Protein AF-0000000087009587 (afdb_homodimer)

Foldseek 3Di:
DQDDFFALAEEAEQALCVVFPGQFLVRPVVNLVLPHQEYEWEWAAACVLFIWTDDDQFQPQFWPDTDGRNPPDPVPDFTQRTVNPHPVRGPGGTGTLLVVLVSCQVRVHAYEYEYEDDPPDDVRLVSRLVSNVVSNVPHDPSHAYEYEYCPLVSLQVNCVVPVSHAYEYEDEPVPPDPCVLVSCVNSNHQAYEYELVPDDLVVLVVCVVSRHAYEYPDDADLVSSVVSSVSPHSYYHYSNSSVND/DQDDFFALAAEAEQALCVVFPGQFLVRPVVNLVLPHQEYEWEWAAACVLFIWTDDDQFQPQFWPDTDGRNPPDPVPDFTQRTVNPHPVRGPGGTGTLLVVLVSCQVRVHAYEYEYEDDPPDDVRLVSRLVSNVVSNVPHDPSHAYEYEYCPLVSLQVNCVVPVSHAYEYEDEPVPPDPCVLVSCVNSNHQAYEYELPPDDLVVLCVCVVSRHAYEYPDDADLVSSVVSSVSPHSYYHYSNSSVND

Nearest PDB structures (foldseek):
  3qvq-assembly1_D  TM=9.627E-01  e=8.874E-25  Oleispira antarctica
  5t9b-assembly1_G  TM=8.533E-01  e=2.444E-23  Bacillus subtilis subsp. subtilis str. 168
  1zcc-assembly1_D  TM=8.401E-01  e=7.381E-19  Agrobacterium fabrum str. C58
  1zcc-assembly1_C  TM=8.327E-01  e=2.938E-17  Agrobacterium fabrum str. C58
  3i10-assembly1_A  TM=7.462E-01  e=4.802E-13  Bacteroides thetaiotaomicron VPI-5482

Radius of gyration: 24.59 Å; Cα contacts (8 Å, |Δi|>4): 1144; chains: 2; bounding box: 48×73×53 Å

Secondary structure (DSSP, 8-state):
--PPPP-SEEEEETTTTTTS-TTSHHHHHHHHHTT-SEEEEEEEE-TTS-EEE-SSSBSTTTSS--SBGGG--GGG---B-STTT-GGGTTPBPPBHHHHHHHHHHH--EEEEEEP--SSHHHHHHHHHHHHHHHHTTS-TT--EEEEES-HHHHHHHHHH-TTS-EEEEE-TTT--TTHHHHHHHHT-SEEEEBGGG--HHHHHHHHHTT-EEEEB----HHHHHHHHHHT-SEEEES-HHHH-/--PPPP-SEEEEETTTTTTS-TTSHHHHHHHHHTT-SEEEEEEEE-TTS-EEE-SSSBSTTTSS--SBGGG--GGG---B-STTT-GGGTTPBPPBHHHHHHHHHHH--EEEEEE---SSHHHHHHHHHHHHHHHHTTS-TT--EEEEES-HHHHHHHHHH-TTS-EEEEE-TTT--TTHHHHHHHHT-SEEEEBGGG--HHHHHHHHHTT-EEEEB----HHHHHHHHHHT-SEEEES-HHHH-

pLDDT: mean 97.74, std 3.98, range [48.34, 98.94]

InterPro domains:
  IPR017946 PLC-like phosphodiesterase, TIM beta/alpha-barrel domain superfamily [G3DSA:3.20.20.190] (5-245)
  IPR017946 PLC-like phosphodiesterase, TIM beta/alpha-barrel domain superfamily [SSF51695] (10-244)
  IPR030395 Glycerophosphodiester phosphodiesterase domain [PF03009] (13-242)
  IPR030395 Glycerophosphodiester phosphodiesterase domain [PS51704] (8-245)

Sequence (490 aa):
MEHTMLEHEVIAHRGLNHRAPENTLAAFRLAAESGCRWIETDVDVMGDGTPIIIHDTRLDRTTNRSGYFYDLQSSDLPIDAGSWFSSEYVGEPVPTLRQLVDLMNETGLNANIELKSNERGKAMSMQLIENTLAELDRLDSDREVIISSFNHLLLHHVHEQRPDLPIGALFTKDNLWPDWRSILELVGATYIHPDDAHMRPEYIAAFREAGYGVNVWTVNSKARANELFNWGASAVFTDIADELLMEHTMLEHEVIAHRGLNHRAPENTLAAFRLAAESGCRWIETDVDVMGDGTPIIIHDTRLDRTTNRSGYFYDLQSSDLPIDAGSWFSSEYVGEPVPTLRQLVDLMNETGLNANIELKSNERGKAMSMQLIENTLAELDRLDSDREVIISSFNHLLLHHVHEQRPDLPIGALFTKDNLWPDWRSILELVGATYIHPDDAHMRPEYIAAFREAGYGVNVWTVNSKARANELFNWGASAVFTDIADELL

Structure (mmCIF, N/CA/C/O backbone):
data_AF-0000000087009587-model_v1
#
loop_
_entity.id
_entity.type
_entity.pdbx_description
1 polymer 'Glycerophosphoryl diester phosphodiesterase'
#
loop_
_atom_site.group_PDB
_atom_site.id
_atom_site.type_symbol
_atom_site.label_atom_id
_atom_site.label_alt_id
_atom_site.label_comp_id
_atom_site.label_asym_id
_atom_site.label_entity_id
_atom_site.label_seq_id
_atom_site.pdbx_PDB_ins_code
_atom_site.Cartn_x
_atom_site.Cartn_y
_atom_site.Cartn_z
_atom_site.occupancy
_atom_site.B_iso_or_equiv
_atom_site.auth_seq_id
_atom_site.auth_comp_id
_atom_site.auth_asym_id
_atom_site.auth_atom_id
_atom_site.pdbx_PDB_model_num
ATOM 1 N N . MET A 1 1 ? 18.266 -23.312 4.504 1 52.06 1 MET A N 1
ATOM 2 C CA . MET A 1 1 ? 19.234 -23.078 3.439 1 52.06 1 MET A CA 1
ATOM 3 C C . MET A 1 1 ? 19.312 -21.609 3.084 1 52.06 1 MET A C 1
ATOM 5 O O . MET A 1 1 ? 18.328 -20.875 3.188 1 52.06 1 MET A O 1
ATOM 9 N N . GLU A 1 2 ? 20.5 -21 2.939 1 69.38 2 GLU A N 1
ATOM 10 C CA . GLU A 1 2 ? 20.766 -19.609 2.598 1 69.38 2 GLU A CA 1
ATOM 11 C C . GLU A 1 2 ? 20.25 -19.266 1.206 1 69.38 2 GLU A C 1
ATOM 13 O O . GLU A 1 2 ? 20.469 -20.016 0.251 1 69.38 2 GLU A O 1
ATOM 18 N N . HIS A 1 3 ? 19.094 -18.469 1.067 1 83.44 3 HIS A N 1
ATOM 19 C CA . HIS A 1 3 ? 18.562 -18.031 -0.218 1 83.44 3 HIS A CA 1
ATOM 20 C C . HIS A 1 3 ? 19.625 -17.281 -1.023 1 83.44 3 HIS A C 1
ATOM 22 O O . HIS A 1 3 ? 20.25 -16.344 -0.518 1 83.44 3 HIS A O 1
ATOM 28 N N . THR A 1 4 ? 19.906 -17.859 -2.203 1 88.06 4 THR A N 1
ATOM 29 C CA . THR A 1 4 ? 20.781 -17.141 -3.135 1 88.06 4 THR A CA 1
ATOM 30 C C . THR A 1 4 ? 19.953 -16.234 -4.047 1 88.06 4 THR A C 1
ATOM 32 O O . THR A 1 4 ? 19 -16.688 -4.684 1 88.06 4 THR A O 1
ATOM 35 N N . MET A 1 5 ? 20.359 -15.031 -4.141 1 96.44 5 MET A N 1
ATOM 36 C CA . MET A 1 5 ? 19.641 -14.062 -4.965 1 96.44 5 MET A CA 1
ATOM 37 C C . MET A 1 5 ? 19.672 -14.461 -6.434 1 96.44 5 MET A C 1
ATOM 39 O O . MET A 1 5 ? 20.719 -14.883 -6.945 1 96.44 5 MET A O 1
ATOM 43 N N . LEU A 1 6 ? 18.578 -14.359 -7.105 1 98.44 6 LEU A N 1
ATOM 44 C CA . LEU A 1 6 ? 18.5 -14.711 -8.516 1 98.44 6 LEU A CA 1
ATOM 45 C C . LEU A 1 6 ? 19.391 -13.812 -9.359 1 98.44 6 LEU A C 1
ATOM 47 O O . LEU A 1 6 ? 19.625 -12.648 -9.008 1 98.44 6 LEU A O 1
ATOM 51 N N . GLU A 1 7 ? 19.938 -14.344 -10.383 1 98.12 7 GLU A N 1
ATOM 52 C CA . GLU A 1 7 ? 20.75 -13.617 -11.359 1 98.12 7 GLU A CA 1
ATOM 53 C C . GLU A 1 7 ? 20.422 -14.07 -12.781 1 98.12 7 GLU A C 1
ATOM 55 O O . GLU A 1 7 ? 20.672 -15.219 -13.148 1 98.12 7 GLU A O 1
ATOM 60 N N . HIS A 1 8 ? 19.828 -13.195 -13.508 1 97.81 8 HIS A N 1
ATOM 61 C CA . HIS A 1 8 ? 19.484 -13.414 -14.906 1 97.81 8 HIS A CA 1
ATOM 62 C C . HIS A 1 8 ? 18.547 -14.594 -15.062 1 97.81 8 HIS A C 1
ATOM 64 O O . HIS A 1 8 ? 18.75 -15.445 -15.93 1 97.81 8 HIS A O 1
ATOM 70 N N . GLU A 1 9 ? 17.562 -14.57 -14.234 1 98.62 9 GLU A N 1
ATOM 71 C CA . GLU A 1 9 ? 16.625 -15.68 -14.258 1 98.62 9 GLU A CA 1
ATOM 72 C C . GLU A 1 9 ? 15.359 -15.312 -15.039 1 98.62 9 GLU A C 1
ATOM 74 O O . GLU A 1 9 ? 14.93 -14.156 -15.023 1 98.62 9 GLU A O 1
ATOM 79 N N . VAL A 1 10 ? 14.844 -16.281 -15.719 1 98.81 10 VAL A N 1
ATOM 80 C CA . VAL A 1 10 ? 13.555 -16.156 -16.391 1 98.81 10 VAL A CA 1
ATOM 81 C C . VAL A 1 10 ? 12.484 -16.906 -15.609 1 98.81 10 VAL A C 1
ATOM 83 O O . VAL A 1 10 ? 12.609 -18.109 -15.352 1 98.81 10 VAL A O 1
ATOM 86 N N . ILE A 1 11 ? 11.469 -16.188 -15.203 1 98.94 11 ILE A N 1
ATOM 87 C CA . ILE A 1 11 ? 10.391 -16.75 -14.398 1 98.94 11 ILE A CA 1
ATOM 88 C C . ILE A 1 11 ? 9.125 -16.875 -15.242 1 98.94 11 ILE A C 1
ATOM 90 O O . ILE A 1 11 ? 8.609 -15.867 -15.734 1 98.94 11 ILE A O 1
ATOM 94 N N . ALA A 1 12 ? 8.594 -18.062 -15.391 1 98.94 12 ALA A N 1
ATOM 95 C CA . ALA A 1 12 ? 7.398 -18.297 -16.188 1 98.94 12 ALA A CA 1
ATOM 96 C C . ALA A 1 12 ? 6.152 -17.781 -15.477 1 98.94 12 ALA A C 1
ATOM 98 O O . ALA A 1 12 ? 5.691 -18.391 -14.508 1 98.94 12 ALA A O 1
ATOM 99 N N . HIS A 1 13 ? 5.617 -16.656 -15.945 1 98.94 13 HIS A N 1
ATOM 100 C CA . HIS A 1 13 ? 4.469 -15.977 -15.359 1 98.94 13 HIS A CA 1
ATOM 101 C C . HIS A 1 13 ? 3.199 -16.812 -15.508 1 98.94 13 HIS A C 1
ATOM 103 O O . HIS A 1 13 ? 2.705 -17.016 -16.625 1 98.94 13 HIS A O 1
ATOM 109 N N . ARG A 1 14 ? 2.719 -17.359 -14.398 1 98.94 14 ARG A N 1
ATOM 110 C CA . ARG A 1 14 ? 1.547 -18.219 -14.32 1 98.94 14 ARG A CA 1
ATOM 111 C C . ARG A 1 14 ? 1.752 -19.5 -15.133 1 98.94 14 ARG A C 1
ATOM 113 O O . ARG A 1 14 ? 0.813 -20 -15.75 1 98.94 14 ARG A O 1
ATOM 120 N N . GLY A 1 15 ? 2.988 -19.969 -15.125 1 98.88 15 GLY A N 1
ATOM 121 C CA . GLY A 1 15 ? 3.373 -21.094 -15.969 1 98.88 15 GLY A CA 1
ATOM 122 C C . GLY A 1 15 ? 3.609 -20.703 -17.406 1 98.88 15 GLY A C 1
ATOM 123 O O . GLY A 1 15 ? 3.787 -19.516 -17.719 1 98.88 15 GLY A O 1
ATOM 124 N N . LEU A 1 16 ? 3.766 -21.719 -18.219 1 98.75 16 LEU A N 1
ATOM 125 C CA . LEU A 1 16 ? 3.871 -21.406 -19.641 1 98.75 16 LEU A CA 1
ATOM 126 C C . LEU A 1 16 ? 2.502 -21.078 -20.234 1 98.75 16 LEU A C 1
ATOM 128 O O . LEU A 1 16 ? 1.963 -21.859 -21.031 1 98.75 16 LEU A O 1
ATOM 132 N N . ASN A 1 17 ? 2.062 -19.844 -19.938 1 98.62 17 ASN A N 1
ATOM 133 C CA . ASN A 1 17 ? 0.649 -19.5 -20.047 1 98.62 17 ASN A CA 1
ATOM 134 C C . ASN A 1 17 ? 0.255 -19.219 -21.5 1 98.62 17 ASN A C 1
ATOM 136 O O . ASN A 1 17 ? -0.932 -19.141 -21.812 1 98.62 17 ASN A O 1
ATOM 140 N N . HIS A 1 18 ? 1.194 -19.094 -22.406 1 98.25 18 HIS A N 1
ATOM 141 C CA . HIS A 1 18 ? 0.821 -18.906 -23.812 1 98.25 18 HIS A CA 1
ATOM 142 C C . HIS A 1 18 ? 0.665 -20.234 -24.516 1 98.25 18 HIS A C 1
ATOM 144 O O . HIS A 1 18 ? 0.173 -20.297 -25.656 1 98.25 18 HIS A O 1
ATOM 150 N N . ARG A 1 19 ? 0.991 -21.359 -23.828 1 98.38 19 ARG A N 1
ATOM 151 C CA . ARG A 1 19 ? 0.916 -22.688 -24.438 1 98.38 19 ARG A CA 1
ATOM 152 C C . ARG A 1 19 ? -0.055 -23.578 -23.688 1 98.38 19 ARG A C 1
ATOM 154 O O . ARG A 1 19 ? -0.469 -24.625 -24.203 1 98.38 19 ARG A O 1
ATOM 161 N N . ALA A 1 20 ? -0.425 -23.312 -22.516 1 98.88 20 ALA A N 1
ATOM 162 C CA . ALA A 1 20 ? -1.364 -24.031 -21.656 1 98.88 20 ALA A CA 1
ATOM 163 C C . ALA A 1 20 ? -2.145 -23.047 -20.781 1 98.88 20 ALA A C 1
ATOM 165 O O . ALA A 1 20 ? -1.761 -21.891 -20.641 1 98.88 20 ALA A O 1
ATOM 166 N N . PRO A 1 21 ? -3.312 -23.5 -20.172 1 98.94 21 PRO A N 1
ATOM 167 C CA . PRO A 1 21 ? -4.09 -22.562 -19.359 1 98.94 21 PRO A CA 1
ATOM 168 C C . PRO A 1 21 ? -3.33 -22.062 -18.141 1 98.94 21 PRO A C 1
ATOM 170 O O . PRO A 1 21 ? -2.721 -22.844 -17.422 1 98.94 21 PRO A O 1
ATOM 173 N N . GLU A 1 22 ? -3.295 -20.75 -17.984 1 98.94 22 GLU A N 1
ATOM 174 C CA . GLU A 1 22 ? -2.551 -20.109 -16.891 1 98.94 22 GLU A CA 1
ATOM 175 C C . GLU A 1 22 ? -2.92 -20.719 -15.547 1 98.94 22 GLU A C 1
ATOM 177 O O . GLU A 1 22 ? -4.066 -21.125 -15.328 1 98.94 22 GLU A O 1
ATOM 182 N N . ASN A 1 23 ? -1.929 -20.766 -14.648 1 98.88 23 ASN A N 1
ATOM 183 C CA . ASN A 1 23 ? -2.16 -21.141 -13.258 1 98.88 23 ASN A CA 1
ATOM 184 C C . ASN A 1 23 ? -2.801 -22.516 -13.148 1 98.88 23 ASN A C 1
ATOM 186 O O . ASN A 1 23 ? -3.762 -22.703 -12.398 1 98.88 23 ASN A O 1
ATOM 190 N N . THR A 1 24 ? -2.281 -23.422 -13.961 1 98.94 24 THR A N 1
ATOM 191 C CA . THR A 1 24 ? -2.643 -24.844 -13.891 1 98.94 24 THR A CA 1
ATOM 192 C C . THR A 1 24 ? -1.396 -25.719 -13.766 1 98.94 24 THR A C 1
ATOM 194 O O . THR A 1 24 ? -0.285 -25.266 -14.055 1 98.94 24 THR A O 1
ATOM 197 N N . LEU A 1 25 ? -1.607 -26.969 -13.305 1 98.94 25 LEU A N 1
ATOM 198 C CA . LEU A 1 25 ? -0.481 -27.891 -13.242 1 98.94 25 LEU A CA 1
ATOM 199 C C . LEU A 1 25 ? 0.064 -28.188 -14.633 1 98.94 25 LEU A C 1
ATOM 201 O O . LEU A 1 25 ? 1.269 -28.391 -14.805 1 98.94 25 LEU A O 1
ATOM 205 N N . ALA A 1 26 ? -0.853 -28.172 -15.656 1 98.88 26 ALA A N 1
ATOM 206 C CA . ALA A 1 26 ? -0.416 -28.375 -17.031 1 98.88 26 ALA A CA 1
ATOM 207 C C . ALA A 1 26 ? 0.57 -27.297 -17.469 1 98.88 26 ALA A C 1
ATOM 209 O O . ALA A 1 26 ? 1.619 -27.594 -18.047 1 98.88 26 ALA A O 1
ATOM 210 N N . ALA A 1 27 ? 0.253 -26.062 -17.172 1 98.94 27 ALA A N 1
ATOM 211 C CA . ALA A 1 27 ? 1.119 -24.938 -17.547 1 98.94 27 ALA A CA 1
ATOM 212 C C . ALA A 1 27 ? 2.443 -25 -16.797 1 98.94 27 ALA A C 1
ATOM 214 O O . ALA A 1 27 ? 3.496 -24.672 -17.344 1 98.94 27 ALA A O 1
ATOM 215 N N . PHE A 1 28 ? 2.412 -25.406 -15.516 1 98.94 28 PHE A N 1
ATOM 216 C CA . PHE A 1 28 ? 3.613 -25.5 -14.688 1 98.94 28 PHE A CA 1
ATOM 217 C C . PHE A 1 28 ? 4.508 -26.641 -15.156 1 98.94 28 PHE A C 1
ATOM 219 O O . PHE A 1 28 ? 5.727 -26.484 -15.25 1 98.94 28 PHE A O 1
ATOM 226 N N . ARG A 1 29 ? 3.896 -27.766 -15.43 1 98.81 29 ARG A N 1
ATOM 227 C CA . ARG A 1 29 ? 4.66 -28.906 -15.945 1 98.81 29 ARG A CA 1
ATOM 228 C C . ARG A 1 29 ? 5.34 -28.562 -17.266 1 98.81 29 ARG A C 1
ATOM 230 O O . ARG A 1 29 ? 6.508 -28.891 -17.469 1 98.81 29 ARG A O 1
ATOM 237 N N . LEU A 1 30 ? 4.574 -27.906 -18.125 1 98.81 30 LEU A N 1
ATOM 238 C CA . LEU A 1 30 ? 5.133 -27.5 -19.406 1 98.81 30 LEU A CA 1
ATOM 239 C C . LEU A 1 30 ? 6.312 -26.562 -19.219 1 98.81 30 LEU A C 1
ATOM 241 O O . LEU A 1 30 ? 7.293 -26.625 -19.969 1 98.81 30 LEU A O 1
ATOM 245 N N . ALA A 1 31 ? 6.219 -25.625 -18.281 1 98.88 31 ALA A N 1
ATOM 246 C CA . ALA A 1 31 ? 7.336 -24.75 -17.969 1 98.88 31 ALA A CA 1
ATOM 247 C C . ALA A 1 31 ? 8.57 -25.547 -17.562 1 98.88 31 ALA A C 1
ATOM 249 O O . ALA A 1 31 ? 9.664 -25.312 -18.078 1 98.88 31 ALA A O 1
ATOM 250 N N . ALA A 1 32 ? 8.398 -26.484 -16.688 1 98.75 32 ALA A N 1
ATOM 251 C CA . ALA A 1 32 ? 9.5 -27.328 -16.25 1 98.75 32 ALA A CA 1
ATOM 252 C C . ALA A 1 32 ? 10.125 -28.078 -17.422 1 98.75 32 ALA A C 1
ATOM 254 O O . ALA A 1 32 ? 11.344 -28.094 -17.594 1 98.75 32 ALA A O 1
ATOM 255 N N . GLU A 1 33 ? 9.234 -28.625 -18.219 1 98.44 33 GLU A N 1
ATOM 256 C CA . GLU A 1 33 ? 9.68 -29.406 -19.375 1 98.44 33 GLU A CA 1
ATOM 257 C C . GLU A 1 33 ? 10.43 -28.531 -20.375 1 98.44 33 GLU A C 1
ATOM 259 O O . GLU A 1 33 ? 11.266 -29.031 -21.141 1 98.44 33 GLU A O 1
ATOM 264 N N . SER A 1 34 ? 10.117 -27.281 -20.344 1 98.25 34 SER A N 1
ATOM 265 C CA . SER A 1 34 ? 10.727 -26.344 -21.281 1 98.25 34 SER A CA 1
ATOM 266 C C . SER A 1 34 ? 12.047 -25.797 -20.75 1 98.25 34 SER A C 1
ATOM 268 O O . SER A 1 34 ? 12.688 -24.969 -21.391 1 98.25 34 SER A O 1
ATOM 270 N N . GLY A 1 35 ? 12.352 -26.219 -19.516 1 98.25 35 GLY A N 1
ATOM 271 C CA . GLY A 1 35 ? 13.656 -25.844 -18.984 1 98.25 35 GLY A CA 1
ATOM 272 C C . GLY A 1 35 ? 13.602 -24.719 -17.969 1 98.25 35 GLY A C 1
ATOM 273 O O . GLY A 1 35 ? 14.633 -24.281 -17.453 1 98.25 35 GLY A O 1
ATOM 274 N N . CYS A 1 36 ? 12.461 -24.234 -17.688 1 98.56 36 CYS A N 1
ATOM 275 C CA . CYS A 1 36 ? 12.328 -23.203 -16.672 1 98.56 36 CYS A CA 1
ATOM 276 C C . CYS A 1 36 ? 12.711 -23.734 -15.297 1 98.56 36 CYS A C 1
ATOM 278 O O . CYS A 1 36 ? 12.367 -24.875 -14.953 1 98.56 36 CYS A O 1
ATOM 280 N N . ARG A 1 37 ? 13.43 -22.953 -14.523 1 98.31 37 ARG A N 1
ATOM 281 C CA . ARG A 1 37 ? 13.758 -23.312 -13.148 1 98.31 37 ARG A CA 1
ATOM 282 C C . ARG A 1 37 ? 12.781 -22.672 -12.164 1 98.31 37 ARG A C 1
ATOM 284 O O . ARG A 1 37 ? 12.617 -23.156 -11.047 1 98.31 37 ARG A O 1
ATOM 291 N N . TRP A 1 38 ? 12.109 -21.531 -12.664 1 98.88 38 TRP A N 1
ATOM 292 C CA . TRP A 1 38 ? 11.203 -20.75 -11.812 1 98.88 38 TRP A CA 1
ATOM 293 C C . TRP A 1 38 ? 9.875 -20.531 -12.516 1 98.88 38 TRP A C 1
ATOM 295 O O . TRP A 1 38 ? 9.836 -20.25 -13.719 1 98.88 38 TRP A O 1
ATOM 305 N N . ILE A 1 39 ? 8.805 -20.609 -11.742 1 98.94 39 ILE A N 1
ATOM 306 C CA . ILE A 1 39 ? 7.492 -20.141 -12.172 1 98.94 39 ILE A CA 1
ATOM 307 C C . ILE A 1 39 ? 6.988 -19.062 -11.211 1 98.94 39 ILE A C 1
ATOM 309 O O . ILE A 1 39 ? 7.496 -18.938 -10.094 1 98.94 39 ILE A O 1
ATOM 313 N N . GLU A 1 40 ? 6.152 -18.266 -11.664 1 98.94 40 GLU A N 1
ATOM 314 C CA . GLU A 1 40 ? 5.328 -17.406 -10.82 1 98.94 40 GLU A CA 1
ATOM 315 C C . GLU A 1 40 ? 3.865 -17.844 -10.852 1 98.94 40 GLU A C 1
ATOM 317 O O . GLU A 1 40 ? 3.346 -18.219 -11.898 1 98.94 40 GLU A O 1
ATOM 322 N N . THR A 1 41 ? 3.217 -17.75 -9.758 1 98.94 41 THR A N 1
ATOM 323 C CA . THR A 1 41 ? 1.804 -18.109 -9.688 1 98.94 41 THR A CA 1
ATOM 324 C C . THR A 1 41 ? 1.09 -17.281 -8.625 1 98.94 41 THR A C 1
ATOM 326 O O . THR A 1 41 ? 1.734 -16.578 -7.836 1 98.94 41 THR A O 1
ATOM 329 N N . ASP A 1 42 ? -0.237 -17.359 -8.641 1 98.88 42 ASP A N 1
ATOM 330 C CA . ASP A 1 42 ? -1.104 -16.609 -7.73 1 98.88 42 ASP A CA 1
ATOM 331 C C . ASP A 1 42 ? -1.815 -17.547 -6.762 1 98.88 42 ASP A C 1
ATOM 333 O O . ASP A 1 42 ? -2.404 -18.547 -7.176 1 98.88 42 ASP A O 1
ATOM 337 N N . VAL A 1 43 ? -1.772 -17.234 -5.531 1 98.88 43 VAL A N 1
ATOM 338 C CA . VAL A 1 43 ? -2.455 -18.062 -4.547 1 98.88 43 VAL A CA 1
ATOM 339 C C . VAL A 1 43 ? -3.473 -17.219 -3.777 1 98.88 43 VAL A C 1
ATOM 341 O O . VAL A 1 43 ? -3.197 -16.078 -3.412 1 98.88 43 VAL A O 1
ATOM 344 N N . ASP A 1 44 ? -4.613 -17.734 -3.576 1 98.56 44 ASP A N 1
ATOM 345 C CA . ASP A 1 44 ? -5.656 -17.234 -2.689 1 98.56 44 ASP A CA 1
ATOM 346 C C . ASP A 1 44 ? -6.34 -18.375 -1.939 1 98.56 44 ASP A C 1
ATOM 348 O O . ASP A 1 44 ? -5.895 -19.516 -1.998 1 98.56 44 ASP A O 1
ATOM 352 N N . VAL A 1 45 ? -7.348 -18.094 -1.174 1 98.44 45 VAL A N 1
ATOM 353 C CA . VAL A 1 45 ? -7.867 -19.109 -0.265 1 98.44 45 VAL A CA 1
ATOM 354 C C . VAL A 1 45 ? -9.383 -19.219 -0.427 1 98.44 45 VAL A C 1
ATOM 356 O O . VAL A 1 45 ? -10.07 -18.219 -0.56 1 98.44 45 VAL A O 1
ATOM 359 N N . MET A 1 46 ? -9.883 -20.453 -0.443 1 97.81 46 MET A N 1
ATOM 360 C CA . MET A 1 46 ? -11.312 -20.719 -0.508 1 97.81 46 MET A CA 1
ATOM 361 C C . MET A 1 46 ? -11.961 -20.547 0.858 1 97.81 46 MET A C 1
ATOM 363 O O . MET A 1 46 ? -11.273 -20.344 1.86 1 97.81 46 MET A O 1
ATOM 367 N N . GLY A 1 47 ? -13.312 -20.672 0.872 1 97 47 GLY A N 1
ATOM 368 C CA . GLY A 1 47 ? -14.086 -20.438 2.08 1 97 47 GLY A CA 1
ATOM 369 C C . GLY A 1 47 ? -13.688 -21.328 3.232 1 97 47 GLY A C 1
ATOM 370 O O . GLY A 1 47 ? -13.781 -20.938 4.398 1 97 47 GLY A O 1
ATOM 371 N N . ASP A 1 48 ? -13.195 -22.516 2.965 1 97.81 48 ASP A N 1
ATOM 372 C CA . ASP A 1 48 ? -12.836 -23.453 4.02 1 97.81 48 ASP A CA 1
ATOM 373 C C . ASP A 1 48 ? -11.352 -23.359 4.359 1 97.81 48 ASP A C 1
ATOM 375 O O . ASP A 1 48 ? -10.82 -24.203 5.098 1 97.81 48 ASP A O 1
ATOM 379 N N . GLY A 1 49 ? -10.664 -22.391 3.721 1 98.12 49 GLY A N 1
ATOM 380 C CA . GLY A 1 49 ? -9.266 -22.172 4.039 1 98.12 49 GLY A CA 1
ATOM 381 C C . GLY A 1 49 ? -8.312 -22.891 3.109 1 98.12 49 GLY A C 1
ATOM 382 O O . GLY A 1 49 ? -7.094 -22.812 3.266 1 98.12 49 GLY A O 1
ATOM 383 N N . THR A 1 50 ? -8.82 -23.547 2.105 1 98.69 50 THR A N 1
ATOM 384 C CA . THR A 1 50 ? -7.965 -24.266 1.164 1 98.69 50 THR A CA 1
ATOM 385 C C . THR A 1 50 ? -7.277 -23.281 0.213 1 98.69 50 THR A C 1
ATOM 387 O O . THR A 1 50 ? -7.941 -22.594 -0.558 1 98.69 50 THR A O 1
ATOM 390 N N . PRO A 1 51 ? -5.961 -23.219 0.242 1 98.81 51 PRO A N 1
ATOM 391 C CA . PRO A 1 51 ? -5.273 -22.391 -0.756 1 98.81 51 PRO A CA 1
ATOM 392 C C . PRO A 1 51 ? -5.375 -22.969 -2.166 1 98.81 51 PRO A C 1
ATOM 394 O O . PRO A 1 51 ? -5.145 -24.172 -2.367 1 98.81 51 PRO A O 1
ATOM 397 N N . ILE A 1 52 ? -5.742 -22.109 -3.107 1 98.88 52 ILE A N 1
ATOM 398 C CA . ILE A 1 52 ? -5.848 -22.531 -4.5 1 98.88 52 ILE A CA 1
ATOM 399 C C . ILE A 1 52 ? -5.059 -21.578 -5.391 1 98.88 52 ILE A C 1
ATOM 401 O O . ILE A 1 52 ? -4.719 -20.469 -4.969 1 98.88 52 ILE A O 1
ATOM 405 N N . ILE A 1 53 ? -4.738 -22.062 -6.523 1 98.88 53 ILE A N 1
ATOM 406 C CA . ILE A 1 53 ? -3.963 -21.312 -7.512 1 98.88 53 ILE A CA 1
ATOM 407 C C . ILE A 1 53 ? -4.906 -20.672 -8.523 1 98.88 53 ILE A C 1
ATOM 409 O O . ILE A 1 53 ? -5.445 -21.359 -9.398 1 98.88 53 ILE A O 1
ATOM 413 N N . ILE A 1 54 ? -5.066 -19.375 -8.43 1 98.56 54 ILE A N 1
ATOM 414 C CA . ILE A 1 54 ? -5.957 -18.641 -9.32 1 98.56 54 ILE A CA 1
ATOM 415 C C . ILE A 1 54 ? -5.699 -17.141 -9.195 1 98.56 54 ILE A C 1
ATOM 417 O O . ILE A 1 54 ? -5.434 -16.641 -8.094 1 98.56 54 ILE A O 1
ATOM 421 N N . HIS A 1 55 ? -5.773 -16.453 -10.273 1 98.19 55 HIS A N 1
ATOM 422 C CA . HIS A 1 55 ? -5.449 -15.031 -10.289 1 98.19 55 HIS A CA 1
ATOM 423 C C . HIS A 1 55 ? -6.633 -14.188 -9.828 1 98.19 55 HIS A C 1
ATOM 425 O O . HIS A 1 55 ? -6.48 -13.32 -8.961 1 98.19 55 HIS A O 1
ATOM 431 N N 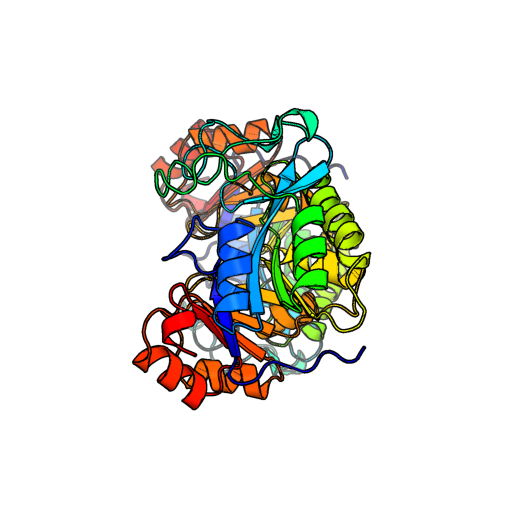. ASP A 1 56 ? -7.828 -14.477 -10.422 1 96.62 56 ASP A N 1
ATOM 432 C CA . ASP A 1 56 ? -9.008 -13.656 -10.188 1 96.62 56 ASP A CA 1
ATOM 433 C C . ASP A 1 56 ? -9.781 -14.141 -8.961 1 96.62 56 ASP A C 1
ATOM 435 O O . ASP A 1 56 ? -9.742 -15.328 -8.625 1 96.62 56 ASP A O 1
ATOM 439 N N . THR A 1 57 ? -10.445 -13.258 -8.367 1 95.81 57 THR A N 1
ATOM 440 C CA . THR A 1 57 ? -11.266 -13.633 -7.219 1 95.81 57 THR A CA 1
ATOM 441 C C . THR A 1 57 ? -12.562 -14.281 -7.668 1 95.81 57 THR A C 1
ATOM 443 O O . THR A 1 57 ? -13.266 -14.906 -6.863 1 95.81 57 THR A O 1
ATOM 446 N N . ARG A 1 58 ? -12.906 -14.062 -8.906 1 96.12 58 ARG A N 1
ATOM 447 C CA . ARG A 1 58 ? -14.07 -14.688 -9.531 1 96.12 58 ARG A CA 1
ATOM 448 C C . ARG A 1 58 ? -13.648 -15.766 -10.523 1 96.12 58 ARG A C 1
ATOM 450 O O . ARG A 1 58 ? -12.594 -15.656 -11.148 1 96.12 58 ARG A O 1
ATOM 457 N N . LEU A 1 59 ? -14.477 -16.734 -10.688 1 98.06 59 LEU A N 1
ATOM 458 C CA . LEU A 1 59 ? -14.156 -17.922 -11.461 1 98.06 59 LEU A CA 1
ATOM 459 C C . LEU A 1 59 ? -14.469 -17.703 -12.938 1 98.06 59 LEU A C 1
ATOM 461 O O . LEU A 1 59 ? -14.117 -18.547 -13.781 1 98.06 59 LEU A O 1
ATOM 465 N N . ASP A 1 60 ? -14.953 -16.578 -13.375 1 98.31 60 ASP A N 1
ATOM 466 C CA . ASP A 1 60 ? -15.641 -16.328 -14.641 1 98.31 60 ASP A CA 1
ATOM 467 C C . ASP A 1 60 ? -14.664 -16.375 -15.812 1 98.31 60 ASP A C 1
ATOM 469 O O . ASP A 1 60 ? -15 -16.875 -16.891 1 98.31 60 ASP A O 1
ATOM 473 N N . ARG A 1 61 ? -13.469 -15.875 -15.625 1 98.31 61 ARG A N 1
ATOM 474 C CA . ARG A 1 61 ? -12.57 -15.641 -16.75 1 98.31 61 ARG A CA 1
ATOM 475 C C . ARG A 1 61 ? -11.867 -16.922 -17.172 1 98.31 61 ARG A C 1
ATOM 477 O O . ARG A 1 61 ? -11.695 -17.188 -18.375 1 98.31 61 ARG A O 1
ATOM 484 N N . THR A 1 62 ? -11.477 -17.781 -16.109 1 98.75 62 THR A N 1
ATOM 485 C CA . THR A 1 62 ? -10.547 -18.844 -16.438 1 98.75 62 THR A CA 1
ATOM 486 C C . THR A 1 62 ? -11.117 -20.203 -16.016 1 98.75 62 THR A C 1
ATOM 488 O O . THR A 1 62 ? -10.359 -21.156 -15.789 1 98.75 62 THR A O 1
ATOM 491 N N . THR A 1 63 ? -12.406 -20.297 -15.789 1 98.69 63 THR A N 1
ATOM 492 C CA . THR A 1 63 ? -12.984 -21.594 -15.445 1 98.69 63 THR A CA 1
ATOM 493 C C . THR A 1 63 ? -14.352 -21.766 -16.094 1 98.69 63 THR A C 1
ATOM 495 O O . THR A 1 63 ? -14.812 -20.875 -16.812 1 98.69 63 THR A O 1
ATOM 498 N N . ASN A 1 64 ? -14.938 -22.938 -15.844 1 98.12 64 ASN A N 1
ATOM 499 C CA . ASN A 1 64 ? -16.266 -23.234 -16.359 1 98.12 64 ASN A CA 1
ATOM 500 C C . ASN A 1 64 ? -17.344 -22.859 -15.344 1 98.12 64 ASN A C 1
ATOM 502 O O . ASN A 1 64 ? -18.5 -23.312 -15.461 1 98.12 64 ASN A O 1
ATOM 506 N N . ARG A 1 65 ? -16.922 -22.172 -14.297 1 97.44 65 ARG A N 1
ATOM 507 C CA . ARG A 1 65 ? -17.859 -21.719 -13.281 1 97.44 65 ARG A CA 1
ATOM 508 C C . ARG A 1 65 ? -17.875 -20.188 -13.203 1 97.44 65 ARG A C 1
ATOM 510 O O . ARG A 1 65 ? -17.125 -19.516 -13.914 1 97.44 65 ARG A O 1
ATOM 517 N N . SER A 1 66 ? -18.875 -19.703 -12.453 1 97.31 66 SER A N 1
ATOM 518 C CA . SER A 1 66 ? -19 -18.266 -12.242 1 97.31 66 SER A CA 1
ATOM 519 C C . SER A 1 66 ? -19.094 -17.922 -10.758 1 97.31 66 SER A C 1
ATOM 521 O O . SER A 1 66 ? -19.375 -18.797 -9.938 1 97.31 66 SER A O 1
ATOM 523 N N . GLY A 1 67 ? -18.75 -16.672 -10.43 1 97 67 GLY A N 1
ATOM 524 C CA . GLY A 1 67 ? -18.906 -16.203 -9.062 1 97 67 GLY A CA 1
ATOM 525 C C . GLY A 1 67 ? -17.625 -16.234 -8.273 1 97 67 GLY A C 1
ATOM 526 O O . GLY A 1 67 ? -16.562 -16.547 -8.812 1 97 67 GLY A O 1
ATOM 527 N N . TYR A 1 68 ? -17.688 -15.852 -7 1 96.94 68 TYR A N 1
ATOM 528 C CA . TYR A 1 68 ? -16.547 -15.812 -6.098 1 96.94 68 TYR A CA 1
ATOM 529 C C . TYR A 1 68 ? -16.172 -17.203 -5.621 1 96.94 68 TYR A C 1
ATOM 531 O O . TYR A 1 68 ? -17.047 -18 -5.238 1 96.94 68 TYR A O 1
ATOM 539 N N . PHE A 1 69 ? -14.984 -17.547 -5.598 1 97.31 69 PHE A N 1
ATOM 540 C CA . PHE A 1 69 ? -14.57 -18.828 -5.023 1 97.31 69 PHE A CA 1
ATOM 541 C C . PHE A 1 69 ? -14.547 -18.75 -3.502 1 97.31 69 PHE A C 1
ATOM 543 O O . PHE A 1 69 ? -14.469 -19.781 -2.828 1 97.31 69 PHE A O 1
ATOM 550 N N . TYR A 1 70 ? -14.562 -17.562 -2.934 1 96.12 70 TYR A N 1
ATOM 551 C CA . TYR A 1 70 ? -14.555 -17.375 -1.486 1 96.12 70 TYR A CA 1
ATOM 552 C C . TYR A 1 70 ? -15.742 -18.094 -0.845 1 96.12 70 TYR A C 1
ATOM 554 O O . TYR A 1 70 ? -15.719 -18.406 0.349 1 96.12 70 TYR A O 1
ATOM 562 N N . ASP A 1 71 ? -16.781 -18.359 -1.575 1 94 71 ASP A N 1
ATOM 563 C CA . ASP A 1 71 ? -18.016 -18.953 -1.078 1 94 71 ASP A CA 1
ATOM 564 C C . ASP A 1 71 ? -18.016 -20.469 -1.273 1 94 71 ASP A C 1
ATOM 566 O O . ASP A 1 71 ? -19 -21.141 -0.96 1 94 71 ASP A O 1
ATOM 570 N N . LEU A 1 72 ? -16.922 -20.984 -1.844 1 96.94 72 LEU A N 1
ATOM 571 C CA . LEU A 1 72 ? -16.781 -22.406 -2.143 1 96.94 72 LEU A CA 1
ATOM 572 C C . LEU A 1 72 ? -15.812 -23.078 -1.171 1 96.94 72 LEU A C 1
ATOM 574 O O . LEU A 1 72 ? -15.18 -22.391 -0.361 1 96.94 72 LEU A O 1
ATOM 578 N N . GLN A 1 73 ? -15.883 -24.375 -1.175 1 97.19 73 GLN A N 1
ATOM 579 C CA . GLN A 1 73 ? -15.016 -25.219 -0.351 1 97.19 73 GLN A CA 1
ATOM 580 C C . GLN A 1 73 ? -14.289 -26.25 -1.2 1 97.19 73 GLN A C 1
ATOM 582 O O . GLN A 1 73 ? -14.57 -26.406 -2.391 1 97.19 73 GLN A O 1
ATOM 587 N N . SER A 1 74 ? -13.336 -26.938 -0.552 1 96.81 74 SER A N 1
ATOM 588 C CA . SER A 1 74 ? -12.523 -27.906 -1.268 1 96.81 74 SER A CA 1
ATOM 589 C C . SER A 1 74 ? -13.391 -29 -1.879 1 96.81 74 SER A C 1
ATOM 591 O O . SER A 1 74 ? -13.047 -29.578 -2.914 1 96.81 74 SER A O 1
ATOM 593 N N . SER A 1 75 ? -14.539 -29.266 -1.299 1 97.06 75 SER A N 1
ATOM 594 C CA . SER A 1 75 ? -15.453 -30.297 -1.796 1 97.06 75 SER A CA 1
ATOM 595 C C . SER A 1 75 ? -16.078 -29.875 -3.121 1 97.06 75 SER A C 1
ATOM 597 O O . SER A 1 75 ? -16.641 -30.703 -3.832 1 97.06 75 SER A O 1
ATOM 599 N N . ASP A 1 76 ? -15.953 -28.594 -3.441 1 96.81 76 ASP A N 1
ATOM 600 C CA . ASP A 1 76 ? -16.5 -28.078 -4.695 1 96.81 76 ASP A CA 1
ATOM 601 C C . ASP A 1 76 ? -15.523 -28.312 -5.848 1 96.81 76 ASP A C 1
ATOM 603 O O . ASP A 1 76 ? -15.867 -28.109 -7.016 1 96.81 76 ASP A O 1
ATOM 607 N N . LEU A 1 77 ? -14.328 -28.797 -5.566 1 95.56 77 LEU A N 1
ATOM 608 C CA . LEU A 1 77 ? -13.352 -29.172 -6.59 1 95.56 77 LEU A CA 1
ATOM 609 C C . LEU A 1 77 ? -13.609 -30.578 -7.105 1 95.56 77 LEU A C 1
ATOM 611 O O . LEU A 1 77 ? -14.148 -31.422 -6.379 1 95.56 77 LEU A O 1
ATOM 615 N N . PRO A 1 78 ? -13.328 -30.906 -8.352 1 97.25 78 PRO A N 1
ATOM 616 C CA . PRO A 1 78 ? -12.531 -30.094 -9.266 1 97.25 78 PRO A CA 1
ATOM 617 C C . PRO A 1 78 ? -13.367 -29.094 -10.062 1 97.25 78 PRO A C 1
ATOM 619 O O . PRO A 1 78 ? -14.523 -29.375 -10.383 1 97.25 78 PRO A O 1
ATOM 622 N N . ILE A 1 79 ? -12.867 -27.953 -10.297 1 98.44 79 ILE A N 1
ATOM 623 C CA . ILE A 1 79 ? -13.375 -26.938 -11.211 1 98.44 79 ILE A CA 1
ATOM 624 C C . ILE A 1 79 ? -12.484 -26.859 -12.453 1 98.44 79 ILE A C 1
ATOM 626 O O . ILE A 1 79 ? -11.266 -26.766 -12.336 1 98.44 79 ILE A O 1
ATOM 630 N N . ASP A 1 80 ? -13.078 -26.938 -13.656 1 98.81 80 ASP A N 1
ATOM 631 C CA . ASP A 1 80 ? -12.336 -26.938 -14.914 1 98.81 80 ASP A CA 1
ATOM 632 C C . ASP A 1 80 ? -11.711 -25.562 -15.172 1 98.81 80 ASP A C 1
ATOM 634 O O . ASP A 1 80 ? -12.422 -24.578 -15.352 1 98.81 80 ASP A O 1
ATOM 638 N N . ALA A 1 81 ? -10.391 -25.562 -15.273 1 98.88 81 ALA A N 1
ATOM 639 C CA . ALA A 1 81 ? -9.641 -24.344 -15.539 1 98.88 81 ALA A CA 1
ATOM 640 C C . ALA A 1 81 ? -8.883 -24.438 -16.859 1 98.88 81 ALA A C 1
ATOM 642 O O . ALA A 1 81 ? -7.855 -23.781 -17.047 1 98.88 81 ALA A O 1
ATOM 643 N N . GLY A 1 82 ? -9.273 -25.312 -17.734 1 98.88 82 GLY A N 1
ATOM 644 C CA . GLY A 1 82 ? -8.555 -25.531 -18.969 1 98.88 82 GLY A CA 1
ATOM 645 C C . GLY A 1 82 ? -9.398 -25.266 -20.203 1 98.88 82 GLY A C 1
ATOM 646 O O . GLY A 1 82 ? -8.891 -24.828 -21.234 1 98.88 82 GLY A O 1
ATOM 647 N N . SER A 1 83 ? -10.758 -25.438 -20.141 1 98.44 83 SER A N 1
ATOM 648 C CA . SER A 1 83 ? -11.625 -25.422 -21.312 1 98.44 83 SER A CA 1
ATOM 649 C C . SER A 1 83 ? -11.688 -24.031 -21.922 1 98.44 83 SER A C 1
ATOM 651 O O . SER A 1 83 ? -11.898 -23.891 -23.141 1 98.44 83 SER A O 1
ATOM 653 N N . TRP A 1 84 ? -11.539 -23.016 -21.109 1 98.56 84 TRP A N 1
ATOM 654 C CA . TRP A 1 84 ? -11.586 -21.641 -21.625 1 98.56 84 TRP A CA 1
ATOM 655 C C . TRP A 1 84 ? -10.422 -21.391 -22.578 1 98.56 84 TRP A C 1
ATOM 657 O O . TRP A 1 84 ? -10.516 -20.516 -23.453 1 98.56 84 TRP A O 1
ATOM 667 N N . PHE A 1 85 ? -9.352 -22.094 -22.359 1 98.75 85 PHE A N 1
ATOM 668 C CA . PHE A 1 85 ? -8.125 -21.922 -23.125 1 98.75 85 PHE A CA 1
ATOM 669 C C . PHE A 1 85 ? -8.172 -22.719 -24.422 1 98.75 85 PHE A C 1
ATOM 671 O O . PHE A 1 85 ? -7.926 -22.172 -25.5 1 98.75 85 PHE A O 1
ATOM 678 N N . SER A 1 86 ? -8.461 -23.984 -24.328 1 98.31 86 SER A N 1
ATOM 679 C CA . SER A 1 86 ? -8.555 -24.875 -25.484 1 98.31 86 SER A CA 1
ATOM 680 C C . SER A 1 86 ? -9.289 -26.172 -25.125 1 98.31 86 SER A C 1
ATOM 682 O O . SER A 1 86 ? -9.297 -26.578 -23.969 1 98.31 86 SER A O 1
ATOM 684 N N . SER A 1 87 ? -9.805 -26.844 -26.172 1 98.12 87 SER A N 1
ATOM 685 C CA . SER A 1 87 ? -10.508 -28.109 -25.969 1 98.12 87 SER A CA 1
ATOM 686 C C . SER A 1 87 ? -9.555 -29.203 -25.5 1 98.12 87 SER A C 1
ATOM 688 O O . SER A 1 87 ? -9.969 -30.156 -24.859 1 98.12 87 SER A O 1
ATOM 690 N N . GLU A 1 88 ? -8.297 -29.016 -25.75 1 98.19 88 GLU A N 1
ATOM 691 C CA . GLU A 1 88 ? -7.285 -30 -25.375 1 98.19 88 GLU A CA 1
ATOM 692 C C . GLU A 1 88 ? -7.094 -30.047 -23.859 1 98.19 88 GLU A C 1
ATOM 694 O O . GLU A 1 88 ? -6.594 -31.031 -23.312 1 98.19 88 GLU A O 1
ATOM 699 N N . TYR A 1 89 ? -7.57 -29.047 -23.188 1 98.69 89 TYR A N 1
ATOM 700 C CA . TYR A 1 89 ? -7.305 -28.953 -21.766 1 98.69 89 TYR A CA 1
ATOM 701 C C . TYR A 1 89 ? -8.594 -29.078 -20.953 1 98.69 89 TYR A C 1
ATOM 703 O O . TYR A 1 89 ? -8.633 -28.719 -19.781 1 98.69 89 TYR A O 1
ATOM 711 N N . VAL A 1 90 ? -9.641 -29.5 -21.672 1 98.38 90 VAL A N 1
ATOM 712 C CA . VAL A 1 90 ? -10.891 -29.734 -20.953 1 98.38 90 VAL A CA 1
ATOM 713 C C . VAL A 1 90 ? -10.648 -30.672 -19.766 1 98.38 90 VAL A C 1
ATOM 715 O O . VAL A 1 90 ? -9.984 -31.703 -19.922 1 98.38 90 VAL A O 1
ATOM 718 N N . GLY A 1 91 ? -11.062 -30.234 -18.641 1 98.25 91 GLY A N 1
ATOM 719 C CA . GLY A 1 91 ? -10.938 -31.062 -17.469 1 98.25 91 GLY A CA 1
ATOM 720 C C . GLY A 1 91 ? -9.75 -30.703 -16.594 1 98.25 91 GLY A C 1
ATOM 721 O O . GLY A 1 91 ? -9.633 -31.172 -15.469 1 98.25 91 GLY A O 1
ATOM 722 N N . GLU A 1 92 ? -8.82 -29.859 -17.125 1 98.69 92 GLU A N 1
ATOM 723 C CA . GLU A 1 92 ? -7.719 -29.375 -16.312 1 98.69 92 GLU A CA 1
ATOM 724 C C . GLU A 1 92 ? -8.242 -28.609 -15.094 1 98.69 92 GLU A C 1
ATOM 726 O O . GLU A 1 92 ? -8.914 -27.594 -15.234 1 98.69 92 GLU A O 1
ATOM 731 N N . PRO A 1 93 ? -8.008 -29.031 -13.906 1 98.69 93 PRO A N 1
ATOM 732 C CA . PRO A 1 93 ? -8.641 -28.438 -12.727 1 98.69 93 PRO A CA 1
ATOM 733 C C . PRO A 1 93 ? -7.895 -27.219 -12.211 1 98.69 93 PRO A C 1
ATOM 735 O O . PRO A 1 93 ? -6.699 -27.062 -12.469 1 98.69 93 PRO A O 1
ATOM 738 N N . VAL A 1 94 ? -8.609 -26.406 -11.469 1 98.81 94 VAL A N 1
ATOM 739 C CA . VAL A 1 94 ? -7.953 -25.422 -10.602 1 98.81 94 VAL A CA 1
ATOM 740 C C . VAL A 1 94 ? -7.09 -26.156 -9.57 1 98.81 94 VAL A C 1
ATOM 742 O O . VAL A 1 94 ? -7.594 -26.969 -8.797 1 98.81 94 VAL A O 1
ATOM 745 N N . PRO A 1 95 ? -5.824 -25.859 -9.578 1 98.81 95 PRO A N 1
ATOM 746 C CA . PRO A 1 95 ? -4.973 -26.594 -8.633 1 98.81 95 PRO A CA 1
ATOM 747 C C . PRO A 1 95 ? -5.074 -26.047 -7.211 1 98.81 95 PRO A C 1
ATOM 749 O O . PRO A 1 95 ? -5.285 -24.844 -7.02 1 98.81 95 PRO A O 1
ATOM 752 N N . THR A 1 96 ? -4.922 -26.922 -6.266 1 98.88 96 THR A N 1
ATOM 753 C CA . THR A 1 96 ? -4.602 -26.469 -4.914 1 98.88 96 THR A CA 1
ATOM 754 C C . THR A 1 96 ? -3.111 -26.172 -4.781 1 98.88 96 THR A C 1
ATOM 756 O O . THR A 1 96 ? -2.303 -26.656 -5.574 1 98.88 96 THR A O 1
ATOM 759 N N . LEU A 1 97 ? -2.75 -25.406 -3.811 1 98.94 97 LEU A N 1
ATOM 760 C CA . LEU A 1 97 ? -1.334 -25.188 -3.529 1 98.94 97 LEU A CA 1
ATOM 761 C C . LEU A 1 97 ? -0.657 -26.5 -3.139 1 98.94 97 LEU A C 1
ATOM 763 O O . LEU A 1 97 ? 0.506 -26.734 -3.479 1 98.94 97 LEU A O 1
ATOM 767 N N . ARG A 1 98 ? -1.368 -27.328 -2.447 1 98.88 98 ARG A N 1
ATOM 768 C CA . ARG A 1 98 ? -0.846 -28.641 -2.088 1 98.88 98 ARG A CA 1
ATOM 769 C C . ARG A 1 98 ? -0.374 -29.391 -3.322 1 98.88 98 ARG A C 1
ATOM 771 O O . ARG A 1 98 ? 0.729 -29.953 -3.336 1 98.88 98 ARG A O 1
ATOM 778 N N . GLN A 1 99 ? -1.203 -29.406 -4.32 1 98.94 99 GLN A N 1
ATOM 779 C CA . GLN A 1 99 ? -0.873 -30.094 -5.562 1 98.94 99 GLN A CA 1
ATOM 780 C C . GLN A 1 99 ? 0.32 -29.453 -6.254 1 98.94 99 GLN A C 1
ATOM 782 O O . GLN A 1 99 ? 1.154 -30.141 -6.848 1 98.94 99 GLN A O 1
ATOM 787 N N . LEU A 1 100 ? 0.405 -28.125 -6.227 1 98.94 100 LEU A N 1
ATOM 788 C CA . LEU A 1 100 ? 1.562 -27.453 -6.805 1 98.94 100 LEU A CA 1
ATOM 789 C C . LEU A 1 100 ? 2.84 -27.828 -6.062 1 98.94 100 LEU A C 1
ATOM 791 O O . LEU A 1 100 ? 3.877 -28.062 -6.688 1 98.94 100 LEU A O 1
ATOM 795 N N . VAL A 1 101 ? 2.766 -27.859 -4.754 1 98.94 101 VAL A N 1
ATOM 796 C CA . VAL A 1 101 ? 3.928 -28.234 -3.955 1 98.94 101 VAL A CA 1
ATOM 797 C C . VAL A 1 101 ? 4.414 -29.625 -4.363 1 98.94 101 VAL A C 1
ATOM 799 O O . VAL A 1 101 ? 5.617 -29.844 -4.531 1 98.94 101 VAL A O 1
ATOM 802 N N . ASP A 1 102 ? 3.447 -30.547 -4.516 1 98.94 102 ASP A N 1
ATOM 803 C CA . ASP A 1 102 ? 3.809 -31.875 -4.988 1 98.94 102 ASP A CA 1
ATOM 804 C C . ASP A 1 102 ? 4.523 -31.812 -6.336 1 98.94 102 ASP A C 1
ATOM 806 O O . ASP A 1 102 ? 5.531 -32.5 -6.547 1 98.94 102 ASP A O 1
ATOM 810 N N . LEU A 1 103 ? 4.012 -31.016 -7.234 1 98.94 103 LEU A N 1
ATOM 811 C CA . LEU A 1 103 ? 4.605 -30.875 -8.562 1 98.94 103 LEU A CA 1
ATOM 812 C C . LEU A 1 103 ? 6.004 -30.281 -8.469 1 98.94 103 LEU A C 1
ATOM 814 O O . LEU A 1 103 ? 6.918 -30.719 -9.172 1 98.94 103 LEU A O 1
ATOM 818 N N . MET A 1 104 ? 6.176 -29.25 -7.672 1 98.88 104 MET A N 1
ATOM 819 C CA . MET A 1 104 ? 7.488 -28.641 -7.477 1 98.88 104 MET A CA 1
ATOM 820 C C . MET A 1 104 ? 8.5 -29.672 -7 1 98.88 104 MET A C 1
ATOM 822 O O . MET A 1 104 ? 9.617 -29.75 -7.52 1 98.88 104 MET A O 1
ATOM 826 N N . ASN A 1 105 ? 8.109 -30.484 -6.02 1 98.81 105 ASN A N 1
ATOM 827 C CA . ASN A 1 105 ? 8.984 -31.516 -5.492 1 98.81 105 ASN A CA 1
ATOM 828 C C . ASN A 1 105 ? 9.336 -32.562 -6.562 1 98.81 105 ASN A C 1
ATOM 830 O O . ASN A 1 105 ? 10.469 -33.031 -6.613 1 98.81 105 ASN A O 1
ATOM 834 N N . GLU A 1 106 ? 8.352 -32.812 -7.375 1 98.62 106 GLU A N 1
ATOM 835 C CA . GLU A 1 106 ? 8.531 -33.812 -8.43 1 98.62 106 GLU A CA 1
ATOM 836 C C . GLU A 1 106 ? 9.453 -33.312 -9.523 1 98.62 106 GLU A C 1
ATOM 838 O O . GLU A 1 106 ? 10.32 -34.031 -10.016 1 98.62 106 GLU A O 1
ATOM 843 N N . THR A 1 107 ? 9.336 -32.062 -9.945 1 98.62 107 THR A N 1
ATOM 844 C CA . THR A 1 107 ? 9.953 -31.562 -11.172 1 98.62 107 THR A CA 1
ATOM 845 C C . THR A 1 107 ? 11.219 -30.781 -10.844 1 98.62 107 THR A C 1
ATOM 847 O O . THR A 1 107 ? 12.031 -30.516 -11.734 1 98.62 107 THR A O 1
ATOM 850 N N . GLY A 1 108 ? 11.375 -30.312 -9.609 1 98.25 108 GLY A N 1
ATOM 851 C CA . GLY A 1 108 ? 12.492 -29.453 -9.227 1 98.25 108 GLY A CA 1
ATOM 852 C C . GLY A 1 108 ? 12.234 -27.984 -9.469 1 98.25 108 GLY A C 1
ATOM 853 O O . GLY A 1 108 ? 13.133 -27.156 -9.289 1 98.25 108 GLY A O 1
ATOM 854 N N . LEU A 1 109 ? 11 -27.609 -9.836 1 98.56 109 LEU A N 1
ATOM 855 C CA . LEU A 1 109 ? 10.633 -26.219 -10.07 1 98.56 109 LEU A CA 1
ATOM 856 C C . LEU A 1 109 ? 10.703 -25.406 -8.781 1 98.56 109 LEU A C 1
ATOM 858 O O . LEU A 1 109 ? 10.32 -25.891 -7.719 1 98.56 109 LEU A O 1
ATOM 862 N N . ASN A 1 110 ? 11.234 -24.203 -8.859 1 98.75 110 ASN A N 1
ATOM 863 C CA . ASN A 1 110 ? 11.07 -23.172 -7.848 1 98.75 110 ASN A CA 1
ATOM 864 C C . ASN A 1 110 ? 9.922 -22.219 -8.195 1 98.75 110 ASN A C 1
ATOM 866 O O . ASN A 1 110 ? 9.438 -22.203 -9.328 1 98.75 110 ASN A O 1
ATOM 870 N N . ALA A 1 111 ? 9.484 -21.438 -7.176 1 98.88 111 ALA A N 1
ATOM 871 C CA . ALA A 1 111 ? 8.312 -20.625 -7.504 1 98.88 111 ALA A CA 1
ATOM 872 C C . ALA A 1 111 ? 8.344 -19.297 -6.781 1 98.88 111 ALA A C 1
ATOM 874 O O . ALA A 1 111 ? 8.789 -19.203 -5.629 1 98.88 111 ALA A O 1
ATOM 875 N N . ASN A 1 112 ? 8.008 -18.266 -7.441 1 98.94 112 ASN A N 1
ATOM 876 C CA . ASN A 1 112 ? 7.473 -17.047 -6.824 1 98.94 112 ASN A CA 1
ATOM 877 C C . ASN A 1 112 ? 5.977 -17.188 -6.547 1 98.94 112 ASN A C 1
ATOM 879 O O . ASN A 1 112 ? 5.176 -17.266 -7.48 1 98.94 112 ASN A O 1
ATOM 883 N N . ILE A 1 113 ? 5.621 -17.203 -5.344 1 98.94 113 ILE A N 1
ATOM 884 C CA . ILE A 1 113 ? 4.234 -17.359 -4.918 1 98.94 113 ILE A CA 1
ATOM 885 C C . ILE A 1 113 ? 3.652 -16 -4.543 1 98.94 113 ILE A C 1
ATOM 887 O O . ILE A 1 113 ? 3.965 -15.461 -3.482 1 98.94 113 ILE A O 1
ATOM 891 N N . GLU A 1 114 ? 2.811 -15.516 -5.375 1 98.94 114 GLU A N 1
ATOM 892 C CA . GLU A 1 114 ? 2.17 -14.234 -5.098 1 98.94 114 GLU A CA 1
ATOM 893 C C . GLU A 1 114 ? 0.906 -14.422 -4.262 1 98.94 114 GLU A C 1
ATOM 895 O O . GLU A 1 114 ? -0.065 -15.023 -4.719 1 98.94 114 GLU A O 1
ATOM 900 N N . LEU A 1 115 ? 0.884 -13.906 -3.08 1 98.94 115 LEU A N 1
ATOM 901 C CA . LEU A 1 115 ? -0.334 -13.836 -2.281 1 98.94 115 LEU A CA 1
ATOM 902 C C . LEU A 1 115 ? -1.281 -12.773 -2.83 1 98.94 115 LEU A C 1
ATOM 904 O O . LEU A 1 115 ? -0.924 -11.594 -2.906 1 98.94 115 LEU A O 1
ATOM 908 N N . LYS A 1 116 ? -2.428 -13.227 -3.258 1 98.31 116 LYS A N 1
ATOM 909 C CA . LYS A 1 116 ? -3.445 -12.266 -3.674 1 98.31 116 LYS A CA 1
ATOM 910 C C . LYS A 1 116 ? -4.109 -11.609 -2.467 1 98.31 116 LYS A C 1
ATOM 912 O O . LYS A 1 116 ? -4.387 -12.273 -1.467 1 98.31 116 LYS A O 1
ATOM 917 N N . SER A 1 117 ? -4.246 -10.336 -2.615 1 95.25 117 SER A N 1
ATOM 918 C CA . SER A 1 117 ? -4.879 -9.609 -1.521 1 95.25 117 SER A CA 1
ATOM 919 C C . SER A 1 117 ? -6.355 -9.969 -1.401 1 95.25 117 SER A C 1
ATOM 921 O O . SER A 1 117 ? -7.18 -9.5 -2.189 1 95.25 117 SER A O 1
ATOM 923 N N . ASN A 1 118 ? -6.656 -10.719 -0.435 1 92.38 118 ASN A N 1
ATOM 924 C CA . ASN A 1 118 ? -8 -11.219 -0.17 1 92.38 118 ASN A CA 1
ATOM 925 C C . ASN A 1 118 ? -9.008 -10.078 -0.03 1 92.38 118 ASN A C 1
ATOM 927 O O . ASN A 1 118 ? -8.68 -9.023 0.508 1 92.38 118 ASN A O 1
ATOM 931 N N . GLU A 1 119 ? -10.234 -10.352 -0.498 1 96.5 119 GLU A N 1
ATOM 932 C CA . GLU A 1 119 ? -11.258 -9.305 -0.483 1 96.5 119 GLU A CA 1
ATOM 933 C C . GLU A 1 119 ? -12.266 -9.539 0.637 1 96.5 119 GLU A C 1
ATOM 935 O O . GLU A 1 119 ? -13.312 -8.891 0.675 1 96.5 119 GLU A O 1
ATOM 940 N N . ARG A 1 120 ? -11.938 -10.5 1.513 1 97 120 ARG A N 1
ATOM 941 C CA . ARG A 1 120 ? -12.938 -10.914 2.488 1 97 120 ARG A CA 1
ATOM 942 C C . ARG A 1 120 ? -12.461 -10.641 3.912 1 97 120 ARG A C 1
ATOM 944 O O . ARG A 1 120 ? -12.789 -11.391 4.836 1 97 120 ARG A O 1
ATOM 951 N N . GLY A 1 121 ? -11.594 -9.672 4.047 1 97.62 121 GLY A N 1
ATOM 952 C CA . GLY A 1 121 ? -11.281 -9.164 5.371 1 97.62 121 GLY A CA 1
ATOM 953 C C . GLY A 1 121 ? -10.008 -9.75 5.949 1 97.62 121 GLY A C 1
ATOM 954 O O . GLY A 1 121 ? -9.383 -10.609 5.336 1 97.62 121 GLY A O 1
ATOM 955 N N . LYS A 1 122 ? -9.633 -9.289 7.094 1 98.31 122 LYS A N 1
ATOM 956 C CA . LYS A 1 122 ? -8.383 -9.617 7.777 1 98.31 122 LYS A CA 1
ATOM 957 C C . LYS A 1 122 ? -8.32 -11.102 8.125 1 98.31 122 LYS A C 1
ATOM 959 O O . LYS A 1 122 ? -7.285 -11.75 7.926 1 98.31 122 LYS A O 1
ATOM 964 N N . ALA A 1 123 ? -9.43 -11.617 8.641 1 98.12 123 ALA A N 1
ATOM 965 C CA . ALA A 1 123 ? -9.43 -13.008 9.086 1 98.12 123 ALA A CA 1
ATOM 966 C C . ALA A 1 123 ? -9.062 -13.945 7.938 1 98.12 123 ALA A C 1
ATOM 968 O O . ALA A 1 123 ? -8.211 -14.82 8.086 1 98.12 123 ALA A O 1
ATOM 969 N N . MET A 1 124 ? -9.672 -13.758 6.793 1 98 124 MET A N 1
ATOM 970 C CA . MET A 1 124 ? -9.398 -14.602 5.633 1 98 124 MET A CA 1
ATOM 971 C C . MET A 1 124 ? -8 -14.328 5.078 1 98 124 MET A C 1
ATOM 973 O O . MET A 1 124 ? -7.336 -15.234 4.59 1 98 124 MET A O 1
ATOM 977 N N . SER A 1 125 ? -7.535 -13.055 5.129 1 98.5 125 SER A N 1
ATOM 978 C CA . SER A 1 125 ? -6.18 -12.703 4.719 1 98.5 125 SER A CA 1
ATOM 979 C C . SER A 1 125 ? -5.141 -13.461 5.539 1 98.5 125 SER A C 1
ATOM 981 O O . SER A 1 125 ? -4.18 -14.008 4.988 1 98.5 125 SER A O 1
ATOM 983 N N . MET A 1 126 ? -5.395 -13.5 6.848 1 98.56 126 MET A N 1
ATOM 984 C CA . MET A 1 126 ? -4.469 -14.195 7.734 1 98.56 126 MET A CA 1
ATOM 985 C C . MET A 1 126 ? -4.512 -15.703 7.484 1 98.56 126 MET A C 1
ATOM 987 O O . MET A 1 126 ? -3.48 -16.375 7.531 1 98.56 126 MET A O 1
ATOM 991 N N . GLN A 1 127 ? -5.715 -16.219 7.234 1 98.5 127 GLN A N 1
ATOM 992 C CA . GLN A 1 127 ? -5.852 -17.625 6.883 1 98.5 127 GLN A CA 1
ATOM 993 C C . GLN A 1 127 ? -5.09 -17.953 5.605 1 98.5 127 GLN A C 1
ATOM 995 O O . GLN A 1 127 ? -4.449 -19 5.508 1 98.5 127 GLN A O 1
ATOM 1000 N N . LEU A 1 128 ? -5.172 -17.078 4.648 1 98.81 128 LEU A N 1
ATOM 1001 C CA . LEU A 1 128 ? -4.414 -17.219 3.41 1 98.81 128 LEU A CA 1
ATOM 1002 C C . LEU A 1 128 ? -2.926 -17.391 3.701 1 98.81 128 LEU A C 1
ATOM 1004 O O . LEU A 1 128 ? -2.293 -18.328 3.215 1 98.81 128 LEU A O 1
ATOM 1008 N N . ILE A 1 129 ? -2.373 -16.5 4.508 1 98.88 129 ILE A N 1
ATOM 1009 C CA . ILE A 1 129 ? -0.954 -16.531 4.84 1 98.88 129 ILE A CA 1
ATOM 1010 C C . ILE A 1 129 ? -0.618 -17.844 5.551 1 98.88 129 ILE A C 1
ATOM 1012 O O . ILE A 1 129 ? 0.264 -18.578 5.113 1 98.88 129 ILE A O 1
ATOM 1016 N N . GLU A 1 130 ? -1.364 -18.141 6.598 1 98.88 130 GLU A N 1
ATOM 1017 C CA . GLU A 1 130 ? -1.067 -19.281 7.453 1 98.88 130 GLU A CA 1
ATOM 1018 C C . GLU A 1 130 ? -1.136 -20.594 6.668 1 98.88 130 GLU A C 1
ATOM 1020 O O . GLU A 1 130 ? -0.227 -21.422 6.754 1 98.88 130 GLU A O 1
ATOM 1025 N N . ASN A 1 131 ? -2.193 -20.734 5.922 1 98.88 131 ASN A N 1
ATOM 1026 C CA . ASN A 1 131 ? -2.391 -21.984 5.203 1 98.88 131 ASN A CA 1
ATOM 1027 C C . ASN A 1 131 ? -1.433 -22.125 4.023 1 98.88 131 ASN A C 1
ATOM 1029 O O . ASN A 1 131 ? -1.008 -23.219 3.68 1 98.88 131 ASN A O 1
ATOM 1033 N N . THR A 1 132 ? -1.108 -21.016 3.35 1 98.94 132 THR A N 1
ATOM 1034 C CA . THR A 1 132 ? -0.088 -21.031 2.309 1 98.94 132 THR A CA 1
ATOM 1035 C C . THR A 1 132 ? 1.253 -21.484 2.875 1 98.94 132 THR A C 1
ATOM 1037 O O . THR A 1 132 ? 1.885 -22.406 2.332 1 98.94 132 THR A O 1
ATOM 1040 N N . LEU A 1 133 ? 1.676 -20.922 3.98 1 98.88 133 LEU A N 1
ATOM 1041 C CA . LEU A 1 133 ? 2.955 -21.266 4.59 1 98.88 133 LEU A CA 1
ATOM 1042 C C . LEU A 1 133 ? 2.975 -22.719 5.039 1 98.88 133 LEU A C 1
ATOM 1044 O O . LEU A 1 133 ? 3.994 -23.406 4.902 1 98.88 133 LEU A O 1
ATOM 1048 N N . ALA A 1 134 ? 1.825 -23.156 5.551 1 98.88 134 ALA A N 1
ATOM 1049 C CA . ALA A 1 134 ? 1.726 -24.547 5.973 1 98.88 134 ALA A CA 1
ATOM 1050 C C . ALA A 1 134 ? 1.959 -25.484 4.801 1 98.88 134 ALA A C 1
ATOM 1052 O O . ALA A 1 134 ? 2.67 -26.484 4.934 1 98.88 134 ALA A O 1
ATOM 1053 N N . GLU A 1 135 ? 1.351 -25.203 3.658 1 98.88 135 GLU A N 1
ATOM 1054 C CA . GLU A 1 135 ? 1.569 -26.031 2.477 1 98.88 135 GLU A CA 1
ATOM 1055 C C . GLU A 1 135 ? 3.025 -25.984 2.027 1 98.88 135 GLU A C 1
ATOM 1057 O O . GLU A 1 135 ? 3.592 -27 1.616 1 98.88 135 GLU A O 1
ATOM 1062 N N . LEU A 1 136 ? 3.652 -24.859 2.1 1 98.69 136 LEU A N 1
ATOM 1063 C CA . LEU A 1 136 ? 5.016 -24.656 1.613 1 98.69 136 LEU A CA 1
ATOM 1064 C C . LEU A 1 136 ? 6.016 -25.406 2.496 1 98.69 136 LEU A C 1
ATOM 1066 O O . LEU A 1 136 ? 7.133 -25.688 2.066 1 98.69 136 LEU A O 1
ATOM 1070 N N . ASP A 1 137 ? 5.633 -25.719 3.719 1 98.5 137 ASP A N 1
ATOM 1071 C CA . ASP A 1 137 ? 6.484 -26.484 4.625 1 98.5 137 ASP A CA 1
ATOM 1072 C C . ASP A 1 137 ? 6.723 -27.891 4.098 1 98.5 137 ASP A C 1
ATOM 1074 O O . ASP A 1 137 ? 7.637 -28.578 4.555 1 98.5 137 ASP A O 1
ATOM 1078 N N . ARG A 1 138 ? 5.945 -28.297 3.146 1 98.69 138 ARG A N 1
ATOM 1079 C CA . ARG A 1 138 ? 6.055 -29.641 2.588 1 98.69 138 ARG A CA 1
ATOM 1080 C C . ARG A 1 138 ? 7.098 -29.688 1.476 1 98.69 138 ARG A C 1
ATOM 1082 O O . ARG A 1 138 ? 7.414 -30.75 0.957 1 98.69 138 ARG A O 1
ATOM 1089 N N . LEU A 1 139 ? 7.645 -28.594 1.106 1 98.62 139 LEU A N 1
ATOM 1090 C CA . LEU A 1 139 ? 8.617 -28.531 0.022 1 98.62 139 LEU A CA 1
ATOM 1091 C C . LEU A 1 139 ? 9.898 -29.281 0.399 1 98.62 139 LEU A C 1
ATOM 1093 O O . LEU A 1 139 ? 10.352 -29.203 1.543 1 98.62 139 LEU A O 1
ATOM 1097 N N . ASP A 1 140 ? 10.445 -29.906 -0.563 1 98.19 140 ASP A N 1
ATOM 1098 C CA . ASP A 1 140 ? 11.781 -30.453 -0.377 1 98.19 140 ASP A CA 1
ATOM 1099 C C . ASP A 1 140 ? 12.781 -29.344 -0.034 1 98.19 140 ASP A C 1
ATOM 1101 O O . ASP A 1 140 ? 12.602 -28.203 -0.435 1 98.19 140 ASP A O 1
ATOM 1105 N N . SER A 1 141 ? 13.859 -29.688 0.617 1 95.88 141 SER A N 1
ATOM 1106 C CA . SER A 1 141 ? 14.797 -28.719 1.18 1 95.88 141 SER A CA 1
ATOM 1107 C C . SER A 1 141 ? 15.516 -27.953 0.081 1 95.88 141 SER A C 1
ATOM 1109 O O . SER A 1 141 ? 16.031 -26.859 0.323 1 95.88 141 SER A O 1
ATOM 1111 N N . ASP A 1 142 ? 15.586 -28.516 -1.099 1 95.75 142 ASP A N 1
ATOM 1112 C CA . ASP A 1 142 ? 16.344 -27.859 -2.164 1 95.75 142 ASP A CA 1
ATOM 1113 C C . ASP A 1 142 ? 15.422 -27.016 -3.033 1 95.75 142 ASP A C 1
ATOM 1115 O O . ASP A 1 142 ? 15.875 -26.375 -3.992 1 95.75 142 ASP A O 1
ATOM 1119 N N . ARG A 1 143 ? 14.094 -26.984 -2.73 1 97.69 143 ARG A N 1
ATOM 1120 C CA . ARG A 1 143 ? 13.172 -26.078 -3.414 1 97.69 143 ARG A CA 1
ATOM 1121 C C . ARG A 1 143 ? 13.258 -24.672 -2.838 1 97.69 143 ARG A C 1
ATOM 1123 O O . ARG A 1 143 ? 13.422 -24.5 -1.628 1 97.69 143 ARG A O 1
ATOM 1130 N N . GLU A 1 144 ? 13.195 -23.734 -3.693 1 98 144 GLU A N 1
ATOM 1131 C CA . GLU A 1 144 ? 13.211 -22.328 -3.279 1 98 144 GLU A CA 1
ATOM 1132 C C . GLU A 1 144 ? 11.875 -21.641 -3.58 1 98 144 GLU A C 1
ATOM 1134 O O . GLU A 1 144 ? 11.227 -21.969 -4.578 1 98 144 GLU A O 1
ATOM 1139 N N . VAL A 1 145 ? 11.523 -20.734 -2.717 1 98.56 145 VAL A N 1
ATOM 1140 C CA . VAL A 1 145 ? 10.305 -19.953 -2.914 1 98.56 145 VAL A CA 1
ATOM 1141 C C . VAL A 1 145 ? 10.57 -18.484 -2.598 1 98.56 145 VAL A C 1
ATOM 1143 O O . VAL A 1 145 ? 11.367 -18.172 -1.704 1 98.56 145 VAL A O 1
ATOM 1146 N N . ILE A 1 146 ? 10.008 -17.594 -3.346 1 98.88 146 ILE A N 1
ATOM 1147 C CA . ILE A 1 146 ? 9.844 -16.172 -3.037 1 98.88 146 ILE A CA 1
ATOM 1148 C C . ILE A 1 146 ? 8.375 -15.859 -2.805 1 98.88 146 ILE A C 1
ATOM 1150 O O . ILE A 1 146 ? 7.516 -16.25 -3.605 1 98.88 146 ILE A O 1
ATOM 1154 N N . ILE A 1 147 ? 8.039 -15.289 -1.67 1 98.94 147 ILE A N 1
ATOM 1155 C CA . ILE A 1 147 ? 6.672 -14.836 -1.432 1 98.94 147 ILE A CA 1
ATOM 1156 C C . ILE A 1 147 ? 6.527 -13.383 -1.871 1 98.94 147 ILE A C 1
ATOM 1158 O O . ILE A 1 147 ? 7.289 -12.516 -1.437 1 98.94 147 ILE A O 1
ATOM 1162 N N . SER A 1 148 ? 5.578 -13.109 -2.758 1 98.94 148 SER A N 1
ATOM 1163 C CA . SER A 1 148 ? 5.371 -11.742 -3.225 1 98.94 148 SER A CA 1
ATOM 1164 C C . SER A 1 148 ? 3.914 -11.32 -3.072 1 98.94 148 SER A C 1
ATOM 1166 O O . SER A 1 148 ? 3.049 -12.148 -2.781 1 98.94 148 SER A O 1
ATOM 1168 N N . SER A 1 149 ? 3.693 -10.078 -3.193 1 98.88 149 SER A N 1
ATOM 1169 C CA . SER A 1 149 ? 2.344 -9.523 -3.127 1 98.88 149 SER A CA 1
ATOM 1170 C C . SER A 1 149 ? 2.342 -8.031 -3.438 1 98.88 149 SER A C 1
ATOM 1172 O O . SER A 1 149 ? 3.334 -7.344 -3.195 1 98.88 149 SER A O 1
ATOM 1174 N N . PHE A 1 150 ? 1.237 -7.551 -3.939 1 97.88 150 PHE A N 1
ATOM 1175 C CA . PHE A 1 150 ? 0.996 -6.117 -4.043 1 97.88 150 PHE A CA 1
ATOM 1176 C C . PHE A 1 150 ? 0.545 -5.547 -2.703 1 97.88 150 PHE A C 1
ATOM 1178 O O . PHE A 1 150 ? 0.575 -4.332 -2.498 1 97.88 150 PHE A O 1
ATOM 1185 N N . ASN A 1 151 ? -0.02 -6.375 -1.865 1 98.38 151 ASN A N 1
ATOM 1186 C CA . ASN A 1 151 ? -0.407 -5.98 -0.515 1 98.38 151 ASN A CA 1
ATOM 1187 C C . ASN A 1 151 ? 0.749 -6.141 0.469 1 98.38 151 ASN A C 1
ATOM 1189 O O . ASN A 1 151 ? 0.983 -7.234 0.987 1 98.38 151 ASN A O 1
ATOM 1193 N N . HIS A 1 152 ? 1.388 -5.043 0.771 1 98.69 152 HIS A N 1
ATOM 1194 C CA . HIS A 1 152 ? 2.621 -5.07 1.549 1 98.69 152 HIS A CA 1
ATOM 1195 C C . HIS A 1 152 ? 2.346 -5.414 3.01 1 98.69 152 HIS A C 1
ATOM 1197 O O . HIS A 1 152 ? 3.244 -5.855 3.727 1 98.69 152 HIS A O 1
ATOM 1203 N N . LEU A 1 153 ? 1.104 -5.266 3.494 1 98.88 153 LEU A N 1
ATOM 1204 C CA . LEU A 1 153 ? 0.742 -5.719 4.832 1 98.88 153 LEU A CA 1
ATOM 1205 C C . LEU A 1 153 ? 0.869 -7.23 4.949 1 98.88 153 LEU A C 1
ATOM 1207 O O . LEU A 1 153 ? 1.335 -7.742 5.969 1 98.88 153 LEU A O 1
ATOM 1211 N N . LEU A 1 154 ? 0.441 -7.918 3.875 1 98.88 154 LEU A N 1
ATOM 1212 C CA . LEU A 1 154 ? 0.57 -9.375 3.883 1 98.88 154 LEU A CA 1
ATOM 1213 C C . LEU A 1 154 ? 2.035 -9.789 3.965 1 98.88 154 LEU A C 1
ATOM 1215 O O . LEU A 1 154 ? 2.383 -10.711 4.707 1 98.88 154 LEU A O 1
ATOM 1219 N N . LEU A 1 155 ? 2.85 -9.117 3.215 1 98.94 155 LEU A N 1
ATOM 1220 C CA . LEU A 1 155 ? 4.273 -9.43 3.211 1 98.94 155 LEU A CA 1
ATOM 1221 C C . LEU A 1 155 ? 4.879 -9.227 4.598 1 98.94 155 LEU A C 1
ATOM 1223 O O . LEU A 1 155 ? 5.703 -10.023 5.043 1 98.94 155 LEU A O 1
ATOM 1227 N N . HIS A 1 156 ? 4.48 -8.125 5.207 1 98.88 156 HIS A N 1
ATOM 1228 C CA . HIS A 1 156 ? 4.938 -7.879 6.566 1 98.88 156 HIS A CA 1
ATOM 1229 C C . HIS A 1 156 ? 4.578 -9.031 7.492 1 98.88 156 HIS A C 1
ATOM 1231 O O . HIS A 1 156 ? 5.426 -9.523 8.242 1 98.88 156 HIS A O 1
ATOM 1237 N N . HIS A 1 157 ? 3.365 -9.5 7.418 1 98.81 157 HIS A N 1
ATOM 1238 C CA . HIS A 1 157 ? 2.9 -10.586 8.273 1 98.81 157 HIS A CA 1
ATOM 1239 C C . HIS A 1 157 ? 3.621 -11.891 7.945 1 98.81 157 HIS A C 1
ATOM 1241 O O . HIS A 1 157 ? 3.943 -12.664 8.852 1 98.81 157 HIS A O 1
ATOM 1247 N N . VAL A 1 158 ? 3.881 -12.148 6.688 1 98.94 158 VAL A N 1
ATOM 1248 C CA . VAL A 1 158 ? 4.648 -13.32 6.301 1 98.94 158 VAL A CA 1
ATOM 1249 C C . VAL A 1 158 ? 6.039 -13.266 6.93 1 98.94 158 VAL A C 1
ATOM 1251 O O . VAL A 1 158 ? 6.5 -14.242 7.527 1 98.94 158 VAL A O 1
ATOM 1254 N N . HIS A 1 159 ? 6.684 -12.125 6.789 1 98.81 159 HIS A N 1
ATOM 1255 C CA . HIS A 1 159 ? 8.047 -11.969 7.289 1 98.81 159 HIS A CA 1
ATOM 1256 C C . HIS A 1 159 ? 8.102 -12.141 8.805 1 98.81 159 HIS A C 1
ATOM 1258 O O . HIS A 1 159 ? 9.055 -12.719 9.336 1 98.81 159 HIS A O 1
ATOM 1264 N N . GLU A 1 160 ? 7.105 -11.641 9.484 1 98.19 160 GLU A N 1
ATOM 1265 C CA . GLU A 1 160 ? 7.043 -11.805 10.93 1 98.19 160 GLU A CA 1
ATOM 1266 C C . GLU A 1 160 ? 6.992 -13.281 11.32 1 98.19 160 GLU A C 1
ATOM 1268 O O . GLU A 1 160 ? 7.582 -13.688 12.32 1 98.19 160 GLU A O 1
ATOM 1273 N N . GLN A 1 161 ? 6.32 -14.055 10.516 1 98.38 161 GLN A N 1
ATOM 1274 C CA . GLN A 1 161 ? 6.137 -15.469 10.82 1 98.38 161 GLN A CA 1
ATOM 1275 C C . GLN A 1 161 ? 7.312 -16.297 10.312 1 98.38 161 GLN A C 1
ATOM 1277 O O . GLN A 1 161 ? 7.727 -17.266 10.969 1 98.38 161 GLN A O 1
ATOM 1282 N N . ARG A 1 162 ? 7.773 -15.977 9.148 1 98.38 162 ARG A N 1
ATOM 1283 C CA . ARG A 1 162 ? 8.828 -16.734 8.477 1 98.38 162 ARG A CA 1
ATOM 1284 C C . ARG A 1 162 ? 9.898 -15.797 7.93 1 98.38 162 ARG A C 1
ATOM 1286 O O . ARG A 1 162 ? 10.031 -15.625 6.715 1 98.38 162 ARG A O 1
ATOM 1293 N N . PRO A 1 163 ? 10.773 -15.273 8.781 1 97.94 163 PRO A N 1
ATOM 1294 C CA . PRO A 1 163 ? 11.805 -14.336 8.328 1 97.94 163 PRO A CA 1
ATOM 1295 C C . PRO A 1 163 ? 12.844 -14.992 7.422 1 97.94 163 PRO A C 1
ATOM 1297 O O . PRO A 1 163 ? 13.641 -14.305 6.789 1 97.94 163 PRO A O 1
ATOM 1300 N N . ASP A 1 164 ? 12.82 -16.266 7.359 1 97 164 ASP A N 1
ATOM 1301 C CA . ASP A 1 164 ? 13.781 -17.016 6.543 1 97 164 ASP A CA 1
ATOM 1302 C C . ASP A 1 164 ? 13.359 -17.016 5.074 1 97 164 ASP A C 1
ATOM 1304 O O . ASP A 1 164 ? 14.172 -17.297 4.191 1 97 164 ASP A O 1
ATOM 1308 N N . LEU A 1 165 ? 12.102 -16.766 4.742 1 98.12 165 LEU A N 1
ATOM 1309 C CA . LEU A 1 165 ? 11.609 -16.781 3.365 1 98.12 165 LEU A CA 1
ATOM 1310 C C . LEU A 1 165 ? 11.891 -15.461 2.668 1 98.12 165 LEU A C 1
ATOM 1312 O O . LEU A 1 165 ? 11.625 -14.391 3.229 1 98.12 165 LEU A O 1
ATOM 1316 N N . PRO A 1 166 ? 12.461 -15.492 1.484 1 98.75 166 PRO A N 1
ATOM 1317 C CA . PRO A 1 166 ? 12.609 -14.25 0.731 1 98.75 166 PRO A CA 1
ATOM 1318 C C . PRO A 1 166 ? 11.266 -13.617 0.359 1 98.75 166 PRO A C 1
ATOM 1320 O O . PRO A 1 166 ? 10.32 -14.328 0.007 1 98.75 166 PRO A O 1
ATOM 1323 N N . ILE A 1 167 ? 11.211 -12.312 0.485 1 98.88 167 ILE A N 1
ATOM 1324 C CA . ILE A 1 167 ? 10.016 -11.523 0.189 1 98.88 167 ILE A CA 1
ATOM 1325 C C . ILE A 1 167 ? 10.266 -10.656 -1.048 1 98.88 167 ILE A C 1
ATOM 1327 O O . ILE A 1 167 ? 11.32 -10.039 -1.178 1 98.88 167 ILE A O 1
ATOM 1331 N N . GLY A 1 168 ? 9.352 -10.688 -2.012 1 98.94 168 GLY A N 1
ATOM 1332 C CA . GLY A 1 168 ? 9.336 -9.789 -3.154 1 98.94 168 GLY A CA 1
ATOM 1333 C C . GLY A 1 168 ? 8.188 -8.797 -3.125 1 98.94 168 GLY A C 1
ATOM 1334 O O . GLY A 1 168 ? 7.027 -9.18 -3.334 1 98.94 168 GLY A O 1
ATOM 1335 N N . ALA A 1 169 ? 8.461 -7.551 -2.891 1 98.94 169 ALA A N 1
ATOM 1336 C CA . ALA A 1 169 ? 7.418 -6.527 -2.879 1 98.94 169 ALA A CA 1
ATOM 1337 C C . ALA A 1 169 ? 7.062 -6.09 -4.297 1 98.94 169 ALA A C 1
ATOM 1339 O O . ALA A 1 169 ? 7.922 -5.598 -5.035 1 98.94 169 ALA A O 1
ATOM 1340 N N . LEU A 1 170 ? 5.816 -6.242 -4.637 1 98.75 170 LEU A N 1
ATOM 1341 C CA . LEU A 1 170 ? 5.34 -5.859 -5.961 1 98.75 170 LEU A CA 1
ATOM 1342 C C . LEU A 1 170 ? 4.93 -4.391 -5.988 1 98.75 170 LEU A C 1
ATOM 1344 O O . LEU A 1 170 ? 4.32 -3.896 -5.035 1 98.75 170 LEU A O 1
ATOM 1348 N N . PHE A 1 171 ? 5.25 -3.719 -7.059 1 97.81 171 PHE A N 1
ATOM 1349 C CA . PHE A 1 171 ? 4.852 -2.338 -7.305 1 97.81 171 PHE A CA 1
ATOM 1350 C C . PHE A 1 171 ? 4.312 -2.17 -8.719 1 97.81 171 PHE A C 1
ATOM 1352 O O . PHE A 1 171 ? 4.852 -2.75 -9.664 1 97.81 171 PHE A O 1
ATOM 1359 N N . THR A 1 172 ? 3.209 -1.454 -8.852 1 96.62 172 THR A N 1
ATOM 1360 C CA . THR A 1 172 ? 2.83 -0.903 -10.148 1 96.62 172 THR A CA 1
ATOM 1361 C C . THR A 1 172 ? 3.592 0.388 -10.43 1 96.62 172 THR A C 1
ATOM 1363 O O . THR A 1 172 ? 4.246 0.937 -9.539 1 96.62 172 THR A O 1
ATOM 1366 N N . LYS A 1 173 ? 3.439 0.818 -11.625 1 94.69 173 LYS A N 1
ATOM 1367 C CA . LYS A 1 173 ? 4.051 2.094 -11.984 1 94.69 173 LYS A CA 1
ATOM 1368 C C . LYS A 1 173 ? 3.486 3.23 -11.133 1 94.69 173 LYS A C 1
ATOM 1370 O O . LYS A 1 173 ? 4.191 4.195 -10.828 1 94.69 173 LYS A O 1
ATOM 1375 N N . ASP A 1 174 ? 2.279 3.078 -10.633 1 93.94 174 ASP A N 1
ATOM 1376 C CA . ASP A 1 174 ? 1.561 4.176 -9.992 1 93.94 174 ASP A CA 1
ATOM 1377 C C . ASP A 1 174 ? 1.779 4.172 -8.484 1 93.94 174 ASP A C 1
ATOM 1379 O O . ASP A 1 174 ? 1.39 5.113 -7.789 1 93.94 174 ASP A O 1
ATOM 1383 N N . ASN A 1 175 ? 2.461 3.186 -7.949 1 93.56 175 ASN A N 1
ATOM 1384 C CA . ASN A 1 175 ? 2.645 3.189 -6.504 1 93.56 175 ASN A CA 1
ATOM 1385 C C . ASN A 1 175 ? 4.102 2.947 -6.121 1 93.56 175 ASN A C 1
ATOM 1387 O O . ASN A 1 175 ? 4.406 2.684 -4.957 1 93.56 175 ASN A O 1
ATOM 1391 N N . LEU A 1 176 ? 4.965 2.879 -7.133 1 95.94 176 LEU A N 1
ATOM 1392 C CA . LEU A 1 176 ? 6.395 2.91 -6.84 1 95.94 176 LEU A CA 1
ATOM 1393 C C . LEU A 1 176 ? 6.867 4.34 -6.598 1 95.94 176 LEU A C 1
ATOM 1395 O O . LEU A 1 176 ? 7.242 5.043 -7.539 1 95.94 176 LEU A O 1
ATOM 1399 N N . TRP A 1 177 ? 6.922 4.719 -5.34 1 94.94 177 TRP A N 1
ATOM 1400 C CA . TRP A 1 177 ? 7.234 6.09 -4.938 1 94.94 177 TRP A CA 1
ATOM 1401 C C .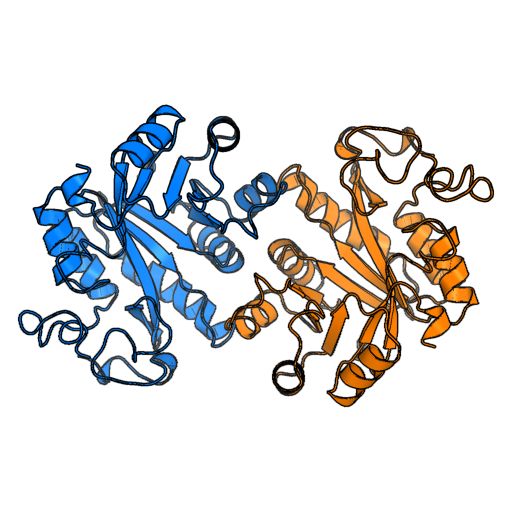 TRP A 1 177 ? 8.648 6.18 -4.367 1 94.94 177 TRP A C 1
ATOM 1403 O O . TRP A 1 177 ? 9.352 5.172 -4.27 1 94.94 177 TRP A O 1
ATOM 1413 N N . PRO A 1 178 ? 9.094 7.379 -4.023 1 96.06 178 PRO A N 1
ATOM 1414 C CA . PRO A 1 178 ? 10.461 7.566 -3.545 1 96.06 178 PRO A CA 1
ATOM 1415 C C . PRO A 1 178 ? 10.711 6.902 -2.195 1 96.06 178 PRO A C 1
ATOM 1417 O O . PRO A 1 178 ? 11.859 6.773 -1.768 1 96.06 178 PRO A O 1
ATOM 1420 N N . ASP A 1 179 ? 9.672 6.461 -1.576 1 97.31 179 ASP A N 1
ATOM 1421 C CA . ASP A 1 179 ? 9.805 5.82 -0.272 1 97.31 179 ASP A CA 1
ATOM 1422 C C . ASP A 1 179 ? 10.008 4.316 -0.419 1 97.31 179 ASP A C 1
ATOM 1424 O O . ASP A 1 179 ? 9.836 3.564 0.543 1 97.31 179 ASP A O 1
ATOM 1428 N N . TRP A 1 180 ? 10.375 3.809 -1.587 1 97.94 180 TRP A N 1
ATOM 1429 C CA . TRP A 1 180 ? 10.469 2.379 -1.864 1 97.94 180 TRP A CA 1
ATOM 1430 C C . TRP A 1 180 ? 11.414 1.693 -0.886 1 97.94 180 TRP A C 1
ATOM 1432 O O . TRP A 1 180 ? 11.156 0.569 -0.448 1 97.94 180 TRP A O 1
ATOM 1442 N N . ARG A 1 181 ? 12.5 2.322 -0.497 1 98.06 181 ARG A N 1
ATOM 1443 C CA . ARG A 1 181 ? 13.453 1.707 0.419 1 98.06 181 ARG A CA 1
ATOM 1444 C C . ARG A 1 181 ? 12.828 1.478 1.79 1 98.06 181 ARG A C 1
ATOM 1446 O O . ARG A 1 181 ? 13.016 0.42 2.396 1 98.06 181 ARG A O 1
ATOM 1453 N N . SER A 1 182 ? 12.078 2.486 2.264 1 98.62 182 SER A N 1
ATOM 1454 C CA . SER A 1 182 ? 11.383 2.355 3.539 1 98.62 182 SER A CA 1
ATOM 1455 C C . SER A 1 182 ? 10.391 1.192 3.514 1 98.62 182 SER A C 1
ATOM 1457 O O . SER A 1 182 ? 10.352 0.387 4.445 1 98.62 182 SER A O 1
ATOM 1459 N N . ILE A 1 183 ? 9.664 1.081 2.402 1 98.75 183 ILE A N 1
ATOM 1460 C CA . ILE A 1 183 ? 8.688 0.012 2.254 1 98.75 183 ILE A CA 1
ATOM 1461 C C . ILE A 1 183 ? 9.391 -1.343 2.283 1 98.75 183 ILE A C 1
ATOM 1463 O O . ILE A 1 183 ? 8.984 -2.244 3.021 1 98.75 183 ILE A O 1
ATOM 1467 N N . LEU A 1 184 ? 10.492 -1.487 1.506 1 98.88 184 LEU A N 1
ATOM 1468 C CA . LEU A 1 184 ? 11.203 -2.756 1.397 1 98.88 184 LEU A CA 1
ATOM 1469 C C . LEU A 1 184 ? 11.781 -3.172 2.746 1 98.88 184 LEU A C 1
ATOM 1471 O O . LEU A 1 184 ? 11.711 -4.344 3.123 1 98.88 184 LEU A O 1
ATOM 1475 N N . GLU A 1 185 ? 12.297 -2.227 3.412 1 98.81 185 GLU A N 1
ATOM 1476 C CA . GLU A 1 185 ? 12.859 -2.543 4.723 1 98.81 185 GLU A CA 1
ATOM 1477 C C . GLU A 1 185 ? 11.758 -2.904 5.719 1 98.81 185 GLU A C 1
ATOM 1479 O O . GLU A 1 185 ? 11.93 -3.809 6.539 1 98.81 185 GLU A O 1
ATOM 1484 N N . LEU A 1 186 ? 10.633 -2.227 5.66 1 98.75 186 LEU A N 1
ATOM 1485 C CA . LEU A 1 186 ? 9.539 -2.467 6.59 1 98.75 186 LEU A CA 1
ATOM 1486 C C . LEU A 1 186 ? 8.969 -3.871 6.414 1 98.75 186 LEU A C 1
ATOM 1488 O O . LEU A 1 186 ? 8.547 -4.5 7.383 1 98.75 186 LEU A O 1
ATOM 1492 N N . VAL A 1 187 ? 8.977 -4.434 5.219 1 98.81 187 VAL A N 1
ATOM 1493 C CA . VAL A 1 187 ? 8.359 -5.734 4.988 1 98.81 187 VAL A CA 1
ATOM 1494 C C . VAL A 1 187 ? 9.422 -6.828 5.051 1 98.81 187 VAL A C 1
ATOM 1496 O O . VAL A 1 187 ? 9.102 -8.016 4.934 1 98.81 187 VAL A O 1
ATOM 1499 N N . GLY A 1 188 ? 10.688 -6.43 5.195 1 98.62 188 GLY A N 1
ATOM 1500 C CA . GLY A 1 188 ? 11.766 -7.406 5.191 1 98.62 188 GLY A CA 1
ATOM 1501 C C . GLY A 1 188 ? 12.023 -8.016 3.826 1 98.62 188 GLY A C 1
ATOM 1502 O O . GLY A 1 188 ? 12.25 -9.219 3.707 1 98.62 188 GLY A O 1
ATOM 1503 N N . ALA A 1 189 ? 12.016 -7.195 2.811 1 98.81 189 ALA A N 1
ATOM 1504 C CA . ALA A 1 189 ? 12.094 -7.68 1.436 1 98.81 189 ALA A CA 1
ATOM 1505 C C . ALA A 1 189 ? 13.523 -8.078 1.079 1 98.81 189 ALA A C 1
ATOM 1507 O O . ALA A 1 189 ? 14.484 -7.488 1.574 1 98.81 189 ALA A O 1
ATOM 1508 N N . THR A 1 190 ? 13.609 -9.055 0.269 1 98.69 190 THR A N 1
ATOM 1509 C CA . THR A 1 190 ? 14.844 -9.445 -0.41 1 98.69 190 THR A CA 1
ATOM 1510 C C . THR A 1 190 ? 14.844 -8.953 -1.854 1 98.69 190 THR A C 1
ATOM 1512 O O . THR A 1 190 ? 15.906 -8.688 -2.424 1 98.69 190 THR A O 1
ATOM 1515 N N . TYR A 1 191 ? 13.648 -8.812 -2.377 1 98.94 191 TYR A N 1
ATOM 1516 C CA . TYR A 1 191 ? 13.461 -8.43 -3.771 1 98.94 191 TYR A CA 1
ATOM 1517 C C . TYR A 1 191 ? 12.492 -7.258 -3.887 1 98.94 191 TYR A C 1
ATOM 1519 O O . TYR A 1 191 ? 11.602 -7.094 -3.049 1 98.94 191 TYR A O 1
ATOM 1527 N N . ILE A 1 192 ? 12.703 -6.441 -4.879 1 98.94 192 ILE A N 1
ATOM 1528 C CA . ILE A 1 192 ? 11.68 -5.539 -5.406 1 98.94 192 ILE A CA 1
ATOM 1529 C C . ILE A 1 192 ? 11.188 -6.055 -6.758 1 98.94 192 ILE A C 1
ATOM 1531 O O . ILE A 1 192 ? 11.992 -6.457 -7.602 1 98.94 192 ILE A O 1
ATOM 1535 N N . HIS A 1 193 ? 9.867 -6.164 -6.934 1 98.94 193 HIS A N 1
ATOM 1536 C CA . HIS A 1 193 ? 9.234 -6.609 -8.172 1 98.94 193 HIS A CA 1
ATOM 1537 C C . HIS A 1 193 ? 8.492 -5.461 -8.844 1 98.94 193 HIS A C 1
ATOM 1539 O O . HIS A 1 193 ? 7.273 -5.336 -8.703 1 98.94 193 HIS A O 1
ATOM 1545 N N . PRO A 1 194 ? 9.148 -4.668 -9.656 1 98.81 194 PRO A N 1
ATOM 1546 C CA . PRO A 1 194 ? 8.516 -3.5 -10.273 1 98.81 194 PRO A CA 1
ATOM 1547 C C . PRO A 1 194 ? 7.883 -3.82 -11.633 1 98.81 194 PRO A C 1
ATOM 1549 O O . PRO A 1 194 ? 8.289 -4.781 -12.289 1 98.81 194 PRO A O 1
ATOM 1552 N N . ASP A 1 195 ? 6.957 -2.998 -12.008 1 98.44 195 ASP A N 1
ATOM 1553 C CA . ASP A 1 195 ? 6.371 -2.979 -13.344 1 98.44 195 ASP A CA 1
ATOM 1554 C C . ASP A 1 195 ? 7.406 -2.564 -14.391 1 98.44 195 ASP A C 1
ATOM 1556 O O . ASP A 1 195 ? 8.148 -1.601 -14.188 1 98.44 195 ASP A O 1
ATOM 1560 N N . ASP A 1 196 ? 7.422 -3.188 -15.508 1 98.5 196 ASP A N 1
ATOM 1561 C CA . ASP A 1 196 ? 8.375 -2.918 -16.578 1 98.5 196 ASP A CA 1
ATOM 1562 C C . ASP A 1 196 ? 8.195 -1.507 -17.141 1 98.5 196 ASP A C 1
ATOM 1564 O O . ASP A 1 196 ? 9.164 -0.838 -17.484 1 98.5 196 ASP A O 1
ATOM 1568 N N . ALA A 1 197 ? 6.98 -0.991 -17.25 1 93.94 197 ALA A N 1
ATOM 1569 C CA . ALA A 1 197 ? 6.621 0.232 -17.969 1 93.94 197 ALA A CA 1
ATOM 1570 C C . ALA A 1 197 ? 7.391 1.432 -17.422 1 93.94 197 ALA A C 1
ATOM 1572 O O . ALA A 1 197 ? 7.656 2.393 -18.141 1 93.94 197 ALA A O 1
ATOM 1573 N N . HIS A 1 198 ? 7.887 1.378 -16.266 1 88.5 198 HIS A N 1
ATOM 1574 C CA . HIS A 1 198 ? 8.5 2.566 -15.68 1 88.5 198 HIS A CA 1
ATOM 1575 C C . HIS A 1 198 ? 9.961 2.32 -15.328 1 88.5 198 HIS A C 1
ATOM 1577 O O . HIS A 1 198 ? 10.617 3.18 -14.734 1 88.5 198 HIS A O 1
ATOM 1583 N N . MET A 1 199 ? 10.477 1.225 -15.75 1 97.44 199 MET A N 1
ATOM 1584 C CA . MET A 1 199 ? 11.836 0.886 -15.344 1 97.44 199 MET A CA 1
ATOM 1585 C C . MET A 1 199 ? 12.859 1.521 -16.281 1 97.44 199 MET A C 1
ATOM 1587 O O . MET A 1 199 ? 12.695 1.481 -17.5 1 97.44 199 MET A O 1
ATOM 1591 N N . ARG A 1 200 ? 13.812 2.182 -15.789 1 97.69 200 ARG A N 1
ATOM 1592 C CA . ARG A 1 200 ? 14.992 2.775 -16.406 1 97.69 200 ARG A CA 1
ATOM 1593 C C . ARG A 1 200 ? 16.266 2.344 -15.695 1 97.69 200 ARG A C 1
ATOM 1595 O O . ARG A 1 200 ? 16.203 1.805 -14.586 1 97.69 200 ARG A O 1
ATOM 1602 N N . PRO A 1 201 ? 17.391 2.469 -16.375 1 98.38 201 PRO A N 1
ATOM 1603 C CA . PRO A 1 201 ? 18.625 1.967 -15.781 1 98.38 201 PRO A CA 1
ATOM 1604 C C . PRO A 1 201 ? 18.891 2.547 -14.398 1 98.38 201 PRO A C 1
ATOM 1606 O O . PRO A 1 201 ? 19.406 1.851 -13.523 1 98.38 201 PRO A O 1
ATOM 1609 N N . GLU A 1 202 ? 18.484 3.771 -14.188 1 98.31 202 GLU A N 1
ATOM 1610 C CA . GLU A 1 202 ? 18.781 4.422 -12.914 1 98.31 202 GLU A CA 1
ATOM 1611 C C . GLU A 1 202 ? 18 3.789 -11.773 1 98.31 202 GLU A C 1
ATOM 1613 O O . GLU A 1 202 ? 18.453 3.754 -10.633 1 98.31 202 GLU A O 1
ATOM 1618 N N . TYR A 1 203 ? 16.812 3.352 -12.031 1 98.12 203 TYR A N 1
ATOM 1619 C CA . TYR A 1 203 ? 16 2.674 -11.023 1 98.12 203 TYR A CA 1
ATOM 1620 C C . TYR A 1 203 ? 16.625 1.338 -10.641 1 98.12 203 TYR A C 1
ATOM 1622 O O . TYR A 1 203 ? 16.797 1.043 -9.453 1 98.12 203 TYR A O 1
ATOM 1630 N N . ILE A 1 204 ? 16.969 0.582 -11.617 1 98.69 204 ILE A N 1
ATOM 1631 C CA . ILE A 1 204 ? 17.562 -0.733 -11.383 1 98.69 204 ILE A CA 1
ATOM 1632 C C . ILE A 1 204 ? 18.859 -0.584 -10.594 1 98.69 204 ILE A C 1
ATOM 1634 O O . ILE A 1 204 ? 19.078 -1.301 -9.617 1 98.69 204 ILE A O 1
ATOM 1638 N N . ALA A 1 205 ? 19.656 0.357 -11.023 1 98.62 205 ALA A N 1
ATOM 1639 C CA . ALA A 1 205 ? 20.922 0.614 -10.312 1 98.62 205 ALA A CA 1
ATOM 1640 C C . ALA A 1 205 ? 20.656 0.963 -8.852 1 98.62 205 ALA A C 1
ATOM 1642 O O . ALA A 1 205 ? 21.344 0.455 -7.957 1 98.62 205 ALA A O 1
ATOM 1643 N N . ALA A 1 206 ? 19.688 1.831 -8.594 1 98.31 206 ALA A N 1
ATOM 1644 C CA . ALA A 1 206 ? 19.375 2.256 -7.23 1 98.31 206 ALA A CA 1
ATOM 1645 C C . ALA A 1 206 ? 18.938 1.07 -6.375 1 98.31 206 ALA A C 1
ATOM 1647 O O . ALA A 1 206 ? 19.375 0.931 -5.227 1 98.31 206 ALA A O 1
ATOM 1648 N N . PHE A 1 207 ? 18.062 0.206 -6.883 1 98.75 207 PHE A N 1
ATOM 1649 C CA . PHE A 1 207 ? 17.578 -0.966 -6.164 1 98.75 207 PHE A CA 1
ATOM 1650 C C . PHE A 1 207 ? 18.734 -1.921 -5.852 1 98.75 207 PHE A C 1
ATOM 1652 O O . PHE A 1 207 ? 18.859 -2.396 -4.723 1 98.75 207 PHE A O 1
ATOM 1659 N N . ARG A 1 208 ? 19.562 -2.209 -6.902 1 98.81 208 ARG A N 1
ATOM 1660 C CA . ARG A 1 208 ? 20.672 -3.135 -6.754 1 98.81 208 ARG A CA 1
ATOM 1661 C C . ARG A 1 208 ? 21.703 -2.602 -5.762 1 98.81 208 ARG A C 1
ATOM 1663 O O . ARG A 1 208 ? 22.219 -3.354 -4.934 1 98.81 208 ARG A O 1
ATOM 1670 N N . GLU A 1 209 ? 21.984 -1.323 -5.848 1 98.56 209 GLU A N 1
ATOM 1671 C CA . GLU A 1 209 ? 22.922 -0.695 -4.926 1 98.56 209 GLU A CA 1
ATOM 1672 C C . GLU A 1 209 ? 22.438 -0.801 -3.482 1 98.56 209 GLU A C 1
ATOM 1674 O O . GLU A 1 209 ? 23.25 -0.892 -2.557 1 98.56 209 GLU A O 1
ATOM 1679 N N . ALA A 1 210 ? 21.141 -0.785 -3.291 1 98.44 210 ALA A N 1
ATOM 1680 C CA . ALA A 1 210 ? 20.562 -0.893 -1.956 1 98.44 210 ALA A CA 1
ATOM 1681 C C . ALA A 1 210 ? 20.562 -2.342 -1.474 1 98.44 210 ALA A C 1
ATOM 1683 O O . ALA A 1 210 ? 20.172 -2.623 -0.336 1 98.44 210 ALA A O 1
ATOM 1684 N N . GLY A 1 211 ? 20.906 -3.33 -2.391 1 98.38 211 GLY A N 1
ATOM 1685 C CA . GLY A 1 211 ? 21.125 -4.707 -1.977 1 98.38 211 GLY A CA 1
ATOM 1686 C C . GLY A 1 211 ? 19.969 -5.625 -2.334 1 98.38 211 GLY A C 1
ATOM 1687 O O . GLY A 1 211 ? 19.922 -6.773 -1.887 1 98.38 211 GLY A O 1
ATOM 1688 N N . TYR A 1 212 ? 19.047 -5.176 -3.158 1 98.88 212 TYR A N 1
ATOM 1689 C CA . TYR A 1 212 ? 17.844 -5.957 -3.449 1 98.88 212 TYR A CA 1
ATOM 1690 C C . TYR A 1 212 ? 17.969 -6.652 -4.801 1 98.88 212 TYR A C 1
ATOM 1692 O O . TYR A 1 212 ? 18.594 -6.125 -5.723 1 98.88 212 TYR A O 1
ATOM 1700 N N . GLY A 1 213 ? 17.453 -7.898 -4.918 1 98.88 213 GLY A N 1
ATOM 1701 C CA . GLY A 1 213 ? 17.156 -8.43 -6.242 1 98.88 213 GLY A CA 1
ATOM 1702 C C . GLY A 1 213 ? 16.047 -7.672 -6.953 1 98.88 213 GLY A C 1
ATOM 1703 O O . GLY A 1 213 ? 15.117 -7.176 -6.316 1 98.88 213 GLY A O 1
ATOM 1704 N N . VAL A 1 214 ? 16.172 -7.555 -8.195 1 98.94 214 VAL A N 1
ATOM 1705 C CA . VAL A 1 214 ? 15.195 -6.82 -8.984 1 98.94 214 VAL A CA 1
ATOM 1706 C C . VAL A 1 214 ? 14.547 -7.754 -10.008 1 98.94 214 VAL A C 1
ATOM 1708 O O . VAL A 1 214 ? 15.18 -8.125 -11 1 98.94 214 VAL A O 1
ATOM 1711 N N . ASN A 1 215 ? 13.336 -8.164 -9.766 1 98.94 215 ASN A N 1
ATOM 1712 C CA . ASN A 1 215 ? 12.57 -8.984 -10.703 1 98.94 215 ASN A CA 1
ATOM 1713 C C . ASN A 1 215 ? 11.453 -8.18 -11.367 1 98.94 215 ASN A C 1
ATOM 1715 O O . ASN A 1 215 ? 10.492 -7.777 -10.703 1 98.94 215 ASN A O 1
ATOM 1719 N N . VAL A 1 216 ? 11.516 -7.988 -12.641 1 98.94 216 VAL A N 1
ATOM 1720 C CA . VAL A 1 216 ? 10.664 -7.047 -13.359 1 98.94 216 VAL A CA 1
ATOM 1721 C C . VAL A 1 216 ? 9.523 -7.801 -14.039 1 98.94 216 VAL A C 1
ATOM 1723 O O . VAL A 1 216 ? 9.742 -8.836 -14.664 1 98.94 216 VAL A O 1
ATOM 1726 N N . TRP A 1 217 ? 8.297 -7.344 -13.844 1 98.75 217 TRP A N 1
ATOM 1727 C CA . TRP A 1 217 ? 7.133 -7.957 -14.484 1 98.75 217 TRP A CA 1
ATOM 1728 C C . TRP A 1 217 ? 6.41 -6.957 -15.375 1 98.75 217 TRP A C 1
ATOM 1730 O O . TRP A 1 217 ? 6.539 -5.742 -15.188 1 98.75 217 TRP A O 1
ATOM 1740 N N . THR A 1 218 ? 5.672 -7.352 -16.359 1 98.25 218 THR A N 1
ATOM 1741 C CA . THR A 1 218 ? 5.785 -8.547 -17.188 1 98.25 218 THR A CA 1
ATOM 1742 C C . THR A 1 218 ? 6.508 -8.242 -18.5 1 98.25 218 THR A C 1
ATOM 1744 O O . THR A 1 218 ? 6.133 -7.309 -19.219 1 98.25 218 THR A O 1
ATOM 1747 N N . VAL A 1 219 ? 7.48 -8.898 -18.797 1 98.75 219 VAL A N 1
ATOM 1748 C CA . VAL A 1 219 ? 8.391 -8.602 -19.906 1 98.75 219 VAL A CA 1
ATOM 1749 C C . VAL A 1 219 ? 8.242 -9.664 -20.984 1 98.75 219 VAL A C 1
ATOM 1751 O O . VAL A 1 219 ? 8.734 -10.789 -20.844 1 98.75 219 VAL A O 1
ATOM 1754 N N . ASN A 1 220 ? 7.691 -9.273 -22.219 1 98.38 220 ASN A N 1
ATOM 1755 C CA . ASN A 1 220 ? 7.402 -10.234 -23.266 1 98.38 220 ASN A CA 1
ATOM 1756 C C . ASN A 1 220 ? 8.156 -9.906 -24.547 1 98.38 220 ASN A C 1
ATOM 1758 O O . ASN A 1 220 ? 7.652 -10.141 -25.656 1 98.38 220 ASN A O 1
ATOM 1762 N N . SER A 1 221 ? 9.289 -9.273 -24.359 1 97.75 221 SER A N 1
ATOM 1763 C CA . SER A 1 221 ? 10.227 -8.977 -25.438 1 97.75 221 SER A CA 1
ATOM 1764 C C . SER A 1 221 ? 11.641 -9.414 -25.078 1 97.75 221 SER A C 1
ATOM 1766 O O . SER A 1 221 ? 12.164 -9.031 -24.031 1 97.75 221 SER A O 1
ATOM 1768 N N . LYS A 1 222 ? 12.219 -10.242 -25.984 1 97.75 222 LYS A N 1
ATOM 1769 C CA . LYS A 1 222 ? 13.594 -10.688 -25.75 1 97.75 222 LYS A CA 1
ATOM 1770 C C . LYS A 1 222 ? 14.547 -9.5 -25.641 1 97.75 222 LYS A C 1
ATOM 1772 O O . LYS A 1 222 ? 15.43 -9.477 -24.781 1 97.75 222 LYS A O 1
ATOM 1777 N N . ALA A 1 223 ? 14.359 -8.547 -26.516 1 98.12 223 ALA A N 1
ATOM 1778 C CA . ALA A 1 223 ? 15.188 -7.344 -26.5 1 98.12 223 ALA A CA 1
ATOM 1779 C C . ALA A 1 223 ? 15.055 -6.598 -25.172 1 98.12 223 ALA A C 1
ATOM 1781 O O . ALA A 1 223 ? 16.062 -6.16 -24.594 1 98.12 223 ALA A O 1
ATOM 1782 N N . ARG A 1 224 ? 13.852 -6.5 -24.656 1 98.56 224 ARG A N 1
ATOM 1783 C CA . ARG A 1 224 ? 13.617 -5.797 -23.406 1 98.56 224 ARG A CA 1
ATOM 1784 C C . ARG A 1 224 ? 14.203 -6.57 -22.219 1 98.56 224 ARG A C 1
ATOM 1786 O O . ARG A 1 224 ? 14.797 -5.977 -21.312 1 98.56 224 ARG A O 1
ATOM 1793 N N . ALA A 1 225 ? 14.016 -7.848 -22.25 1 98.69 225 ALA A N 1
ATOM 1794 C CA . ALA A 1 225 ? 14.617 -8.68 -21.203 1 98.69 225 ALA A CA 1
ATOM 1795 C C . ALA A 1 225 ? 16.125 -8.477 -21.141 1 98.69 225 ALA A C 1
ATOM 1797 O O . ALA A 1 225 ? 16.703 -8.281 -20.062 1 98.69 225 ALA A O 1
ATOM 1798 N N . ASN A 1 226 ? 16.766 -8.523 -22.328 1 98.31 226 ASN A N 1
ATOM 1799 C CA . ASN A 1 226 ? 18.203 -8.328 -22.406 1 98.31 226 ASN A CA 1
ATOM 1800 C C . ASN A 1 226 ? 18.609 -6.957 -21.875 1 98.31 226 ASN A C 1
ATOM 1802 O O . ASN A 1 226 ? 19.625 -6.836 -21.172 1 98.31 226 ASN A O 1
ATOM 1806 N N . GLU A 1 227 ? 17.844 -5.98 -22.25 1 98.5 227 GLU A N 1
ATOM 1807 C CA . GLU A 1 227 ? 18.094 -4.629 -21.766 1 98.5 227 GLU A CA 1
ATOM 1808 C C . GLU A 1 227 ? 18.047 -4.574 -20.234 1 98.5 227 GLU A C 1
ATOM 1810 O O . GLU A 1 227 ? 18.969 -4.043 -19.609 1 98.5 227 GLU A O 1
ATOM 1815 N N . LEU A 1 228 ? 17.062 -5.152 -19.641 1 98.88 228 LEU A N 1
ATOM 1816 C CA . LEU A 1 228 ? 16.875 -5.148 -18.188 1 98.88 228 LEU A CA 1
ATOM 1817 C C . LEU A 1 228 ? 18 -5.914 -17.5 1 98.88 228 LEU A C 1
ATOM 1819 O O . LEU A 1 228 ? 18.531 -5.461 -16.484 1 98.88 228 LEU A O 1
ATOM 1823 N N . PHE A 1 229 ? 18.375 -7.031 -18.031 1 98.75 229 PHE A N 1
ATOM 1824 C CA . PHE A 1 229 ? 19.469 -7.809 -17.484 1 98.75 229 PHE A CA 1
ATOM 1825 C C . PHE A 1 229 ? 20.781 -7.023 -17.547 1 98.75 229 PHE A C 1
ATOM 1827 O O . PHE A 1 229 ? 21.562 -7.035 -16.594 1 98.75 229 PHE A O 1
ATOM 1834 N N . ASN A 1 230 ? 20.953 -6.344 -18.703 1 98.62 230 ASN A N 1
ATOM 1835 C CA . ASN A 1 230 ? 22.156 -5.523 -18.859 1 98.62 230 ASN A CA 1
ATOM 1836 C C . ASN A 1 230 ? 22.188 -4.395 -17.828 1 98.62 230 ASN A C 1
ATOM 1838 O O . ASN A 1 230 ? 23.266 -3.98 -17.391 1 98.62 230 ASN A O 1
ATOM 1842 N N . TRP A 1 231 ? 21 -3.949 -17.438 1 98.75 231 TRP A N 1
ATOM 1843 C CA . TRP A 1 231 ? 20.906 -2.881 -16.453 1 98.75 231 TRP A CA 1
ATOM 1844 C C . TRP A 1 231 ? 21.094 -3.432 -15.039 1 98.75 231 TRP A C 1
ATOM 1846 O O . TRP A 1 231 ? 21.25 -2.666 -14.086 1 98.75 231 TRP A O 1
ATOM 1856 N N . GLY A 1 232 ? 20.969 -4.797 -14.812 1 98.69 232 GLY A N 1
ATOM 1857 C CA . GLY A 1 232 ? 21.234 -5.395 -13.508 1 98.69 232 GLY A CA 1
ATOM 1858 C C . GLY A 1 232 ? 20.031 -6.094 -12.914 1 98.69 232 GLY A C 1
ATOM 1859 O O . GLY A 1 232 ? 20.062 -6.539 -11.766 1 98.69 232 GLY A O 1
ATOM 1860 N N . ALA A 1 233 ? 18.953 -6.234 -13.688 1 98.88 233 ALA A N 1
ATOM 1861 C CA . ALA A 1 233 ? 17.797 -6.977 -13.195 1 98.88 233 ALA A CA 1
ATOM 1862 C C . ALA A 1 233 ? 18.172 -8.414 -12.859 1 98.88 233 ALA A C 1
ATOM 1864 O O . ALA A 1 233 ? 18.938 -9.047 -13.586 1 98.88 233 ALA A O 1
ATOM 1865 N N . SER A 1 234 ? 17.641 -8.859 -11.758 1 98.94 234 SER A N 1
ATOM 1866 C CA . SER A 1 234 ? 17.938 -10.227 -11.328 1 98.94 234 SER A CA 1
ATOM 1867 C C . SER A 1 234 ? 17.078 -11.242 -12.078 1 98.94 234 SER A C 1
ATOM 1869 O O . SER A 1 234 ? 17.516 -12.359 -12.344 1 98.94 234 SER A O 1
ATOM 1871 N N . ALA A 1 235 ? 15.844 -10.844 -12.414 1 98.94 235 ALA A N 1
ATOM 1872 C CA . ALA A 1 235 ? 14.953 -11.742 -13.141 1 98.94 235 ALA A CA 1
ATOM 1873 C C . ALA A 1 235 ? 13.891 -10.953 -13.898 1 98.94 235 ALA A C 1
ATOM 1875 O O . ALA A 1 235 ? 13.727 -9.75 -13.68 1 98.94 235 ALA A O 1
ATOM 1876 N N . VAL A 1 236 ? 13.242 -11.617 -14.797 1 98.94 236 VAL A N 1
ATOM 1877 C CA . VAL A 1 236 ? 12.055 -11.102 -15.453 1 98.94 236 VAL A CA 1
ATOM 1878 C C . VAL A 1 236 ? 10.922 -12.125 -15.367 1 98.94 236 VAL A C 1
ATOM 1880 O O . VAL A 1 236 ? 11.164 -13.336 -15.477 1 98.94 236 VAL A O 1
ATOM 1883 N N . PHE A 1 237 ? 9.75 -11.656 -15.008 1 98.94 237 PHE A N 1
ATOM 1884 C CA . PHE A 1 237 ? 8.539 -12.438 -15.219 1 98.94 237 PHE A CA 1
ATOM 1885 C C . PHE A 1 237 ? 8.055 -12.312 -16.656 1 98.94 237 PHE A C 1
ATOM 1887 O O . PHE A 1 237 ? 7.945 -11.203 -17.188 1 98.94 237 PHE A O 1
ATOM 1894 N N . THR A 1 238 ? 7.727 -13.414 -17.266 1 98.94 238 THR A N 1
ATOM 1895 C CA . THR A 1 238 ? 7.387 -13.344 -18.672 1 98.94 238 THR A CA 1
ATOM 1896 C C . THR A 1 238 ? 6.328 -14.383 -19.031 1 98.94 238 THR A C 1
ATOM 1898 O O . THR A 1 238 ? 6.27 -15.453 -18.422 1 98.94 238 THR A O 1
ATOM 1901 N N . ASP A 1 239 ? 5.523 -14.062 -20.062 1 98.75 239 ASP A N 1
ATOM 1902 C CA . ASP A 1 239 ? 4.52 -14.984 -20.594 1 98.75 239 ASP A CA 1
ATOM 1903 C C . ASP A 1 239 ? 5.133 -15.938 -21.609 1 98.75 239 ASP A C 1
ATOM 1905 O O . ASP A 1 239 ? 4.504 -16.922 -22 1 98.75 239 ASP A O 1
ATOM 1909 N N . ILE A 1 240 ? 6.336 -15.703 -22.047 1 98.56 240 ILE A N 1
ATOM 1910 C CA . ILE A 1 240 ? 6.945 -16.469 -23.125 1 98.56 240 ILE A CA 1
ATOM 1911 C C . ILE A 1 240 ? 8.297 -17.016 -22.672 1 98.56 240 ILE A C 1
ATOM 1913 O O . ILE A 1 240 ? 9.297 -16.875 -23.391 1 98.56 240 ILE A O 1
ATOM 1917 N N . ALA A 1 241 ? 8.281 -17.609 -21.547 1 98.69 241 ALA A N 1
ATOM 1918 C CA . ALA A 1 241 ? 9.523 -18.031 -20.922 1 98.69 241 ALA A CA 1
ATOM 1919 C C . ALA A 1 241 ? 10.312 -18.969 -21.828 1 98.69 241 ALA A C 1
ATOM 1921 O O . ALA A 1 241 ? 11.539 -18.891 -21.906 1 98.69 241 ALA A O 1
ATOM 1922 N N . ASP A 1 242 ? 9.656 -19.828 -22.547 1 97.62 242 ASP A N 1
ATOM 1923 C CA . ASP A 1 242 ? 10.312 -20.812 -23.406 1 97.62 242 ASP A CA 1
ATOM 1924 C C . ASP A 1 242 ? 11.039 -20.141 -24.562 1 97.62 242 ASP A C 1
ATOM 1926 O O . ASP A 1 242 ? 11.953 -20.719 -25.156 1 97.62 242 ASP A O 1
ATOM 1930 N N . GLU A 1 243 ? 10.648 -18.938 -24.828 1 97 243 GLU A N 1
ATOM 1931 C CA . GLU A 1 243 ? 11.281 -18.203 -25.922 1 97 243 GLU A CA 1
ATOM 1932 C C . GLU A 1 243 ? 12.461 -17.375 -25.406 1 97 243 GLU A C 1
ATOM 1934 O O . GLU A 1 243 ? 13.242 -16.844 -26.203 1 97 243 GLU A O 1
ATOM 1939 N N . LEU A 1 244 ? 12.539 -17.203 -24.125 1 96.44 244 LEU A N 1
ATOM 1940 C CA . LEU A 1 244 ? 13.57 -16.344 -23.562 1 96.44 244 LEU A CA 1
ATOM 1941 C C . LEU A 1 244 ? 14.727 -17.172 -23.016 1 96.44 244 LEU A C 1
ATOM 1943 O O . LEU A 1 244 ? 15.797 -16.625 -22.719 1 96.44 244 LEU A O 1
ATOM 1947 N N . LEU A 1 245 ? 14.516 -18.422 -22.812 1 92.44 245 LEU A N 1
ATOM 1948 C CA . LEU A 1 245 ? 15.555 -19.297 -22.266 1 92.44 245 LEU A CA 1
ATOM 1949 C C . LEU A 1 245 ? 16.625 -19.578 -23.312 1 92.44 245 LEU A C 1
ATOM 1951 O O . LEU A 1 245 ? 16.328 -19.672 -24.5 1 92.44 245 LEU A O 1
ATOM 1955 N N . MET B 1 1 ? -10.773 8.156 25.906 1 48.34 1 MET B N 1
ATOM 1956 C CA . MET B 1 1 ? -12.023 8.781 25.484 1 48.34 1 MET B CA 1
ATOM 1957 C C . MET B 1 1 ? -12.539 8.156 24.203 1 48.34 1 MET B C 1
ATOM 1959 O O . MET B 1 1 ? -11.758 7.73 23.344 1 48.34 1 MET B O 1
ATOM 1963 N N . GLU B 1 2 ? -13.789 7.793 24.125 1 67.88 2 GLU B N 1
ATOM 1964 C CA . GLU B 1 2 ? -14.469 7.121 23.031 1 67.88 2 GLU B CA 1
ATOM 1965 C C . GLU B 1 2 ? -14.508 8 21.781 1 67.88 2 GLU B C 1
ATOM 1967 O O . GLU B 1 2 ? -14.852 9.188 21.859 1 67.88 2 GLU B O 1
ATOM 1972 N N . HIS B 1 3 ? -13.664 7.754 20.719 1 81.69 3 HIS B N 1
ATOM 1973 C CA . HIS B 1 3 ? -13.68 8.5 19.453 1 81.69 3 HIS B CA 1
ATOM 1974 C C . HIS B 1 3 ? -15.062 8.438 18.812 1 81.69 3 HIS B C 1
ATOM 1976 O O . HIS B 1 3 ? -15.617 7.359 18.609 1 81.69 3 HIS B O 1
ATOM 1982 N N . THR B 1 4 ? -15.656 9.625 18.672 1 87.75 4 THR B N 1
ATOM 1983 C CA . THR B 1 4 ? -16.891 9.711 17.922 1 87.75 4 THR B CA 1
ATOM 1984 C C . THR B 1 4 ? -16.609 9.93 16.438 1 87.75 4 THR B C 1
ATOM 1986 O O . THR B 1 4 ? -15.875 10.844 16.062 1 87.75 4 THR B O 1
ATOM 1989 N N . MET B 1 5 ? -17.219 9.117 15.641 1 96.19 5 MET B N 1
ATOM 1990 C CA . MET B 1 5 ? -17 9.219 14.203 1 96.19 5 MET B CA 1
ATOM 1991 C C . MET B 1 5 ? -17.484 10.562 13.664 1 96.19 5 MET B C 1
ATOM 1993 O O . MET B 1 5 ? -18.562 11.039 14.047 1 96.19 5 MET B O 1
ATOM 1997 N N . LEU B 1 6 ? -16.719 11.172 12.82 1 98.38 6 LEU B N 1
ATOM 1998 C CA . LEU B 1 6 ? -17.078 12.461 12.25 1 98.38 6 LEU B CA 1
ATOM 1999 C C . LEU B 1 6 ? -18.359 12.352 11.414 1 98.38 6 LEU B C 1
ATOM 2001 O O . LEU B 1 6 ? -18.625 11.297 10.836 1 98.38 6 LEU B O 1
ATOM 2005 N N . GLU B 1 7 ? -19.125 13.367 11.414 1 98.06 7 GLU B N 1
ATOM 2006 C CA . GLU B 1 7 ? -20.328 13.492 10.602 1 98.06 7 GLU B CA 1
ATOM 2007 C C . GLU B 1 7 ? -20.453 14.891 10.008 1 98.06 7 GLU B C 1
ATOM 2009 O O . GLU B 1 7 ? -20.625 15.867 10.734 1 98.06 7 GLU B O 1
ATOM 2014 N N . HIS B 1 8 ? -20.312 14.945 8.742 1 97.75 8 HIS B N 1
ATOM 2015 C CA . HIS B 1 8 ? -20.453 16.188 7.98 1 97.75 8 HIS B CA 1
ATOM 2016 C C . HIS B 1 8 ? -19.453 17.219 8.438 1 97.75 8 HIS B C 1
ATOM 2018 O O . HIS B 1 8 ? -19.797 18.391 8.648 1 97.75 8 HIS B O 1
ATOM 2024 N N . GLU B 1 9 ? -18.266 16.766 8.555 1 98.62 9 GLU B N 1
ATOM 2025 C CA . GLU B 1 9 ? -17.203 17.656 9.031 1 98.62 9 GLU B CA 1
ATOM 2026 C C . GLU B 1 9 ? -16.391 18.203 7.871 1 98.62 9 GLU B C 1
ATOM 2028 O O . GLU B 1 9 ? -16.172 17.516 6.871 1 98.62 9 GLU B O 1
ATOM 2033 N N . VAL B 1 10 ? -15.984 19.422 8.016 1 98.81 10 VAL B N 1
ATOM 2034 C CA . VAL B 1 10 ? -15.055 20.062 7.086 1 98.81 10 VAL B CA 1
ATOM 2035 C C . VAL B 1 10 ? -13.672 20.141 7.719 1 98.81 10 VAL B C 1
ATOM 2037 O O . VAL B 1 10 ? -13.5 20.703 8.797 1 98.81 10 VAL B O 1
ATOM 2040 N N . ILE B 1 11 ? -12.711 19.547 7.059 1 98.94 11 ILE B N 1
ATOM 2041 C CA . ILE B 1 11 ? -11.344 19.484 7.566 1 98.94 11 ILE B CA 1
ATOM 2042 C C . ILE B 1 11 ? -10.445 20.391 6.723 1 98.94 11 ILE B C 1
ATOM 2044 O O . ILE B 1 11 ? -10.312 20.203 5.516 1 98.94 11 ILE B O 1
ATOM 2048 N N . ALA B 1 12 ? -9.812 21.375 7.34 1 98.94 12 ALA B N 1
ATOM 2049 C CA . ALA B 1 12 ? -8.953 22.312 6.633 1 98.94 12 ALA B CA 1
ATOM 2050 C C . ALA B 1 12 ? -7.641 21.656 6.227 1 98.94 12 ALA B C 1
ATOM 2052 O O . ALA B 1 12 ? -6.773 21.422 7.07 1 98.94 12 ALA B O 1
ATOM 2053 N N . HIS B 1 13 ? -7.496 21.359 4.934 1 98.94 13 HIS B N 1
ATOM 2054 C CA . HIS B 1 13 ? -6.344 20.672 4.359 1 98.94 13 HIS B CA 1
ATOM 2055 C C . HIS B 1 13 ? -5.09 21.531 4.449 1 98.94 13 HIS B C 1
ATOM 2057 O O . HIS B 1 13 ? -4.992 22.578 3.787 1 98.94 13 HIS B O 1
ATOM 2063 N N . ARG B 1 14 ? -4.168 21.141 5.316 1 98.94 14 ARG B N 1
ATOM 2064 C CA . ARG B 1 14 ? -2.918 21.844 5.594 1 98.94 14 ARG B CA 1
ATOM 2065 C C . ARG B 1 14 ? -3.184 23.25 6.148 1 98.94 14 ARG B C 1
ATOM 2067 O O . ARG B 1 14 ? -2.447 24.188 5.848 1 98.94 14 ARG B O 1
ATOM 2074 N N . GLY B 1 15 ? -4.238 23.344 6.93 1 98.88 15 GLY B N 1
ATOM 2075 C CA . GLY B 1 15 ? -4.703 24.625 7.414 1 98.88 15 GLY B CA 1
ATOM 2076 C C . GLY B 1 15 ? -5.496 25.406 6.379 1 98.88 15 GLY B C 1
ATOM 2077 O O . GLY B 1 15 ? -5.965 24.844 5.391 1 98.88 15 GLY B O 1
ATOM 2078 N N . LEU B 1 16 ? -5.758 26.656 6.727 1 98.75 16 LEU B N 1
ATOM 2079 C CA . LEU B 1 16 ? -6.402 27.484 5.719 1 98.75 16 LEU B CA 1
ATOM 2080 C C . LEU B 1 16 ? -5.402 27.938 4.66 1 98.75 16 LEU B C 1
ATOM 2082 O O . LEU B 1 16 ? -5.062 29.109 4.59 1 98.75 16 LEU B O 1
ATOM 2086 N N . ASN B 1 17 ? -5.094 26.984 3.76 1 98.62 17 ASN B N 1
ATOM 2087 C CA . ASN B 1 17 ? -3.889 27.078 2.943 1 98.62 17 ASN B CA 1
ATOM 2088 C C . ASN B 1 17 ? -4.078 28.031 1.771 1 98.62 17 ASN B C 1
ATOM 2090 O O . ASN B 1 17 ? -3.107 28.422 1.116 1 98.62 17 ASN B O 1
ATOM 2094 N N . HIS B 1 18 ? -5.289 28.469 1.487 1 98.31 18 HIS B N 1
ATOM 2095 C CA . HIS B 1 18 ? -5.465 29.453 0.418 1 98.31 18 HIS B CA 1
ATOM 2096 C C . HIS B 1 18 ? -5.355 30.875 0.948 1 98.31 18 HIS B C 1
ATOM 2098 O O . HIS B 1 18 ? -5.293 31.828 0.169 1 98.31 18 HIS B O 1
ATOM 2104 N N . ARG B 1 19 ? -5.23 31.031 2.297 1 98.38 19 ARG B N 1
ATOM 2105 C CA . ARG B 1 19 ? -5.16 32.375 2.9 1 98.38 19 ARG B CA 1
ATOM 2106 C C . ARG B 1 19 ? -3.852 32.562 3.658 1 98.38 19 ARG B C 1
ATOM 2108 O O . ARG B 1 19 ? -3.479 33.688 3.99 1 98.38 19 ARG B O 1
ATOM 2115 N N . ALA B 1 20 ? -3.145 31.578 4.012 1 98.88 20 ALA B N 1
ATOM 2116 C CA . ALA B 1 20 ? -1.858 31.547 4.699 1 98.88 20 ALA B CA 1
ATOM 2117 C C . ALA B 1 20 ? -0.991 30.391 4.203 1 98.88 20 ALA B C 1
ATOM 2119 O O . ALA B 1 20 ? -1.487 29.469 3.553 1 98.88 20 ALA B O 1
ATOM 2120 N N . PRO B 1 21 ? 0.375 30.438 4.461 1 98.94 21 PRO B N 1
ATOM 2121 C CA . PRO B 1 21 ? 1.218 29.359 3.943 1 98.94 21 PRO B CA 1
ATOM 2122 C C . PRO B 1 21 ? 0.863 28 4.535 1 98.94 21 PRO B C 1
ATOM 2124 O O . PRO B 1 21 ? 0.686 27.875 5.75 1 98.94 21 PRO B O 1
ATOM 2127 N N . GLU B 1 22 ? 0.673 27.016 3.672 1 98.94 22 GLU B N 1
ATOM 2128 C CA . GLU B 1 22 ? 0.267 25.688 4.082 1 98.94 22 GLU B CA 1
ATOM 2129 C C . GLU B 1 22 ? 1.182 25.141 5.18 1 98.94 22 GLU B C 1
ATOM 2131 O O . GLU B 1 22 ? 2.379 25.422 5.191 1 98.94 22 GLU B O 1
ATOM 2136 N N . ASN B 1 23 ? 0.583 24.328 6.074 1 98.94 23 ASN B N 1
ATOM 2137 C CA . ASN B 1 23 ? 1.348 23.578 7.066 1 98.94 23 ASN B CA 1
ATOM 2138 C C . ASN B 1 23 ? 2.203 24.5 7.93 1 98.94 23 ASN B C 1
ATOM 2140 O O . ASN B 1 23 ? 3.383 24.234 8.156 1 98.94 23 ASN B O 1
ATOM 2144 N N . THR B 1 24 ? 1.588 25.609 8.328 1 98.94 24 THR B N 1
ATOM 2145 C CA . THR B 1 24 ? 2.178 26.531 9.281 1 98.94 24 THR B CA 1
ATOM 2146 C C . THR B 1 24 ? 1.218 26.797 10.438 1 98.94 24 THR B C 1
ATOM 2148 O O . THR B 1 24 ? 0.018 26.531 10.328 1 98.94 24 THR B O 1
ATOM 2151 N N . LEU B 1 25 ? 1.779 27.312 11.562 1 98.94 25 LEU B N 1
ATOM 2152 C CA . LEU B 1 25 ? 0.919 27.688 12.68 1 98.94 25 LEU B CA 1
ATOM 2153 C C . LEU B 1 25 ? -0.024 28.812 12.297 1 98.94 25 LEU B C 1
ATOM 2155 O O . LEU B 1 25 ? -1.161 28.875 12.773 1 98.94 25 LEU B O 1
ATOM 2159 N N . ALA B 1 26 ? 0.45 29.719 11.375 1 98.88 26 ALA B N 1
ATOM 2160 C CA . ALA B 1 26 ? -0.405 30.797 10.891 1 98.88 26 ALA B CA 1
ATOM 2161 C C . ALA B 1 26 ? -1.642 30.25 10.188 1 98.88 26 ALA B C 1
ATOM 2163 O O . ALA B 1 26 ? -2.762 30.703 10.445 1 98.88 26 ALA B O 1
ATOM 2164 N N . ALA B 1 27 ? -1.449 29.281 9.328 1 98.94 27 ALA B N 1
ATOM 2165 C CA . ALA B 1 27 ? -2.562 28.688 8.586 1 98.94 27 ALA B CA 1
ATOM 2166 C C . ALA B 1 27 ? -3.508 27.938 9.523 1 98.94 27 ALA B C 1
ATOM 2168 O O . ALA B 1 27 ? -4.727 27.969 9.328 1 98.94 27 ALA B O 1
ATOM 2169 N N . PHE B 1 28 ? -2.959 27.266 10.547 1 98.94 28 PHE B N 1
ATOM 2170 C CA . PHE B 1 28 ? -3.764 26.5 11.5 1 98.94 28 PHE B CA 1
ATOM 2171 C C . PHE B 1 28 ? -4.566 27.438 12.398 1 98.94 28 PHE B C 1
ATOM 2173 O O . PHE B 1 28 ? -5.746 27.203 12.656 1 98.94 28 PHE B O 1
ATOM 2180 N N . ARG B 1 29 ? -3.902 28.484 12.859 1 98.81 29 ARG B N 1
ATOM 2181 C CA . ARG B 1 29 ? -4.602 29.484 13.68 1 98.81 29 ARG B CA 1
ATOM 2182 C C . ARG B 1 29 ? -5.75 30.109 12.906 1 98.81 29 ARG B C 1
ATOM 2184 O O . ARG B 1 29 ? -6.844 30.297 13.438 1 98.81 29 ARG B O 1
ATOM 2191 N N . LEU B 1 30 ? -5.461 30.453 11.656 1 98.81 30 LEU B N 1
ATOM 2192 C CA . LEU B 1 30 ? -6.492 31.062 10.82 1 98.81 30 LEU B CA 1
ATOM 2193 C C . LEU B 1 30 ? -7.672 30.109 10.641 1 98.81 30 LEU B C 1
ATOM 2195 O O . LEU B 1 30 ? -8.828 30.547 10.602 1 98.81 30 LEU B O 1
ATOM 2199 N N . ALA B 1 31 ? -7.398 28.812 10.461 1 98.88 31 ALA B N 1
ATOM 2200 C CA . ALA B 1 31 ? -8.469 27.828 10.375 1 98.88 31 ALA B CA 1
ATOM 2201 C C . ALA B 1 31 ? -9.336 27.828 11.633 1 98.88 31 ALA B C 1
ATOM 2203 O O . ALA B 1 31 ? -10.562 27.891 11.547 1 98.88 31 ALA B O 1
ATOM 2204 N N . ALA B 1 32 ? -8.703 27.844 12.766 1 98.75 32 ALA B N 1
ATOM 2205 C CA . ALA B 1 32 ? -9.438 27.875 14.031 1 98.75 32 ALA B CA 1
ATOM 2206 C C . ALA B 1 32 ? -10.297 29.141 14.125 1 98.75 32 ALA B C 1
ATOM 2208 O O . ALA B 1 32 ? -11.477 29.062 14.477 1 98.75 32 ALA B O 1
ATOM 2209 N N . GLU B 1 33 ? -9.664 30.234 13.773 1 98.44 33 GLU B N 1
ATOM 2210 C CA . GLU B 1 33 ? -10.352 31.516 13.852 1 98.44 33 GLU B CA 1
ATOM 2211 C C . GLU B 1 33 ? -11.539 31.562 12.891 1 98.44 33 GLU B C 1
ATOM 2213 O O . GLU B 1 33 ? -12.492 32.312 13.117 1 98.44 33 GLU B O 1
ATOM 2218 N N . SER B 1 34 ? -11.445 30.781 11.875 1 98.25 34 SER B N 1
ATOM 2219 C CA . SER B 1 34 ? -12.492 30.766 10.852 1 98.25 34 SER B CA 1
ATOM 2220 C C . SER B 1 34 ? -13.609 29.797 11.219 1 98.25 34 SER B C 1
ATOM 2222 O O . SER B 1 34 ? -14.562 29.625 10.461 1 98.25 34 SER B O 1
ATOM 2224 N N . GLY B 1 35 ? -13.398 29.109 12.336 1 98.25 35 GLY B N 1
ATOM 2225 C CA . GLY B 1 35 ? -14.469 28.266 12.828 1 98.25 35 GLY B CA 1
ATOM 2226 C C . GLY B 1 35 ? -14.242 26.781 12.547 1 98.25 35 GLY B C 1
ATOM 2227 O O . GLY B 1 35 ? -15.094 25.953 12.875 1 98.25 35 GLY B O 1
ATOM 2228 N N . CYS B 1 36 ? -13.188 26.438 11.945 1 98.56 36 CYS B N 1
ATOM 2229 C CA . CYS B 1 36 ? -12.875 25.031 11.719 1 98.56 36 CYS B CA 1
ATOM 2230 C C . CYS B 1 36 ? -12.656 24.312 13.039 1 98.56 36 CYS B C 1
ATOM 2232 O O . CYS B 1 36 ? -12.039 24.844 13.961 1 98.56 36 CYS B O 1
ATOM 2234 N N . ARG B 1 37 ? -13.164 23.109 13.156 1 98.31 37 ARG B N 1
ATOM 2235 C CA . ARG B 1 37 ? -12.93 22.266 14.328 1 98.31 37 ARG B CA 1
ATOM 2236 C C . ARG B 1 37 ? -11.781 21.297 14.07 1 98.31 37 ARG B C 1
ATOM 2238 O O . ARG B 1 37 ? -11.164 20.797 15.016 1 98.31 37 ARG B O 1
ATOM 2245 N N . TRP B 1 38 ? -11.539 21.016 12.695 1 98.88 38 TRP B N 1
ATOM 2246 C CA . TRP B 1 38 ? -10.531 20.047 12.289 1 98.88 38 TRP B CA 1
ATOM 2247 C C . TRP B 1 38 ? -9.586 20.641 11.25 1 98.88 38 TRP B C 1
ATOM 2249 O O . TRP B 1 38 ? -10.016 21.359 10.352 1 98.88 38 TRP B O 1
ATOM 2259 N N . ILE B 1 39 ? -8.312 20.297 11.375 1 98.94 39 ILE B N 1
ATOM 2260 C CA . ILE B 1 39 ? -7.332 20.516 10.32 1 98.94 39 ILE B CA 1
ATOM 2261 C C . ILE B 1 39 ? -6.707 19.188 9.898 1 98.94 39 ILE B C 1
ATOM 2263 O O . ILE B 1 39 ? -6.812 18.203 10.617 1 98.94 39 ILE B O 1
ATOM 2267 N N . GLU B 1 40 ? -6.23 19.141 8.758 1 98.94 40 GLU B N 1
ATOM 2268 C CA . GLU B 1 40 ? -5.316 18.094 8.312 1 98.94 40 GLU B CA 1
ATOM 2269 C C . GLU B 1 40 ? -3.904 18.641 8.109 1 98.94 40 GLU B C 1
ATOM 2271 O O . GLU B 1 40 ? -3.73 19.766 7.617 1 98.94 40 GLU B O 1
ATOM 2276 N N . THR B 1 41 ? -2.936 17.891 8.43 1 98.94 41 THR B N 1
ATOM 2277 C CA . THR B 1 41 ? -1.55 18.297 8.242 1 98.94 41 THR B CA 1
ATOM 2278 C C . THR B 1 41 ? -0.654 17.094 7.984 1 98.94 41 THR B C 1
ATOM 2280 O O . THR B 1 41 ? -1.086 15.945 8.141 1 98.94 41 THR B O 1
ATOM 2283 N N . ASP B 1 42 ? 0.573 17.375 7.566 1 98.88 42 ASP B N 1
ATOM 2284 C CA . ASP B 1 42 ? 1.568 16.359 7.227 1 98.88 42 ASP B CA 1
ATOM 2285 C C . ASP B 1 42 ? 2.721 16.359 8.227 1 98.88 42 ASP B C 1
ATOM 2287 O O . ASP B 1 42 ? 3.285 17.422 8.523 1 98.88 42 ASP B O 1
ATOM 2291 N N . VAL B 1 43 ? 3.061 15.242 8.703 1 98.88 43 VAL B N 1
ATOM 2292 C CA . VAL B 1 43 ? 4.168 15.164 9.648 1 98.88 43 VAL B CA 1
ATOM 2293 C C . VAL B 1 43 ? 5.238 14.219 9.109 1 98.88 43 VAL B C 1
ATOM 2295 O O . VAL B 1 43 ? 4.922 13.156 8.562 1 98.88 43 VAL B O 1
ATOM 2298 N N . ASP B 1 44 ? 6.441 14.594 9.203 1 98.56 44 ASP B N 1
ATOM 2299 C CA . ASP B 1 44 ? 7.629 13.773 8.969 1 98.56 44 ASP B CA 1
ATOM 2300 C C . ASP B 1 44 ? 8.711 14.07 10 1 98.56 44 ASP B C 1
ATOM 2302 O O . ASP B 1 44 ? 8.469 14.789 10.977 1 98.56 44 ASP B O 1
ATOM 2306 N N . VAL B 1 45 ? 9.852 13.492 9.875 1 98.5 45 VAL B N 1
ATOM 2307 C CA . VAL B 1 45 ? 10.82 13.57 10.969 1 98.5 45 VAL B CA 1
ATOM 2308 C C . VAL B 1 45 ? 12.18 14.016 10.422 1 98.5 45 VAL B C 1
ATOM 2310 O O . VAL B 1 45 ? 12.602 13.57 9.352 1 98.5 45 VAL B O 1
ATOM 2313 N N . MET B 1 46 ? 12.836 14.898 11.148 1 97.81 46 MET B N 1
ATOM 2314 C CA . MET B 1 46 ? 14.172 15.367 10.805 1 97.81 46 MET B CA 1
ATOM 2315 C C . MET B 1 46 ? 15.227 14.344 11.219 1 97.81 46 MET B C 1
ATOM 2317 O O . MET B 1 46 ? 14.914 13.359 11.898 1 97.81 46 MET B O 1
ATOM 2321 N N . GLY B 1 47 ? 16.5 14.641 10.852 1 97.06 47 GLY B N 1
ATOM 2322 C CA . GLY B 1 47 ? 17.594 13.719 11.086 1 97.06 47 GLY B CA 1
ATOM 2323 C C . GLY B 1 47 ? 17.781 13.383 12.555 1 97.06 47 GLY B C 1
ATOM 2324 O O . GLY B 1 47 ? 18.203 12.273 12.891 1 97.06 47 GLY B O 1
ATOM 2325 N N . ASP B 1 48 ? 17.422 14.258 13.453 1 97.81 48 ASP B N 1
ATOM 2326 C CA . ASP B 1 48 ? 17.625 14.023 14.883 1 97.81 48 ASP B CA 1
ATOM 2327 C C . ASP B 1 48 ? 16.359 13.461 15.523 1 97.81 48 ASP B C 1
ATOM 2329 O O . ASP B 1 48 ? 16.266 13.367 16.75 1 97.81 48 ASP B O 1
ATOM 2333 N N . GLY B 1 49 ? 15.344 13.203 14.688 1 98.12 49 GLY B N 1
ATOM 2334 C CA . GLY B 1 49 ? 14.125 12.586 15.195 1 98.12 49 GLY B CA 1
ATOM 2335 C C . GLY B 1 49 ? 13.047 13.594 15.539 1 98.12 49 GLY B C 1
ATOM 2336 O O . GLY B 1 49 ? 11.961 13.219 15.992 1 98.12 49 GLY B O 1
ATOM 2337 N N . THR B 1 50 ? 13.273 14.836 15.273 1 98.62 50 THR B N 1
ATOM 2338 C CA . THR B 1 50 ? 12.273 15.859 15.562 1 98.62 50 THR B CA 1
ATOM 2339 C C . THR B 1 50 ? 11.141 15.82 14.539 1 98.62 50 THR B C 1
ATOM 2341 O O . THR B 1 50 ? 11.367 16.047 13.352 1 98.62 50 THR B O 1
ATOM 2344 N N . PRO B 1 51 ? 9.93 15.539 14.969 1 98.81 51 PRO B N 1
ATOM 2345 C CA . PRO B 1 51 ? 8.805 15.633 14.031 1 98.81 51 PRO B CA 1
ATOM 2346 C C . PRO B 1 51 ? 8.5 17.078 13.617 1 98.81 51 PRO B C 1
ATOM 2348 O O . PRO B 1 51 ? 8.422 17.969 14.469 1 98.81 51 PRO B O 1
ATOM 2351 N N . ILE B 1 52 ? 8.367 17.266 12.32 1 98.88 52 ILE B N 1
ATOM 2352 C CA . ILE B 1 52 ? 8.047 18.594 11.797 1 98.88 52 ILE B CA 1
ATOM 2353 C C . ILE B 1 52 ? 6.848 18.5 10.859 1 98.88 52 ILE B C 1
ATOM 2355 O O . ILE B 1 52 ? 6.492 17.406 10.398 1 98.88 52 ILE B O 1
ATOM 2359 N N . ILE B 1 53 ? 6.238 19.609 10.688 1 98.88 53 ILE B N 1
ATOM 2360 C CA . ILE B 1 53 ? 5.055 19.734 9.844 1 98.88 53 ILE B CA 1
ATOM 2361 C C . ILE B 1 53 ? 5.465 20.219 8.453 1 98.88 53 ILE B C 1
ATOM 2363 O O . ILE B 1 53 ? 5.773 21.406 8.273 1 98.88 53 ILE B O 1
ATOM 2367 N N . ILE B 1 54 ? 5.43 19.344 7.492 1 98.56 54 ILE B N 1
ATOM 2368 C CA . ILE B 1 54 ? 5.82 19.672 6.125 1 98.56 54 ILE B CA 1
ATOM 2369 C C . ILE B 1 54 ? 5.379 18.562 5.18 1 98.56 54 ILE B C 1
ATOM 2371 O O . ILE B 1 54 ? 5.441 17.375 5.523 1 98.56 54 ILE B O 1
ATOM 2375 N N . HIS B 1 55 ? 4.945 18.922 4.02 1 98.25 55 HIS B N 1
ATOM 2376 C CA . HIS B 1 55 ? 4.406 17.969 3.068 1 98.25 55 HIS B CA 1
ATOM 2377 C C . HIS B 1 55 ? 5.52 17.266 2.295 1 98.25 55 HIS B C 1
ATOM 2379 O O . HIS B 1 55 ? 5.535 16.031 2.191 1 98.25 55 HIS B O 1
ATOM 2385 N N . ASP B 1 56 ? 6.461 18.094 1.755 1 96.69 56 ASP B N 1
ATOM 2386 C CA . ASP B 1 56 ? 7.5 17.594 0.863 1 96.69 56 ASP B CA 1
ATOM 2387 C C . ASP B 1 56 ? 8.719 17.125 1.652 1 96.69 56 ASP B C 1
ATOM 2389 O O . ASP B 1 56 ? 8.992 17.625 2.744 1 96.69 56 ASP B O 1
ATOM 2393 N N . THR B 1 57 ? 9.398 16.219 1.101 1 95.88 57 THR B N 1
ATOM 2394 C CA . THR B 1 57 ? 10.617 15.742 1.746 1 95.88 57 THR B CA 1
ATOM 2395 C C . THR B 1 57 ? 11.773 16.719 1.516 1 95.88 57 THR B C 1
ATOM 2397 O O . THR B 1 57 ? 12.797 16.656 2.199 1 95.88 57 THR B O 1
ATOM 2400 N N . ARG B 1 58 ? 11.609 17.547 0.522 1 96.12 58 ARG B N 1
ATOM 2401 C CA . ARG B 1 58 ? 12.562 18.609 0.218 1 96.12 58 ARG B CA 1
ATOM 2402 C C . ARG B 1 58 ? 12.008 19.969 0.598 1 96.12 58 ARG B C 1
ATOM 2404 O O . ARG B 1 58 ? 10.797 20.203 0.521 1 96.12 58 ARG B O 1
ATOM 2411 N N . LEU B 1 59 ? 12.867 20.859 0.938 1 98.12 59 LEU B N 1
ATOM 2412 C CA . LEU B 1 59 ? 12.484 22.141 1.495 1 98.12 59 LEU B CA 1
ATOM 2413 C C . LEU B 1 59 ? 12.227 23.156 0.385 1 98.12 59 LEU B C 1
ATOM 2415 O O . LEU B 1 59 ? 11.742 24.266 0.648 1 98.12 59 LEU B O 1
ATOM 2419 N N . ASP B 1 60 ? 12.344 22.828 -0.877 1 98.31 60 ASP B N 1
ATOM 2420 C CA . ASP B 1 60 ? 12.492 23.734 -2.018 1 98.31 60 ASP B CA 1
ATOM 2421 C C . ASP B 1 60 ? 11.188 24.469 -2.311 1 98.31 60 ASP B C 1
ATOM 2423 O O . ASP B 1 60 ? 11.203 25.656 -2.668 1 98.31 60 ASP B O 1
ATOM 2427 N N . ARG B 1 61 ? 10.062 23.797 -2.16 1 98.31 61 ARG B N 1
ATOM 2428 C CA . ARG B 1 61 ? 8.805 24.344 -2.666 1 98.31 61 ARG B CA 1
ATOM 2429 C C . ARG B 1 61 ? 8.219 25.375 -1.704 1 98.31 61 ARG B C 1
ATOM 2431 O O . ARG B 1 61 ? 7.684 26.391 -2.133 1 98.31 61 ARG B O 1
ATOM 2438 N N . THR B 1 62 ? 8.383 25.078 -0.323 1 98.75 62 THR B N 1
ATOM 2439 C CA . THR B 1 62 ? 7.594 25.859 0.61 1 98.75 62 THR B CA 1
ATOM 2440 C C . THR B 1 62 ? 8.484 26.531 1.653 1 98.75 62 THR B C 1
ATOM 2442 O O . THR B 1 62 ? 8.031 26.844 2.756 1 98.75 62 THR B O 1
ATOM 2445 N N . THR B 1 63 ? 9.773 26.625 1.408 1 98.69 63 THR B N 1
ATOM 2446 C CA . THR B 1 63 ? 10.641 27.297 2.365 1 98.69 63 THR B CA 1
ATOM 2447 C C . THR B 1 63 ? 11.711 28.125 1.642 1 98.69 63 THR B C 1
ATOM 2449 O O . THR B 1 63 ? 11.734 28.156 0.41 1 98.69 63 THR B O 1
ATOM 2452 N N . ASN B 1 64 ? 12.523 28.812 2.465 1 98.12 64 ASN B N 1
ATOM 2453 C CA . ASN B 1 64 ? 13.625 29.594 1.92 1 98.12 64 ASN B CA 1
ATOM 2454 C C . ASN B 1 64 ? 14.914 28.781 1.852 1 98.12 64 ASN B C 1
ATOM 2456 O O . ASN B 1 64 ? 16 29.344 1.72 1 98.12 64 ASN B O 1
ATOM 2460 N N . ARG B 1 65 ? 14.773 27.484 2.092 1 97.44 65 ARG B N 1
ATOM 2461 C CA . ARG B 1 65 ? 15.914 26.578 2.002 1 97.44 65 ARG B CA 1
ATOM 2462 C C . ARG B 1 65 ? 15.703 25.547 0.908 1 97.44 65 ARG B C 1
ATOM 2464 O O . ARG B 1 65 ? 14.656 25.516 0.261 1 97.44 65 ARG B O 1
ATOM 2471 N N . SER B 1 66 ? 16.797 24.844 0.614 1 97.38 66 SER B N 1
ATOM 2472 C CA . SER B 1 66 ? 16.734 23.781 -0.376 1 97.38 66 SER B CA 1
ATOM 2473 C C . SER B 1 66 ? 17.281 22.469 0.191 1 97.38 66 SER B C 1
ATOM 2475 O O . SER B 1 66 ? 17.984 22.469 1.206 1 97.38 66 SER B O 1
ATOM 2477 N N . GLY B 1 67 ? 16.891 21.344 -0.454 1 97.06 67 GLY B N 1
ATOM 2478 C CA . GLY B 1 67 ? 17.438 20.047 -0.074 1 97.06 67 GLY B CA 1
ATOM 2479 C C . GLY B 1 67 ? 16.531 19.281 0.86 1 97.06 67 GLY B C 1
ATOM 2480 O O . GLY B 1 67 ? 15.406 19.703 1.152 1 97.06 67 GLY B O 1
ATOM 2481 N N . TYR B 1 68 ? 16.969 18.094 1.265 1 97 68 TYR B N 1
ATOM 2482 C CA . TYR B 1 68 ? 16.219 17.203 2.15 1 97 68 TYR B CA 1
ATOM 2483 C C . TYR B 1 68 ? 16.281 17.703 3.59 1 97 68 TYR B C 1
ATOM 2485 O O . TYR B 1 68 ? 17.344 18.078 4.086 1 97 68 TYR B O 1
ATOM 2493 N N . PHE B 1 69 ? 15.234 17.719 4.27 1 97.31 69 PHE B N 1
ATOM 2494 C CA . PHE B 1 69 ? 15.266 18.047 5.688 1 97.31 69 PHE B CA 1
ATOM 2495 C C . PHE B 1 69 ? 15.773 16.859 6.508 1 97.31 69 PHE B C 1
ATOM 2497 O O . PHE B 1 69 ? 16.109 17.016 7.684 1 97.31 69 PHE B O 1
ATOM 2504 N N . TYR B 1 70 ? 15.781 15.664 5.949 1 96.25 70 TYR B N 1
ATOM 2505 C CA . TYR B 1 70 ? 16.266 14.469 6.633 1 96.25 70 TYR B CA 1
ATOM 2506 C C . TYR B 1 70 ? 17.703 14.656 7.105 1 96.25 70 TYR B C 1
ATOM 2508 O O . TYR B 1 70 ? 18.156 13.969 8.023 1 96.25 70 TYR B O 1
ATOM 2516 N N . ASP B 1 71 ? 18.438 15.539 6.527 1 94.19 71 ASP B N 1
ATOM 2517 C CA . ASP B 1 71 ? 19.859 15.766 6.812 1 94.19 71 ASP B CA 1
ATOM 2518 C C . ASP B 1 71 ? 20.031 16.891 7.828 1 94.19 71 ASP B C 1
ATOM 2520 O O . ASP B 1 71 ? 21.172 17.266 8.156 1 94.19 71 ASP B O 1
ATOM 2524 N N . LEU B 1 72 ? 18.922 17.469 8.281 1 97 72 LEU B N 1
ATOM 2525 C CA . LEU B 1 72 ? 18.922 18.578 9.211 1 97 72 LEU B CA 1
ATOM 2526 C C . LEU B 1 72 ? 18.484 18.141 10.602 1 97 72 LEU B C 1
ATOM 2528 O O . LEU B 1 72 ? 18.062 16.984 10.789 1 97 72 LEU B O 1
ATOM 2532 N N . GLN B 1 73 ? 18.766 19 11.539 1 97.12 73 GLN B N 1
ATOM 2533 C CA . GLN B 1 73 ? 18.406 18.781 12.938 1 97.12 73 GLN B CA 1
ATOM 2534 C C . GLN B 1 73 ? 17.609 19.969 13.4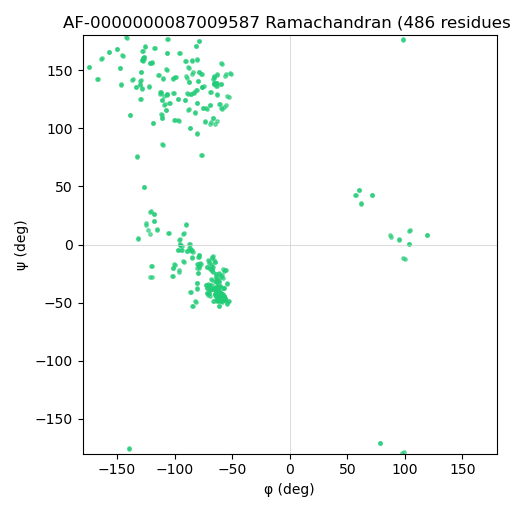77 1 97.12 73 GLN B C 1
ATOM 2536 O O . GLN B 1 73 ? 17.469 20.984 12.805 1 97.12 73 GLN B O 1
ATOM 2541 N N . SER B 1 74 ? 17.062 19.766 14.688 1 96.75 74 SER B N 1
ATOM 2542 C CA . SER B 1 74 ? 16.234 20.812 15.289 1 96.75 74 SER B CA 1
ATOM 2543 C C . SER B 1 74 ? 17 22.109 15.453 1 96.75 74 SER B C 1
ATOM 2545 O O . SER B 1 74 ? 16.406 23.188 15.406 1 96.75 74 SER B O 1
ATOM 2547 N N . SER B 1 75 ? 18.312 22.031 15.562 1 97 75 SER B N 1
ATOM 2548 C CA . SER B 1 75 ? 19.141 23.219 15.719 1 97 75 SER B CA 1
ATOM 2549 C C . SER B 1 75 ? 19.188 24.031 14.438 1 97 75 SER B C 1
ATOM 2551 O O . SER B 1 75 ? 19.609 25.188 14.445 1 97 75 SER B O 1
ATOM 2553 N N . ASP B 1 76 ? 18.734 23.422 13.344 1 96.88 76 ASP B N 1
ATOM 2554 C CA . ASP B 1 76 ? 18.703 24.125 12.062 1 96.88 76 ASP B CA 1
ATOM 2555 C C . ASP B 1 76 ? 17.438 24.953 11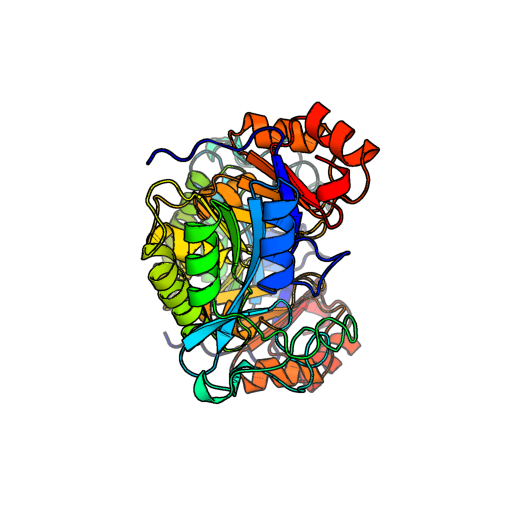.914 1 96.88 76 ASP B C 1
ATOM 2557 O O . ASP B 1 76 ? 17.312 25.734 10.969 1 96.88 76 ASP B O 1
ATOM 2561 N N . LEU B 1 77 ? 16.516 24.859 12.875 1 95.56 77 LEU B N 1
ATOM 2562 C CA . LEU B 1 77 ? 15.312 25.703 12.906 1 95.56 77 LEU B CA 1
ATOM 2563 C C . LEU B 1 77 ? 15.609 27.047 13.57 1 95.56 77 LEU B C 1
ATOM 2565 O O . LEU B 1 77 ? 16.484 27.141 14.43 1 95.56 77 LEU B O 1
ATOM 2569 N N . PRO B 1 78 ? 15.023 28.125 13.211 1 97.25 78 PRO B N 1
ATOM 2570 C CA . PRO B 1 78 ? 13.828 28.141 12.367 1 97.25 78 PRO B CA 1
ATOM 2571 C C . PRO B 1 78 ? 14.156 28.219 10.875 1 97.25 78 PRO B C 1
ATOM 2573 O O . PRO B 1 78 ? 15.164 28.828 10.5 1 97.25 78 PRO B O 1
ATOM 2576 N N . ILE B 1 79 ? 13.398 27.594 10.07 1 98.44 79 ILE B N 1
ATOM 2577 C CA . ILE B 1 79 ? 13.383 27.688 8.617 1 98.44 79 ILE B CA 1
ATOM 2578 C C . ILE B 1 79 ? 12.117 28.406 8.164 1 98.44 79 ILE B C 1
ATOM 2580 O O . ILE B 1 79 ? 11.008 28.062 8.586 1 98.44 79 ILE B O 1
ATOM 2584 N N . ASP B 1 80 ? 12.25 29.453 7.32 1 98.81 80 ASP B N 1
ATOM 2585 C CA . ASP B 1 80 ? 11.125 30.25 6.863 1 98.81 80 ASP B CA 1
ATOM 2586 C C . ASP B 1 80 ? 10.227 29.453 5.918 1 98.81 80 ASP B C 1
ATOM 2588 O O . ASP B 1 80 ? 10.656 29.062 4.832 1 98.81 80 ASP B O 1
ATOM 2592 N N . ALA B 1 81 ? 8.969 29.312 6.324 1 98.88 81 ALA B N 1
ATOM 2593 C CA . ALA B 1 81 ? 7.98 28.594 5.531 1 98.88 81 ALA B CA 1
ATOM 2594 C C . ALA B 1 81 ? 6.84 29.516 5.109 1 98.88 81 ALA B C 1
ATOM 2596 O O . ALA B 1 81 ? 5.719 29.047 4.879 1 98.88 81 ALA B O 1
ATOM 2597 N N . GLY B 1 82 ? 7.031 30.781 5.109 1 98.88 82 GLY B N 1
ATOM 2598 C CA . GLY B 1 82 ? 5.969 31.734 4.812 1 98.88 82 GLY B CA 1
ATOM 2599 C C . GLY B 1 82 ? 6.277 32.625 3.631 1 98.88 82 GLY B C 1
ATOM 2600 O O . GLY B 1 82 ? 5.371 33.031 2.895 1 98.88 82 GLY B O 1
ATOM 2601 N N . SER B 1 83 ? 7.582 32.906 3.33 1 98.5 83 SER B N 1
ATOM 2602 C CA . SER B 1 83 ? 7.973 33.906 2.344 1 98.5 83 SER B CA 1
ATOM 2603 C C . SER B 1 83 ? 7.574 33.469 0.935 1 98.5 83 SER B C 1
ATOM 2605 O O . SER B 1 83 ? 7.328 34.344 0.07 1 98.5 83 SER B O 1
ATOM 2607 N N . TRP B 1 84 ? 7.559 32.188 0.689 1 98.56 84 TRP B N 1
ATOM 2608 C CA . TRP B 1 84 ? 7.191 31.688 -0.633 1 98.56 84 TRP B CA 1
ATOM 2609 C C . TRP B 1 84 ? 5.746 32.031 -0.965 1 98.56 84 TRP B C 1
ATOM 2611 O O . TRP B 1 84 ? 5.379 32.156 -2.139 1 98.56 84 TRP B O 1
ATOM 2621 N N . PHE B 1 85 ? 4.941 32.156 0.062 1 98.75 85 PHE B N 1
ATOM 2622 C CA . PHE B 1 85 ? 3.512 32.406 -0.084 1 98.75 85 PHE B CA 1
ATOM 2623 C C . PHE B 1 85 ? 3.236 33.906 -0.252 1 98.75 85 PHE B C 1
ATOM 2625 O O . PHE B 1 85 ? 2.541 34.312 -1.186 1 98.75 85 PHE B O 1
ATOM 2632 N N . SER B 1 86 ? 3.742 34.719 0.655 1 98.31 86 SER B N 1
ATOM 2633 C CA . SER B 1 86 ? 3.578 36.156 0.62 1 98.31 86 SER B CA 1
ATOM 2634 C C . SER B 1 86 ? 4.59 36.844 1.529 1 98.31 86 SER B C 1
ATOM 2636 O O . SER B 1 86 ? 5.07 36.25 2.496 1 98.31 86 SER B O 1
ATOM 2638 N N . SER B 1 87 ? 4.797 38.156 1.254 1 98.12 87 SER B N 1
ATOM 2639 C CA . SER B 1 87 ? 5.723 38.938 2.062 1 98.12 87 SER B CA 1
ATOM 2640 C C . SER B 1 87 ? 5.191 39.125 3.477 1 98.12 87 SER B C 1
ATOM 2642 O O . SER B 1 87 ? 5.965 39.344 4.414 1 98.12 87 SER B O 1
ATOM 2644 N N . GLU B 1 88 ? 3.926 39 3.643 1 98.19 88 GLU B N 1
ATOM 2645 C CA . GLU B 1 88 ? 3.289 39.156 4.941 1 98.19 88 GLU B CA 1
ATOM 2646 C C . GLU B 1 88 ? 3.652 38.031 5.902 1 98.19 88 GLU B C 1
ATOM 2648 O O . GLU B 1 88 ? 3.549 38.188 7.121 1 98.19 88 GLU B O 1
ATOM 2653 N N . TYR B 1 89 ? 4.16 36.969 5.371 1 98.69 89 TYR B N 1
ATOM 2654 C CA . TYR B 1 89 ? 4.402 35.812 6.207 1 98.69 89 TYR B CA 1
ATOM 2655 C C . TYR B 1 89 ? 5.895 35.5 6.309 1 98.69 89 TYR B C 1
ATOM 2657 O O . TYR B 1 89 ? 6.289 34.406 6.703 1 98.69 89 TYR B O 1
ATOM 2665 N N . VAL B 1 90 ? 6.68 36.5 5.863 1 98.38 90 VAL B N 1
ATOM 2666 C CA . VAL B 1 90 ? 8.125 36.312 6.004 1 98.38 90 VAL B CA 1
ATOM 2667 C C . VAL B 1 90 ? 8.469 36 7.457 1 98.38 90 VAL B C 1
ATOM 2669 O O . VAL B 1 90 ? 7.992 36.688 8.375 1 98.38 90 VAL B O 1
ATOM 2672 N N . GLY B 1 91 ? 9.172 34.969 7.617 1 98.25 91 GLY B N 1
ATOM 2673 C CA . GLY B 1 91 ? 9.609 34.594 8.953 1 98.25 91 GLY B CA 1
ATOM 2674 C C . GLY B 1 91 ? 8.758 33.531 9.594 1 98.25 91 GLY B C 1
ATOM 2675 O O . GLY B 1 91 ? 9.125 32.969 10.633 1 98.25 91 GLY B O 1
ATOM 2676 N N . GLU B 1 92 ? 7.566 33.219 8.992 1 98.69 92 GLU B N 1
ATOM 2677 C CA . GLU B 1 92 ? 6.762 32.125 9.477 1 98.69 92 GLU B CA 1
ATOM 2678 C C . GLU B 1 92 ? 7.539 30.797 9.422 1 98.69 92 GLU B C 1
ATOM 2680 O O . GLU B 1 92 ? 7.945 30.359 8.344 1 98.69 92 GLU B O 1
ATOM 2685 N N . PRO B 1 93 ? 7.805 30.156 10.492 1 98.69 93 PRO B N 1
ATOM 2686 C CA . PRO B 1 93 ? 8.703 29 10.508 1 98.69 93 PRO B CA 1
ATOM 2687 C C . PRO B 1 93 ? 7.996 27.688 10.156 1 98.69 93 PRO B C 1
ATOM 2689 O O . PRO B 1 93 ? 6.777 27.578 10.305 1 98.69 93 PRO B O 1
ATOM 2692 N N . VAL B 1 94 ? 8.781 26.734 9.719 1 98.81 94 VAL B N 1
ATOM 2693 C CA . VAL B 1 94 ? 8.328 25.344 9.734 1 98.81 94 VAL B CA 1
ATOM 2694 C C . VAL B 1 94 ? 8.016 24.922 11.164 1 98.81 94 VAL B C 1
ATOM 2696 O O . VAL B 1 94 ? 8.891 24.953 12.031 1 98.81 94 VAL B O 1
ATOM 2699 N N . PRO B 1 95 ? 6.793 24.516 11.383 1 98.81 95 PRO B N 1
ATOM 2700 C CA . PRO B 1 95 ? 6.461 24.156 12.758 1 98.81 95 PRO B CA 1
ATOM 2701 C C . PRO B 1 95 ? 6.973 22.766 13.133 1 98.81 95 PRO B C 1
ATOM 2703 O O . PRO B 1 95 ? 7.039 21.875 12.281 1 98.81 95 PRO B O 1
ATOM 2706 N N . THR B 1 96 ? 7.309 22.609 14.375 1 98.88 96 THR B N 1
ATOM 2707 C CA . THR B 1 96 ? 7.414 21.266 14.93 1 98.88 96 THR B CA 1
ATOM 2708 C C . THR B 1 96 ? 6.039 20.719 15.312 1 98.88 96 THR B C 1
ATOM 2710 O O . THR B 1 96 ? 5.098 21.484 15.508 1 98.88 96 THR B O 1
ATOM 2713 N N . LEU B 1 97 ? 5.914 19.438 15.414 1 98.94 97 LEU B N 1
ATOM 2714 C CA . LEU B 1 97 ? 4.672 18.859 15.914 1 98.94 97 LEU B CA 1
ATOM 2715 C C . LEU B 1 97 ? 4.402 19.312 17.344 1 98.94 97 LEU B C 1
ATOM 2717 O O . LEU B 1 97 ? 3.248 19.516 17.734 1 98.94 97 LEU B O 1
ATOM 2721 N N . ARG B 1 98 ? 5.441 19.438 18.109 1 98.88 98 ARG B N 1
ATOM 2722 C CA . ARG B 1 98 ? 5.305 19.938 19.469 1 98.88 98 ARG B CA 1
ATOM 2723 C C . ARG B 1 98 ? 4.559 21.266 19.484 1 98.88 98 ARG B C 1
ATOM 2725 O O . ARG B 1 98 ? 3.629 21.453 20.281 1 98.88 98 ARG B O 1
ATOM 2732 N N . GLN B 1 99 ? 4.969 22.156 18.641 1 98.94 99 GLN B N 1
ATOM 2733 C CA . GLN B 1 99 ? 4.344 23.469 18.562 1 98.94 99 GLN B CA 1
ATOM 2734 C C . GLN B 1 99 ? 2.893 23.359 18.094 1 98.94 99 GLN B C 1
ATOM 2736 O O . GLN B 1 99 ? 2.027 24.109 18.562 1 98.94 99 GLN B O 1
ATOM 2741 N N . LEU B 1 100 ? 2.609 22.469 17.172 1 98.94 100 LEU B N 1
ATOM 2742 C CA . LEU B 1 100 ? 1.229 22.266 16.734 1 98.94 100 LEU B CA 1
ATOM 2743 C C . LEU B 1 100 ? 0.371 21.75 17.891 1 98.94 100 LEU B C 1
ATOM 2745 O O . LEU B 1 100 ? -0.764 22.203 18.078 1 98.94 100 LEU B O 1
ATOM 2749 N N . VAL B 1 101 ? 0.902 20.812 18.641 1 98.94 101 VAL B N 1
ATOM 2750 C CA . VAL B 1 101 ? 0.169 20.281 19.781 1 98.94 101 VAL B CA 1
ATOM 2751 C C . VAL B 1 101 ? -0.195 21.406 20.734 1 98.94 101 VAL B C 1
ATOM 2753 O O . VAL B 1 101 ? -1.326 21.469 21.234 1 98.94 101 VAL B O 1
ATOM 2756 N N . ASP B 1 102 ? 0.796 22.266 21 1 98.94 102 ASP B N 1
ATOM 2757 C CA . ASP B 1 102 ? 0.516 23.422 21.844 1 98.94 102 ASP B CA 1
ATOM 2758 C C . ASP B 1 102 ? -0.624 24.266 21.266 1 98.94 102 ASP B C 1
ATOM 2760 O O . ASP B 1 102 ? -1.519 24.688 22 1 98.94 102 ASP B O 1
ATOM 2764 N N . LEU B 1 103 ? -0.596 24.5 19.984 1 98.94 103 LEU B N 1
ATOM 2765 C CA . LEU B 1 103 ? -1.629 25.297 19.344 1 98.94 103 LEU B CA 1
ATOM 2766 C C . LEU B 1 103 ? -2.988 24.609 19.438 1 98.94 103 LEU B C 1
ATOM 2768 O O . LEU B 1 103 ? -4.004 25.281 19.688 1 98.94 103 LEU B O 1
ATOM 2772 N N . MET B 1 104 ? -3.035 23.312 19.203 1 98.88 104 MET B N 1
ATOM 2773 C CA . MET B 1 104 ? -4.277 22.562 19.312 1 98.88 104 MET B CA 1
ATOM 2774 C C . MET B 1 104 ? -4.875 22.703 20.703 1 98.88 104 MET B C 1
ATOM 2776 O O . MET B 1 104 ? -6.078 22.953 20.859 1 98.88 104 MET B O 1
ATOM 2780 N N . ASN B 1 105 ? -4.031 22.578 21.719 1 98.81 105 ASN B N 1
ATOM 2781 C CA . ASN B 1 105 ? -4.48 22.719 23.109 1 98.81 105 ASN B CA 1
ATOM 2782 C C . ASN B 1 105 ? -5.016 24.125 23.375 1 98.81 105 ASN B C 1
ATOM 2784 O O . ASN B 1 105 ? -6 24.281 24.109 1 98.81 105 ASN B O 1
ATOM 2788 N N . GLU B 1 106 ? -4.355 25.062 22.766 1 98.62 106 GLU B N 1
ATOM 2789 C CA . GLU B 1 106 ? -4.719 26.469 22.969 1 98.62 106 GLU B CA 1
ATOM 2790 C C . GLU B 1 106 ? -6.039 26.797 22.281 1 98.62 106 GLU B C 1
ATOM 2792 O O . GLU B 1 106 ? -6.887 27.484 22.844 1 98.62 106 GLU B O 1
ATOM 2797 N N . THR B 1 107 ? -6.289 26.312 21.078 1 98.62 107 THR B N 1
ATOM 2798 C CA . THR B 1 107 ? -7.363 26.781 20.219 1 98.62 107 THR B CA 1
ATOM 2799 C C . THR B 1 107 ? -8.555 25.828 20.266 1 98.62 107 THR B C 1
ATOM 2801 O O . THR B 1 107 ? -9.656 26.172 19.844 1 98.62 107 THR B O 1
ATOM 2804 N N . GLY B 1 108 ? -8.336 24.578 20.688 1 98.19 108 GLY B N 1
ATOM 2805 C CA . GLY B 1 108 ? -9.375 23.578 20.672 1 98.19 108 GLY B CA 1
ATOM 2806 C C . GLY B 1 108 ? -9.461 22.828 19.344 1 98.19 108 GLY B C 1
ATOM 2807 O O . GLY B 1 108 ? -10.367 22.016 19.141 1 98.19 108 GLY B O 1
ATOM 2808 N N . LEU B 1 109 ? -8.516 23.062 18.422 1 98.5 109 LEU B N 1
ATOM 2809 C CA . LEU B 1 109 ? -8.484 22.391 17.125 1 98.5 109 LEU B CA 1
ATOM 2810 C C . LEU B 1 109 ? -8.234 20.906 17.297 1 98.5 109 LEU B C 1
ATOM 2812 O O . LEU B 1 109 ? -7.43 20.484 18.125 1 98.5 109 LEU B O 1
ATOM 2816 N N . ASN B 1 110 ? -8.953 20.094 16.531 1 98.75 110 ASN B N 1
ATOM 2817 C CA . ASN B 1 110 ? -8.609 18.688 16.297 1 98.75 110 ASN B CA 1
ATOM 2818 C C . ASN B 1 110 ? -7.832 18.516 14.992 1 98.75 110 ASN B C 1
ATOM 2820 O O . ASN B 1 110 ? -7.781 19.438 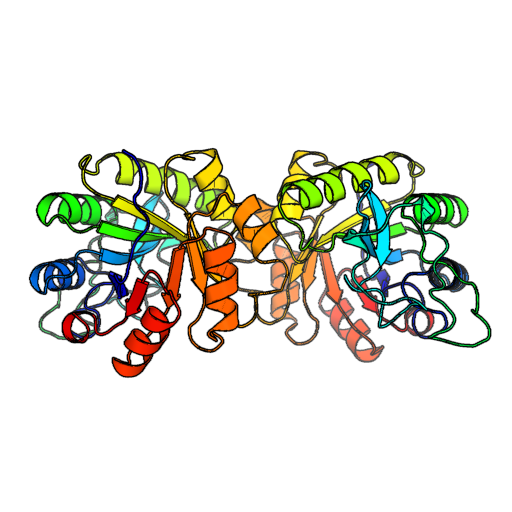14.172 1 98.75 110 ASN B O 1
ATOM 2824 N N . ALA B 1 111 ? -7.195 17.328 14.836 1 98.88 111 ALA B N 1
ATOM 2825 C CA . ALA B 1 111 ? -6.359 17.25 13.641 1 98.88 111 ALA B CA 1
ATOM 2826 C C . ALA B 1 111 ? -6.363 15.828 13.07 1 98.88 111 ALA B C 1
ATOM 2828 O O . ALA B 1 111 ? -6.375 14.852 13.82 1 98.88 111 ALA B O 1
ATOM 2829 N N . ASN B 1 112 ? -6.457 15.719 11.812 1 98.94 112 ASN B N 1
ATOM 2830 C CA . ASN B 1 112 ? -5.945 14.562 11.078 1 98.94 112 ASN B CA 1
ATOM 2831 C C . ASN B 1 112 ? -4.445 14.688 10.812 1 98.94 112 ASN B C 1
ATOM 2833 O O . ASN B 1 112 ? -4.02 15.562 10.047 1 98.94 112 ASN B O 1
ATOM 2837 N N . ILE B 1 113 ? -3.701 13.867 11.398 1 98.94 113 ILE B N 1
ATOM 2838 C CA . ILE B 1 113 ? -2.248 13.883 11.273 1 98.94 113 ILE B CA 1
ATOM 2839 C C . ILE B 1 113 ? -1.805 12.82 10.273 1 98.94 113 ILE B C 1
ATOM 2841 O O . ILE B 1 113 ? -1.806 11.625 10.586 1 98.94 113 ILE B O 1
ATOM 2845 N N . GLU B 1 114 ? -1.392 13.25 9.141 1 98.94 114 GLU B N 1
ATOM 2846 C CA . GLU B 1 114 ? -0.917 12.32 8.125 1 98.94 114 GLU B CA 1
ATOM 2847 C C . GLU B 1 114 ? 0.572 12.031 8.289 1 98.94 114 GLU B C 1
ATOM 2849 O O . GLU B 1 114 ? 1.406 12.922 8.125 1 98.94 114 GLU B O 1
ATOM 2854 N N . LEU B 1 115 ? 0.918 10.836 8.586 1 98.94 115 LEU B N 1
ATOM 2855 C CA . LEU B 1 115 ? 2.311 10.391 8.562 1 98.94 115 LEU B CA 1
ATOM 2856 C C . LEU B 1 115 ? 2.811 10.266 7.125 1 98.94 115 LEU B C 1
ATOM 2858 O O . LEU B 1 115 ? 2.258 9.492 6.34 1 98.94 115 LEU B O 1
ATOM 2862 N N . LYS B 1 116 ? 3.787 11.078 6.805 1 98.38 116 LYS B N 1
ATOM 2863 C CA . LYS B 1 116 ? 4.418 10.922 5.496 1 98.38 116 LYS B CA 1
ATOM 2864 C C . LYS B 1 116 ? 5.336 9.703 5.465 1 98.38 116 LYS B C 1
ATOM 2866 O O . LYS B 1 116 ? 6.055 9.445 6.434 1 98.38 116 LYS B O 1
ATOM 2871 N N . SER B 1 117 ? 5.203 9.016 4.379 1 95.5 117 SER B N 1
ATOM 2872 C CA . SER B 1 117 ? 6.043 7.828 4.238 1 95.5 117 SER B CA 1
ATOM 2873 C C . SER B 1 117 ? 7.508 8.211 4.055 1 95.5 117 SER B C 1
ATOM 2875 O O . SER B 1 117 ? 7.922 8.602 2.961 1 95.5 117 SER B O 1
ATOM 2877 N N . ASN B 1 118 ? 8.25 8.062 5.074 1 92.81 118 ASN B N 1
ATOM 2878 C CA . ASN B 1 118 ? 9.664 8.422 5.121 1 92.81 118 ASN B CA 1
ATOM 2879 C C . ASN B 1 118 ? 10.453 7.734 4.008 1 92.81 118 ASN B C 1
ATOM 2881 O O . ASN B 1 118 ? 10.148 6.602 3.635 1 92.81 118 ASN B O 1
ATOM 2885 N N . GLU B 1 119 ? 11.484 8.445 3.518 1 96.62 119 GLU B N 1
ATOM 2886 C CA . GLU B 1 119 ? 12.25 7.922 2.393 1 96.62 119 GLU B CA 1
ATOM 2887 C C . GLU B 1 119 ? 13.617 7.414 2.848 1 96.62 119 GLU B C 1
ATOM 2889 O O . GLU B 1 119 ? 14.492 7.141 2.021 1 96.62 119 GLU B O 1
ATOM 2894 N N . ARG B 1 120 ? 13.773 7.34 4.172 1 97.06 120 ARG B N 1
ATOM 2895 C CA . ARG B 1 120 ? 15.109 7.051 4.691 1 97.06 120 ARG B CA 1
ATOM 2896 C C . ARG B 1 120 ? 15.125 5.742 5.473 1 97.06 120 ARG B C 1
ATOM 2898 O O . ARG B 1 120 ? 15.867 5.602 6.445 1 97.06 120 ARG B O 1
ATOM 2905 N N . GLY B 1 121 ? 14.211 4.863 5.137 1 97.62 121 GLY B N 1
ATOM 2906 C CA . GLY B 1 121 ? 14.305 3.498 5.629 1 97.62 121 GLY B CA 1
ATOM 2907 C C . GLY B 1 121 ? 13.438 3.238 6.844 1 97.62 121 GLY B C 1
ATOM 2908 O O . GLY B 1 121 ? 12.773 4.148 7.348 1 97.62 121 GLY B O 1
ATOM 2909 N N . LYS B 1 122 ? 13.406 2.029 7.293 1 98.31 122 LYS B N 1
ATOM 2910 C CA . LYS B 1 122 ? 12.547 1.527 8.367 1 98.31 122 LYS B CA 1
ATOM 2911 C C . LYS B 1 122 ? 12.859 2.23 9.688 1 98.31 122 LYS B C 1
ATOM 2913 O O . LYS B 1 122 ? 11.945 2.621 10.414 1 98.31 122 LYS B O 1
ATOM 2918 N N . ALA B 1 123 ? 14.156 2.359 9.984 1 98.12 123 ALA B N 1
ATOM 2919 C CA . ALA B 1 123 ? 14.539 2.939 11.266 1 98.12 123 ALA B CA 1
ATOM 2920 C C . ALA B 1 123 ? 13.953 4.34 11.43 1 98.12 123 ALA B C 1
ATOM 2922 O O . ALA B 1 123 ? 13.359 4.652 12.469 1 98.12 123 ALA B O 1
ATOM 2923 N N . MET B 1 124 ? 14.078 5.164 10.422 1 98.06 124 MET B N 1
ATOM 2924 C CA . MET B 1 124 ? 13.562 6.523 10.484 1 98.06 124 MET B CA 1
ATOM 2925 C C . MET B 1 124 ? 12.031 6.527 10.445 1 98.06 124 MET B C 1
ATOM 2927 O O . MET B 1 124 ? 11.398 7.371 11.078 1 98.06 124 MET B O 1
ATOM 2931 N N . SER B 1 125 ? 11.414 5.578 9.703 1 98.5 125 SER B N 1
ATOM 2932 C CA . SER B 1 125 ? 9.969 5.43 9.68 1 98.5 125 SER B CA 1
ATOM 2933 C C . SER B 1 125 ? 9.422 5.141 11.078 1 98.5 125 SER B C 1
ATOM 2935 O O . SER B 1 125 ? 8.43 5.742 11.5 1 98.5 125 SER B O 1
ATOM 2937 N N . MET B 1 126 ? 10.117 4.234 11.758 1 98.62 126 MET B N 1
ATOM 2938 C CA . MET B 1 126 ? 9.688 3.881 13.109 1 98.62 126 MET B CA 1
ATOM 2939 C C . MET B 1 126 ? 9.891 5.051 14.07 1 98.62 126 MET B C 1
ATOM 2941 O O . MET B 1 126 ? 9.062 5.281 14.953 1 98.62 126 MET B O 1
ATOM 2945 N N . GLN B 1 127 ? 10.992 5.77 13.883 1 98.5 127 GLN B N 1
ATOM 2946 C CA . GLN B 1 127 ? 11.227 6.969 14.68 1 98.5 127 GLN B CA 1
ATOM 2947 C C . GLN B 1 127 ? 10.125 8 14.453 1 98.5 127 GLN B C 1
ATOM 2949 O O . GLN B 1 127 ? 9.672 8.648 15.406 1 98.5 127 GLN B O 1
ATOM 2954 N N . LEU B 1 128 ? 9.734 8.156 13.227 1 98.81 128 LEU B N 1
ATOM 2955 C CA . LEU B 1 128 ? 8.625 9.047 12.891 1 98.81 128 LEU B CA 1
ATOM 2956 C C . LEU B 1 128 ? 7.379 8.688 13.703 1 98.81 128 LEU B C 1
ATOM 2958 O O . LEU B 1 128 ? 6.781 9.555 14.336 1 98.81 128 LEU B O 1
ATOM 2962 N N . ILE B 1 129 ? 7.008 7.422 13.703 1 98.88 129 ILE B N 1
ATOM 2963 C CA . ILE B 1 129 ? 5.82 6.961 14.406 1 98.88 129 ILE B CA 1
ATOM 2964 C C . ILE B 1 129 ? 5.973 7.23 15.906 1 98.88 129 ILE B C 1
ATOM 2966 O O . ILE B 1 129 ? 5.129 7.895 16.516 1 98.88 129 ILE B O 1
ATOM 2970 N N . GLU B 1 130 ? 7.078 6.773 16.469 1 98.88 130 GLU B N 1
ATOM 2971 C CA . GLU B 1 130 ? 7.289 6.836 17.922 1 98.88 130 GLU B CA 1
ATOM 2972 C C . GLU B 1 130 ? 7.293 8.281 18.406 1 98.88 130 GLU B C 1
ATOM 2974 O O . GLU B 1 130 ? 6.621 8.602 19.391 1 98.88 130 GLU B O 1
ATOM 2979 N N . ASN B 1 131 ? 8.031 9.094 17.719 1 98.88 131 ASN B N 1
ATOM 2980 C CA . ASN B 1 131 ? 8.164 10.477 18.172 1 98.88 131 ASN B CA 1
ATOM 2981 C C . ASN B 1 131 ? 6.887 11.273 17.922 1 98.88 131 ASN B C 1
ATOM 2983 O O . ASN B 1 131 ? 6.555 12.172 18.703 1 98.88 131 ASN B O 1
ATOM 2987 N N . THR B 1 132 ? 6.176 11 16.828 1 98.94 132 THR B N 1
ATOM 2988 C CA . THR B 1 132 ? 4.875 11.617 16.609 1 98.94 132 THR B CA 1
ATOM 2989 C C . THR B 1 132 ? 3.912 11.273 17.75 1 98.94 132 THR B C 1
ATOM 2991 O O . THR B 1 132 ? 3.291 12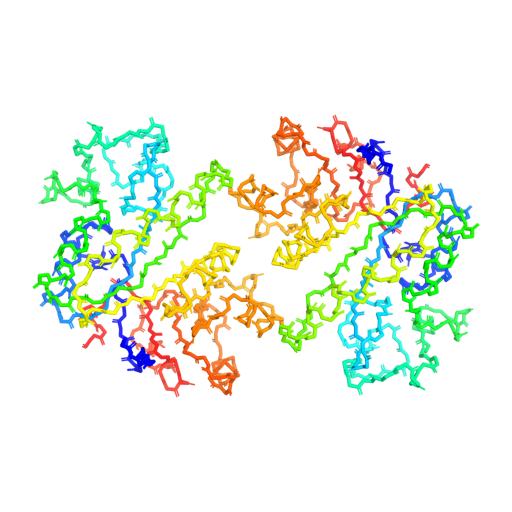.156 18.328 1 98.94 132 THR B O 1
ATOM 2994 N N . LEU B 1 133 ? 3.816 10.016 18.094 1 98.88 133 LEU B N 1
ATOM 2995 C CA . LEU B 1 133 ? 2.906 9.57 19.141 1 98.88 133 LEU B CA 1
ATOM 2996 C C . LEU B 1 133 ? 3.285 10.18 20.484 1 98.88 133 LEU B C 1
ATOM 2998 O O . LEU B 1 133 ? 2.41 10.547 21.281 1 98.88 133 LEU B O 1
ATOM 3002 N N . ALA B 1 134 ? 4.59 10.266 20.703 1 98.88 134 ALA B N 1
ATOM 3003 C CA . ALA B 1 134 ? 5.062 10.875 21.953 1 98.88 134 ALA B CA 1
ATOM 3004 C C . ALA B 1 134 ? 4.594 12.32 22.062 1 98.88 134 ALA B C 1
ATOM 3006 O O . ALA B 1 134 ? 4.148 12.758 23.125 1 98.88 134 ALA B O 1
ATOM 3007 N N . GLU B 1 135 ? 4.711 13.086 20.984 1 98.88 135 GLU B N 1
ATOM 3008 C CA . GLU B 1 135 ? 4.238 14.461 21 1 98.88 135 GLU B CA 1
ATOM 3009 C C . GLU B 1 135 ? 2.727 14.523 21.219 1 98.88 135 GLU B C 1
ATOM 3011 O O . GLU B 1 135 ? 2.23 15.398 21.922 1 98.88 135 GLU B O 1
ATOM 3016 N N . LEU B 1 136 ? 1.99 13.633 20.625 1 98.69 136 LEU B N 1
ATOM 3017 C CA . LEU B 1 136 ? 0.533 13.648 20.688 1 98.69 136 LEU B CA 1
ATOM 3018 C C . LEU B 1 136 ? 0.042 13.312 22.094 1 98.69 136 LEU B C 1
ATOM 3020 O O . LEU B 1 136 ? -1.091 13.633 22.453 1 98.69 136 LEU B O 1
ATOM 3024 N N . ASP B 1 137 ? 0.873 12.672 22.906 1 98.5 137 ASP B N 1
ATOM 3025 C CA . ASP B 1 137 ? 0.529 12.359 24.281 1 98.5 137 ASP B CA 1
ATOM 3026 C C . ASP B 1 137 ? 0.356 13.633 25.109 1 98.5 137 ASP B C 1
ATOM 3028 O O . ASP B 1 137 ? -0.209 13.594 26.203 1 98.5 137 ASP B O 1
ATOM 3032 N N . ARG B 1 138 ? 0.811 14.719 24.594 1 98.69 138 ARG B N 1
ATOM 3033 C CA . ARG B 1 138 ? 0.732 15.992 25.312 1 98.69 138 ARG B CA 1
ATOM 3034 C C . ARG B 1 138 ? -0.611 16.672 25.062 1 98.69 138 ARG B C 1
ATOM 3036 O O . ARG B 1 138 ? -0.908 17.703 25.672 1 98.69 138 ARG B O 1
ATOM 3043 N N . LEU B 1 139 ? -1.426 16.141 24.234 1 98.62 139 LEU B N 1
ATOM 3044 C CA . LEU B 1 139 ? -2.713 16.75 23.906 1 98.62 139 LEU B CA 1
ATOM 3045 C C . LEU B 1 139 ? -3.639 16.734 25.125 1 98.62 139 LEU B C 1
ATOM 3047 O O . LEU B 1 139 ? -3.668 15.766 25.875 1 98.62 139 LEU B O 1
ATOM 3051 N N . ASP B 1 140 ? -4.367 17.781 25.234 1 98.19 140 ASP B N 1
ATOM 3052 C CA . ASP B 1 140 ? -5.449 17.781 26.219 1 98.19 140 ASP B CA 1
ATOM 3053 C C . ASP B 1 140 ? -6.434 16.641 25.938 1 98.19 140 ASP B C 1
ATOM 3055 O O . ASP B 1 140 ? -6.598 16.219 24.797 1 98.19 140 ASP B O 1
ATOM 3059 N N . SER B 1 141 ? -7.148 16.188 26.938 1 95.81 141 SER B N 1
ATOM 3060 C CA . SER B 1 141 ? -7.98 14.984 26.875 1 95.81 141 SER B CA 1
ATOM 3061 C C . SER B 1 141 ? -9.156 15.18 25.922 1 95.81 141 SER B C 1
ATOM 3063 O O . SER B 1 141 ? -9.727 14.203 25.422 1 95.81 141 SER B O 1
ATOM 3065 N N . ASP B 1 142 ? -9.539 16.422 25.703 1 95.81 142 ASP B N 1
ATOM 3066 C CA . ASP B 1 142 ? -10.711 16.656 24.875 1 95.81 142 ASP B CA 1
ATOM 3067 C C . ASP B 1 142 ? -10.312 16.891 23.422 1 95.81 142 ASP B C 1
ATOM 3069 O O . ASP B 1 142 ? -11.172 17.125 22.562 1 95.81 142 ASP B O 1
ATOM 3073 N N . ARG B 1 143 ? -8.984 16.875 23.109 1 97.62 143 ARG B N 1
ATOM 3074 C CA . ARG B 1 143 ? -8.523 16.953 21.734 1 97.62 143 ARG B CA 1
ATOM 3075 C C . ARG B 1 143 ? -8.641 15.586 21.047 1 97.62 143 ARG B C 1
ATOM 3077 O O . ARG B 1 143 ? -8.406 14.547 21.672 1 97.62 143 ARG B O 1
ATOM 3084 N N . GLU B 1 144 ? -9.031 15.625 19.828 1 98.06 144 GLU B N 1
ATOM 3085 C CA . GLU B 1 144 ? -9.133 14.406 19.031 1 98.06 144 GLU B CA 1
ATOM 3086 C C . GLU B 1 144 ? -8.117 14.414 17.875 1 98.06 144 GLU B C 1
ATOM 3088 O O . GLU B 1 144 ? -7.816 15.461 17.312 1 98.06 144 GLU B O 1
ATOM 3093 N N . VAL B 1 145 ? -7.637 13.234 17.578 1 98.56 145 VAL B N 1
ATOM 3094 C CA . VAL B 1 145 ? -6.715 13.078 16.453 1 98.56 145 VAL B CA 1
ATOM 3095 C C . VAL B 1 145 ? -7.094 11.844 15.648 1 98.56 145 VAL B C 1
ATOM 3097 O O . VAL B 1 145 ? -7.57 10.852 16.203 1 98.56 145 VAL B O 1
ATOM 3100 N N . ILE B 1 146 ? -6.98 11.914 14.352 1 98.88 146 ILE B N 1
ATOM 3101 C CA . ILE B 1 146 ? -6.953 10.789 13.422 1 98.88 146 ILE B CA 1
ATOM 3102 C C . ILE B 1 146 ? -5.562 10.656 12.805 1 98.88 146 ILE B C 1
ATOM 3104 O O . ILE B 1 146 ? -4.992 11.641 12.336 1 98.88 146 ILE B O 1
ATOM 3108 N N . ILE B 1 147 ? -4.957 9.5 12.922 1 98.94 147 ILE B N 1
ATOM 3109 C CA . ILE B 1 147 ? -3.688 9.258 12.242 1 98.94 147 ILE B CA 1
ATOM 3110 C C . ILE B 1 147 ? -3.947 8.656 10.859 1 98.94 147 ILE B C 1
ATOM 3112 O O . ILE B 1 147 ? -4.641 7.645 10.734 1 98.94 147 ILE B O 1
ATOM 3116 N N . SER B 1 148 ? -3.426 9.289 9.82 1 98.94 148 SER B N 1
ATOM 3117 C CA . SER B 1 148 ? -3.625 8.773 8.469 1 98.94 148 SER B CA 1
ATOM 3118 C C . SER B 1 148 ? -2.299 8.633 7.734 1 98.94 148 SER B C 1
ATOM 3120 O O . SER B 1 148 ? -1.264 9.102 8.211 1 98.94 148 SER B O 1
ATOM 3122 N N . SER B 1 149 ? -2.338 7.965 6.68 1 98.88 149 SER B N 1
ATOM 3123 C CA . SER B 1 149 ? -1.163 7.781 5.836 1 98.88 149 SER B CA 1
ATOM 3124 C C . SER B 1 149 ? -1.519 7.043 4.547 1 98.88 149 SER B C 1
ATOM 3126 O O . SER B 1 149 ? -2.461 6.246 4.523 1 98.88 149 SER B O 1
ATOM 3128 N N . PHE B 1 150 ? -0.76 7.281 3.504 1 97.88 150 PHE B N 1
ATOM 3129 C CA . PHE B 1 150 ? -0.81 6.465 2.295 1 97.88 150 PHE B CA 1
ATOM 3130 C C . PHE B 1 150 ? -0.019 5.176 2.48 1 97.88 150 PHE B C 1
ATOM 3132 O O . PHE B 1 150 ? -0.173 4.23 1.706 1 97.88 150 PHE B O 1
ATOM 3139 N N . ASN B 1 151 ? 0.932 5.184 3.371 1 98.44 151 ASN B N 1
ATOM 3140 C CA . ASN B 1 151 ? 1.699 3.99 3.715 1 98.44 151 ASN B CA 1
ATOM 3141 C C . ASN B 1 151 ? 1.003 3.168 4.797 1 98.44 151 ASN B C 1
ATOM 3143 O O . ASN B 1 151 ? 1.144 3.457 5.988 1 98.44 151 ASN B O 1
ATOM 3147 N N . HIS B 1 152 ? 0.345 2.125 4.383 1 98.69 152 HIS B N 1
ATOM 3148 C CA . HIS B 1 152 ? -0.514 1.355 5.277 1 98.69 152 HIS B CA 1
ATOM 3149 C C . HIS B 1 152 ? 0.31 0.542 6.27 1 98.69 152 HIS B C 1
ATOM 3151 O O . HIS B 1 152 ? -0.193 0.148 7.324 1 98.69 152 HIS B O 1
ATOM 3157 N N . LEU B 1 153 ? 1.597 0.295 6.008 1 98.88 153 LEU B N 1
ATOM 3158 C CA . LEU B 1 153 ? 2.475 -0.344 6.98 1 98.88 153 LEU B CA 1
ATOM 3159 C C . LEU B 1 153 ? 2.65 0.536 8.211 1 98.88 153 LEU B C 1
ATOM 3161 O O . LEU B 1 153 ? 2.662 0.036 9.344 1 98.88 153 LEU B O 1
ATOM 3165 N N . LEU B 1 154 ? 2.783 1.849 7.957 1 98.88 154 LEU B N 1
ATOM 3166 C CA . LEU B 1 154 ? 2.904 2.768 9.086 1 98.88 154 LEU B CA 1
ATOM 3167 C C . LEU B 1 154 ? 1.653 2.732 9.953 1 98.88 154 LEU B C 1
ATOM 3169 O O . LEU B 1 154 ? 1.747 2.723 11.18 1 98.88 154 LEU B O 1
ATOM 3173 N N . LEU B 1 155 ? 0.527 2.715 9.312 1 98.94 155 LEU B N 1
ATOM 3174 C CA . LEU B 1 155 ? -0.735 2.686 10.039 1 98.94 155 LEU B CA 1
ATOM 3175 C C . LEU B 1 155 ? -0.841 1.425 10.891 1 98.94 155 LEU B C 1
ATOM 3177 O O . LEU B 1 155 ? -1.316 1.477 12.031 1 98.94 155 LEU B O 1
ATOM 3181 N N . HIS B 1 156 ? -0.44 0.331 10.289 1 98.88 156 HIS B N 1
ATOM 3182 C CA . HIS B 1 156 ? -0.427 -0.918 11.039 1 98.88 156 HIS B CA 1
ATOM 3183 C C . HIS B 1 156 ? 0.419 -0.792 12.305 1 98.88 156 HIS B C 1
ATOM 3185 O O . HIS B 1 156 ? -0.023 -1.169 13.391 1 98.88 156 HIS B O 1
ATOM 3191 N N . HIS B 1 157 ? 1.58 -0.241 12.18 1 98.81 157 HIS B N 1
ATOM 3192 C CA . HIS B 1 157 ? 2.486 -0.092 13.312 1 98.81 157 HIS B CA 1
ATOM 3193 C C . HIS B 1 157 ? 1.924 0.879 14.344 1 98.81 157 HIS B C 1
ATOM 3195 O O . HIS B 1 157 ? 2.072 0.666 15.547 1 98.81 157 HIS B O 1
ATOM 3201 N N . VAL B 1 158 ? 1.294 1.939 13.898 1 98.94 158 VAL B N 1
ATOM 3202 C CA . VAL B 1 158 ? 0.644 2.865 14.82 1 98.94 158 VAL B CA 1
ATOM 3203 C C . VAL B 1 158 ? -0.427 2.131 15.625 1 98.94 158 VAL B C 1
ATOM 3205 O O . VAL B 1 158 ? -0.481 2.25 16.844 1 98.94 158 VAL B O 1
ATOM 3208 N N . HIS B 1 159 ? -1.26 1.38 14.93 1 98.81 159 HIS B N 1
ATOM 3209 C CA . HIS B 1 159 ? -2.363 0.683 15.578 1 98.81 159 HIS B CA 1
ATOM 3210 C C . HIS B 1 159 ? -1.853 -0.333 16.594 1 98.81 159 HIS B C 1
ATOM 3212 O O . HIS B 1 159 ? -2.451 -0.509 17.656 1 98.81 159 HIS B O 1
ATOM 3218 N N . GLU B 1 160 ? -0.779 -0.993 16.266 1 98.19 160 GLU B N 1
ATOM 3219 C CA . GLU B 1 160 ? -0.185 -1.948 17.188 1 98.19 160 GLU B CA 1
ATOM 3220 C C . GLU B 1 160 ? 0.24 -1.266 18.484 1 98.19 160 GLU B C 1
ATOM 3222 O O . GLU B 1 160 ? 0.117 -1.843 19.562 1 98.19 160 GLU B O 1
ATOM 3227 N N . GLN B 1 161 ? 0.696 -0.059 18.359 1 98.38 161 GLN B N 1
ATOM 3228 C CA . GLN B 1 161 ? 1.206 0.668 19.516 1 98.38 161 GLN B CA 1
ATOM 3229 C C . GLN B 1 161 ? 0.08 1.387 20.25 1 98.38 161 GLN B C 1
ATOM 3231 O O . GLN B 1 161 ? 0.085 1.459 21.484 1 98.38 161 GLN B O 1
ATOM 3236 N N . ARG B 1 162 ? -0.802 1.958 19.5 1 98.44 162 ARG B N 1
ATOM 3237 C CA . ARG B 1 162 ? -1.885 2.773 20.047 1 98.44 162 ARG B CA 1
ATOM 3238 C C . ARG B 1 162 ? -3.223 2.393 19.422 1 98.44 162 ARG B C 1
ATOM 3240 O O . ARG B 1 162 ? -3.793 3.162 18.641 1 98.44 162 ARG B O 1
ATOM 3247 N N . PRO B 1 163 ? -3.809 1.268 19.812 1 97.94 163 PRO B N 1
ATOM 3248 C CA . PRO B 1 163 ? -5.074 0.826 19.234 1 97.94 163 PRO B CA 1
ATOM 3249 C C . PRO B 1 163 ? -6.238 1.756 19.562 1 97.94 163 PRO B C 1
ATOM 3251 O O . PRO B 1 163 ? -7.316 1.644 18.969 1 97.94 163 PRO B O 1
ATOM 3254 N N . ASP B 1 164 ? -6.035 2.629 20.484 1 97 164 ASP B N 1
ATOM 3255 C CA . ASP B 1 164 ? -7.078 3.559 20.906 1 97 164 ASP B CA 1
ATOM 3256 C C . ASP B 1 164 ? -7.207 4.719 19.922 1 97 164 ASP B C 1
ATOM 3258 O O . ASP B 1 164 ? -8.211 5.434 19.922 1 97 164 ASP B O 1
ATOM 3262 N N . LEU B 1 165 ? -6.203 5.012 19.094 1 98.12 165 LEU B N 1
ATOM 3263 C CA . LEU B 1 165 ? -6.23 6.125 18.156 1 98.12 165 LEU B CA 1
ATOM 3264 C C . LEU B 1 165 ? -6.957 5.734 16.875 1 98.12 165 LEU B C 1
ATOM 3266 O O . LEU B 1 165 ? -6.699 4.668 16.297 1 98.12 165 LEU B O 1
ATOM 3270 N N . PRO B 1 166 ? -7.887 6.547 16.422 1 98.75 166 PRO B N 1
ATOM 3271 C CA . PRO B 1 166 ? -8.492 6.273 15.117 1 98.75 166 PRO B CA 1
ATOM 3272 C C . PRO B 1 166 ? -7.492 6.363 13.969 1 98.75 166 PRO B C 1
ATOM 3274 O O . PRO B 1 166 ? -6.621 7.238 13.969 1 98.75 166 PRO B O 1
ATOM 3277 N N . ILE B 1 167 ? -7.617 5.438 13.047 1 98.88 167 ILE B N 1
ATOM 3278 C CA . ILE B 1 167 ? -6.754 5.34 11.875 1 98.88 167 ILE B CA 1
ATOM 3279 C C . ILE B 1 167 ? -7.555 5.652 10.617 1 98.88 167 ILE B C 1
ATOM 3281 O O . ILE B 1 167 ? -8.672 5.164 10.445 1 98.88 167 ILE B O 1
ATOM 3285 N N . GLY B 1 168 ? -7.039 6.547 9.773 1 98.94 168 GLY B N 1
ATOM 3286 C CA . GLY B 1 168 ? -7.574 6.812 8.453 1 98.94 168 GLY B CA 1
ATOM 3287 C C . GLY B 1 168 ? -6.664 6.336 7.332 1 98.94 168 GLY B C 1
ATOM 3288 O O . GLY B 1 168 ? -5.609 6.926 7.09 1 98.94 168 GLY B O 1
ATOM 3289 N N . ALA B 1 169 ? -7.047 5.297 6.629 1 98.94 169 ALA B N 1
ATOM 3290 C CA . ALA B 1 169 ? -6.25 4.797 5.512 1 98.94 169 ALA B CA 1
ATOM 3291 C C . ALA B 1 169 ? -6.496 5.621 4.254 1 98.94 169 ALA B C 1
ATOM 3293 O O . ALA B 1 169 ? -7.625 5.703 3.768 1 98.94 169 ALA B O 1
ATOM 3294 N N . LEU B 1 170 ? -5.438 6.18 3.732 1 98.75 170 LEU B N 1
ATOM 3295 C CA . LEU B 1 170 ? -5.531 6.992 2.521 1 98.75 170 LEU B CA 1
ATOM 3296 C C . LEU B 1 170 ? -5.398 6.125 1.274 1 98.75 170 LEU B C 1
ATOM 3298 O O . LEU B 1 170 ? -4.582 5.203 1.239 1 98.75 170 LEU B O 1
ATOM 3302 N N . PHE B 1 171 ? -6.18 6.422 0.274 1 97.81 171 PHE B N 1
ATOM 3303 C CA . PHE B 1 171 ? -6.121 5.773 -1.029 1 97.81 171 PHE B CA 1
ATOM 3304 C C . PHE B 1 171 ? -6.152 6.805 -2.152 1 97.81 171 PHE B C 1
ATOM 3306 O O . PHE B 1 171 ? -6.883 7.793 -2.074 1 97.81 171 PHE B O 1
ATOM 3313 N N . THR B 1 172 ? -5.301 6.621 -3.139 1 96.69 172 THR B N 1
ATOM 3314 C CA . THR B 1 172 ? -5.496 7.285 -4.422 1 96.69 172 THR B CA 1
ATOM 3315 C C . THR B 1 172 ? -6.512 6.527 -5.273 1 96.69 172 THR B C 1
ATOM 3317 O O . THR B 1 172 ? -6.895 5.402 -4.941 1 96.69 172 THR B O 1
ATOM 3320 N N . LYS B 1 173 ? -6.875 7.16 -6.344 1 94.62 173 LYS B N 1
ATOM 3321 C CA . LYS B 1 173 ? -7.777 6.492 -7.273 1 94.62 173 LYS B CA 1
ATOM 3322 C C . LYS B 1 173 ? -7.148 5.219 -7.832 1 94.62 173 LYS B C 1
ATOM 3324 O O . LYS B 1 173 ? -7.855 4.25 -8.125 1 94.62 173 LYS B O 1
ATOM 3329 N N . ASP B 1 174 ? -5.836 5.141 -7.852 1 93.88 174 ASP B N 1
ATOM 3330 C CA . ASP B 1 174 ? -5.133 4.07 -8.555 1 93.88 174 ASP B CA 1
ATOM 3331 C C . ASP B 1 174 ? -4.801 2.918 -7.609 1 93.88 174 ASP B C 1
ATOM 3333 O O . ASP B 1 174 ? -4.348 1.86 -8.047 1 93.88 174 ASP B O 1
ATOM 3337 N N . ASN B 1 175 ? -5.078 3.045 -6.34 1 93.62 175 ASN B N 1
ATOM 3338 C CA . ASN B 1 175 ? -4.742 1.94 -5.449 1 93.62 175 ASN B CA 1
ATOM 3339 C C . ASN B 1 175 ? -5.906 1.58 -4.531 1 93.62 175 ASN B C 1
ATOM 3341 O O . ASN B 1 175 ? -5.734 0.851 -3.555 1 93.62 175 ASN B O 1
ATOM 3345 N N . LEU B 1 176 ? -7.047 2.232 -4.762 1 95.94 176 LEU B N 1
ATOM 3346 C CA . LEU B 1 176 ? -8.266 1.76 -4.113 1 95.94 176 LEU B CA 1
ATOM 3347 C C . LEU B 1 176 ? -8.859 0.573 -4.863 1 95.94 176 LEU B C 1
ATOM 3349 O O . LEU B 1 176 ? -9.656 0.752 -5.785 1 95.94 176 LEU B O 1
ATOM 3353 N N . TRP B 1 177 ? -8.523 -0.61 -4.406 1 94.94 177 TRP B N 1
ATOM 3354 C CA . TRP B 1 177 ? -8.898 -1.851 -5.082 1 94.94 177 TRP B CA 1
ATOM 3355 C C . TRP B 1 177 ? -10.016 -2.564 -4.332 1 94.94 177 TRP B C 1
ATOM 3357 O O . TRP B 1 177 ? -10.461 -2.1 -3.277 1 94.94 177 TRP B O 1
ATOM 3367 N N . PRO B 1 178 ? -10.508 -3.674 -4.863 1 95.88 178 PRO B N 1
ATOM 3368 C CA . PRO B 1 178 ? -11.641 -4.379 -4.25 1 95.88 178 PRO B CA 1
ATOM 3369 C C . PRO B 1 178 ? -11.289 -4.992 -2.896 1 95.88 178 PRO B C 1
ATOM 3371 O O . PRO B 1 178 ? -12.18 -5.41 -2.154 1 95.88 178 PRO B O 1
ATOM 3374 N N . ASP B 1 179 ? -10.031 -5.004 -2.582 1 97.25 179 ASP B N 1
ATOM 3375 C CA . ASP B 1 179 ? -9.602 -5.574 -1.312 1 97.25 179 ASP B CA 1
ATOM 3376 C C . ASP B 1 179 ? -9.578 -4.52 -0.21 1 97.25 179 ASP B C 1
ATOM 3378 O O . ASP B 1 179 ? -8.953 -4.715 0.835 1 97.25 179 ASP B O 1
ATOM 3382 N N . TRP B 1 180 ? -10.242 -3.377 -0.38 1 97.94 180 TRP B N 1
ATOM 3383 C CA . TRP B 1 180 ? -10.18 -2.256 0.55 1 97.94 180 TRP B CA 1
ATOM 3384 C C . TRP B 1 180 ? -10.594 -2.688 1.953 1 97.94 180 TRP B C 1
ATOM 3386 O O . TRP B 1 180 ? -10.016 -2.24 2.945 1 97.94 180 TRP B O 1
ATOM 3396 N N . ARG B 1 181 ? -11.57 -3.562 2.096 1 98.06 181 ARG B N 1
ATOM 3397 C CA . ARG B 1 181 ? -12.031 -3.996 3.412 1 98.06 181 ARG B CA 1
ATOM 3398 C C . ARG B 1 181 ? -10.93 -4.758 4.148 1 98.06 181 ARG B C 1
ATOM 3400 O O . ARG B 1 181 ? -10.719 -4.547 5.344 1 98.06 181 ARG B O 1
ATOM 3407 N N . SER B 1 182 ? -10.234 -5.641 3.412 1 98.62 182 SER B N 1
ATOM 3408 C CA . SER B 1 182 ? -9.125 -6.383 3.994 1 98.62 182 SER B CA 1
ATOM 3409 C C . SER B 1 182 ? -8.031 -5.449 4.492 1 98.62 182 SER B C 1
ATOM 3411 O O . SER B 1 182 ? -7.531 -5.605 5.605 1 98.62 182 SER B O 1
ATOM 3413 N N . ILE B 1 183 ? -7.734 -4.434 3.678 1 98.75 183 ILE B N 1
ATOM 3414 C CA . ILE B 1 183 ? -6.703 -3.469 4.039 1 98.75 183 ILE B CA 1
ATOM 3415 C C . ILE B 1 183 ? -7.117 -2.721 5.305 1 98.75 183 ILE B C 1
ATOM 3417 O O . ILE B 1 183 ? -6.332 -2.611 6.254 1 98.75 183 ILE B O 1
ATOM 3421 N N . LEU B 1 184 ? -8.375 -2.242 5.355 1 98.88 184 LEU B N 1
ATOM 3422 C CA . LEU B 1 184 ? -8.859 -1.452 6.48 1 98.88 184 LEU B CA 1
ATOM 3423 C C . LEU B 1 184 ? -8.852 -2.273 7.766 1 98.88 184 LEU B C 1
ATOM 3425 O O . LEU B 1 184 ? -8.453 -1.778 8.82 1 98.88 184 LEU B O 1
ATOM 3429 N N . GLU B 1 185 ? -9.242 -3.467 7.633 1 98.81 185 GLU B N 1
ATOM 3430 C CA . GLU B 1 185 ? -9.25 -4.32 8.812 1 98.81 185 GLU B CA 1
ATOM 3431 C C . GLU B 1 185 ? -7.828 -4.652 9.266 1 98.81 185 GLU B C 1
ATOM 3433 O O . GLU B 1 185 ? -7.547 -4.699 10.469 1 98.81 185 GLU B O 1
ATOM 3438 N N . LEU B 1 186 ? -6.938 -4.867 8.336 1 98.75 186 LEU B N 1
ATOM 3439 C CA . LEU B 1 186 ? -5.559 -5.219 8.656 1 98.75 186 LEU B CA 1
ATOM 3440 C C . LEU B 1 186 ? -4.863 -4.078 9.398 1 98.75 186 LEU B C 1
ATOM 3442 O O . LEU B 1 186 ? -4.027 -4.32 10.266 1 98.75 186 LEU B O 1
ATOM 3446 N N . VAL B 1 187 ? -5.195 -2.836 9.133 1 98.81 187 VAL B N 1
ATOM 3447 C CA . VAL B 1 187 ? -4.488 -1.717 9.75 1 98.81 187 VAL B CA 1
ATOM 3448 C C . VAL B 1 187 ? -5.262 -1.228 10.969 1 98.81 187 VAL B C 1
ATOM 3450 O O . VAL B 1 187 ? -4.816 -0.316 11.672 1 98.81 187 VAL B O 1
ATOM 3453 N N . GLY B 1 188 ? -6.445 -1.796 11.203 1 98.62 188 GLY B N 1
ATOM 3454 C CA . GLY B 1 188 ? -7.277 -1.336 12.305 1 98.62 188 GLY B CA 1
ATOM 3455 C C . GLY B 1 188 ? -7.891 0.028 12.055 1 98.62 188 GLY B C 1
ATOM 3456 O O . GLY B 1 188 ? -7.953 0.861 12.961 1 98.62 188 GLY B O 1
ATOM 3457 N N . ALA B 1 189 ? -8.367 0.25 10.867 1 98.81 189 ALA B N 1
ATOM 3458 C CA . ALA B 1 189 ? -8.852 1.57 10.461 1 98.81 189 ALA B CA 1
ATOM 3459 C C . ALA B 1 189 ? -10.227 1.857 11.062 1 98.81 189 ALA B C 1
ATOM 3461 O O . ALA B 1 189 ? -11.031 0.944 11.234 1 98.81 189 ALA B O 1
ATOM 3462 N N . THR B 1 190 ? -10.438 3.078 11.352 1 98.69 190 THR B N 1
ATOM 3463 C CA . THR B 1 190 ? -11.742 3.633 11.695 1 98.69 190 THR B CA 1
ATOM 3464 C C . THR B 1 190 ? -12.328 4.387 10.508 1 98.69 190 THR B C 1
ATOM 3466 O O . THR B 1 190 ? -13.555 4.461 10.352 1 98.69 190 THR B O 1
ATOM 3469 N N . TYR B 1 191 ? -11.445 4.879 9.68 1 98.94 191 TYR B N 1
ATOM 3470 C CA . TYR B 1 191 ? -11.82 5.695 8.531 1 98.94 191 TYR B CA 1
ATOM 3471 C C . TYR B 1 191 ? -11.164 5.18 7.262 1 98.94 191 TYR B C 1
ATOM 3473 O O . TYR B 1 191 ? -10.078 4.594 7.309 1 98.94 191 TYR B O 1
ATOM 3481 N N . ILE B 1 192 ? -11.836 5.344 6.16 1 98.88 192 ILE B N 1
ATOM 3482 C CA . ILE B 1 192 ? -11.227 5.32 4.832 1 98.88 192 ILE B CA 1
ATOM 3483 C C . ILE B 1 192 ? -11.164 6.738 4.27 1 98.88 192 ILE B C 1
ATOM 3485 O O . ILE B 1 192 ? -12.133 7.492 4.363 1 98.88 192 ILE B O 1
ATOM 3489 N N . HIS B 1 193 ? -9.992 7.164 3.789 1 98.94 193 HIS B N 1
ATOM 3490 C CA . HIS B 1 193 ? -9.766 8.469 3.186 1 98.94 193 HIS B CA 1
ATOM 3491 C C . HIS B 1 193 ? -9.516 8.352 1.687 1 98.94 193 HIS B C 1
ATOM 3493 O O . HIS B 1 193 ? -8.359 8.359 1.247 1 98.94 193 HIS B O 1
ATOM 3499 N N . PRO B 1 194 ? -10.531 8.312 0.869 1 98.81 194 PRO B N 1
ATOM 3500 C CA . PRO B 1 194 ? -10.352 8.117 -0.572 1 98.81 194 PRO B CA 1
ATOM 3501 C C . PRO B 1 194 ? -10.195 9.438 -1.33 1 98.81 194 PRO B C 1
ATOM 3503 O O . PRO B 1 194 ? -10.648 10.484 -0.858 1 98.81 194 PRO B O 1
ATOM 3506 N N . ASP B 1 195 ? -9.602 9.344 -2.477 1 98.44 195 ASP B N 1
ATOM 3507 C CA . ASP B 1 195 ? -9.531 10.414 -3.459 1 98.44 195 ASP B CA 1
ATOM 3508 C C . ASP B 1 195 ? -10.922 10.75 -4.004 1 98.44 195 ASP B C 1
ATOM 3510 O O . ASP B 1 195 ? -11.695 9.844 -4.332 1 98.44 195 ASP B O 1
ATOM 3514 N N . ASP B 1 196 ? -11.234 11.977 -4.188 1 98.5 196 ASP B N 1
ATOM 3515 C CA . ASP B 1 196 ? -12.531 12.43 -4.672 1 98.5 196 ASP B CA 1
ATOM 3516 C C . ASP B 1 196 ? -12.781 11.961 -6.102 1 98.5 196 ASP B C 1
ATOM 3518 O O . ASP B 1 196 ? -13.914 11.633 -6.465 1 98.5 196 ASP B O 1
ATOM 3522 N N . ALA B 1 197 ? -11.789 11.922 -6.996 1 93.88 197 ALA B N 1
ATOM 3523 C CA . ALA B 1 197 ? -11.898 11.727 -8.438 1 93.88 197 ALA B CA 1
ATOM 3524 C C . ALA B 1 197 ? -12.648 10.438 -8.766 1 93.88 197 ALA B C 1
ATOM 3526 O O . ALA B 1 197 ? -13.32 10.344 -9.797 1 93.88 197 ALA B O 1
ATOM 3527 N N . HIS B 1 198 ? -12.711 9.508 -7.898 1 88.5 198 HIS B N 1
ATOM 3528 C CA . HIS B 1 198 ? -13.32 8.234 -8.273 1 88.5 198 HIS B CA 1
ATOM 3529 C C . HIS B 1 198 ? -14.469 7.879 -7.34 1 88.5 198 HIS B C 1
ATOM 3531 O O . HIS B 1 198 ? -15.016 6.777 -7.414 1 88.5 198 HIS B O 1
ATOM 3537 N N . MET B 1 199 ? -14.891 8.805 -6.562 1 97.5 199 MET B N 1
ATOM 3538 C CA . MET B 1 199 ? -15.93 8.484 -5.59 1 97.5 199 MET B CA 1
ATOM 3539 C C . MET B 1 199 ? -17.312 8.602 -6.219 1 97.5 199 MET B C 1
ATOM 3541 O O . MET B 1 199 ? -17.594 9.562 -6.934 1 97.5 199 MET B O 1
ATOM 3545 N N . ARG B 1 200 ? -18.125 7.648 -6.09 1 97.75 200 ARG B N 1
ATOM 3546 C CA . ARG B 1 200 ? -19.531 7.535 -6.465 1 97.75 200 ARG B CA 1
ATOM 3547 C C . ARG B 1 200 ? -20.375 7.074 -5.281 1 97.75 200 ARG B C 1
ATOM 3549 O O . ARG B 1 200 ? -19.844 6.613 -4.273 1 97.75 200 ARG B O 1
ATOM 3556 N N . PRO B 1 201 ? -21.672 7.309 -5.375 1 98.38 201 PRO B N 1
ATOM 3557 C CA . PRO B 1 201 ? -22.516 6.992 -4.223 1 98.38 201 PRO B CA 1
ATOM 3558 C C . PRO B 1 201 ? -22.359 5.543 -3.764 1 98.38 201 PRO B C 1
ATOM 3560 O O . PRO B 1 201 ? -22.422 5.262 -2.564 1 98.38 201 PRO B O 1
ATOM 3563 N N . GLU B 1 202 ? -22.141 4.656 -4.703 1 98.31 202 GLU B N 1
ATOM 3564 C CA . GLU B 1 202 ? -22.062 3.242 -4.352 1 98.31 202 GLU B CA 1
ATOM 3565 C C . GLU B 1 202 ? -20.828 2.941 -3.506 1 98.31 202 GLU B C 1
ATOM 3567 O O . GLU B 1 202 ? -20.859 2.041 -2.664 1 98.31 202 GLU B O 1
ATOM 3572 N N . TYR B 1 203 ? -19.75 3.613 -3.754 1 98.19 203 TYR B N 1
ATOM 3573 C CA . TYR B 1 203 ? -18.547 3.438 -2.953 1 98.19 203 TYR B CA 1
ATOM 3574 C C . TYR B 1 203 ? -18.766 3.918 -1.523 1 98.19 203 TYR B C 1
ATOM 3576 O O . TYR B 1 203 ? -18.453 3.201 -0.567 1 98.19 203 TYR B O 1
ATOM 3584 N N . ILE B 1 204 ? -19.297 5.082 -1.398 1 98.69 204 ILE B N 1
ATOM 3585 C CA . ILE B 1 204 ? -19.547 5.664 -0.081 1 98.69 204 ILE B CA 1
ATOM 3586 C C . ILE B 1 204 ? -20.484 4.77 0.718 1 98.69 204 ILE B C 1
ATOM 3588 O O . ILE B 1 204 ? -20.219 4.473 1.887 1 98.69 204 ILE B O 1
ATOM 3592 N N . ALA B 1 205 ? -21.531 4.336 0.052 1 98.62 205 ALA B N 1
ATOM 3593 C CA . ALA B 1 205 ? -22.484 3.438 0.706 1 98.62 205 ALA B CA 1
ATOM 3594 C C . ALA B 1 205 ? -21.781 2.168 1.194 1 98.62 205 ALA B C 1
ATOM 3596 O O . ALA B 1 205 ? -22.016 1.725 2.322 1 98.62 205 ALA B O 1
ATOM 3597 N N . ALA B 1 206 ? -20.953 1.573 0.365 1 98.31 206 ALA B N 1
ATOM 3598 C CA . ALA B 1 206 ? -20.25 0.34 0.717 1 98.31 206 ALA B CA 1
ATOM 3599 C C . ALA B 1 206 ? -19.344 0.547 1.932 1 98.31 206 ALA B C 1
ATOM 3601 O O . ALA B 1 206 ? -19.312 -0.285 2.842 1 98.31 206 ALA B O 1
ATOM 3602 N N . PHE B 1 207 ? -18.594 1.624 1.977 1 98.75 207 PHE B N 1
ATOM 3603 C CA . PHE B 1 207 ? -17.688 1.933 3.088 1 98.75 207 PHE B CA 1
ATOM 3604 C C . PHE B 1 207 ? -18.484 2.133 4.375 1 98.75 207 PHE B C 1
ATOM 3606 O O . PHE B 1 207 ? -18.125 1.581 5.418 1 98.75 207 PHE B O 1
ATOM 3613 N N . ARG B 1 208 ? -19.562 2.965 4.277 1 98.81 208 ARG B N 1
ATOM 3614 C CA . ARG B 1 208 ? -20.391 3.273 5.441 1 98.81 208 ARG B CA 1
ATOM 3615 C C . ARG B 1 208 ? -21.078 2.02 5.977 1 98.81 208 ARG B C 1
ATOM 3617 O O . ARG B 1 208 ? -21.141 1.809 7.188 1 98.81 208 ARG B O 1
ATOM 3624 N N . GLU B 1 209 ? -21.578 1.205 5.07 1 98.56 209 GLU B N 1
ATOM 3625 C CA . GLU B 1 209 ? -22.234 -0.042 5.465 1 98.56 209 GLU B CA 1
ATOM 3626 C C . GLU B 1 209 ? -21.266 -0.965 6.195 1 98.56 209 GLU B C 1
ATOM 3628 O O . GLU B 1 209 ? -21.656 -1.729 7.074 1 98.56 209 GLU B O 1
ATOM 3633 N N . ALA B 1 210 ? -20 -0.898 5.84 1 98.44 210 ALA B N 1
ATOM 3634 C CA . ALA B 1 210 ? -18.969 -1.722 6.473 1 98.44 210 ALA B CA 1
ATOM 3635 C C . ALA B 1 210 ? -18.562 -1.14 7.824 1 98.44 210 ALA B C 1
ATOM 3637 O O . ALA B 1 210 ? -17.766 -1.738 8.547 1 98.44 210 ALA B O 1
ATOM 3638 N N . GLY B 1 211 ? -19.047 0.123 8.156 1 98.38 211 GLY B N 1
ATOM 3639 C CA . GLY B 1 211 ? -18.859 0.671 9.492 1 98.38 211 GLY B CA 1
ATOM 3640 C C . GLY B 1 211 ? -17.766 1.723 9.562 1 98.38 211 GLY B C 1
ATOM 3641 O O . GLY B 1 211 ? -17.375 2.145 10.656 1 98.38 211 GLY B O 1
ATOM 3642 N N . TYR B 1 212 ? -17.281 2.189 8.438 1 98.81 212 TYR B N 1
ATOM 3643 C CA . TYR B 1 212 ? -16.156 3.115 8.438 1 98.81 212 TYR B CA 1
ATOM 3644 C C . TYR B 1 212 ? -16.625 4.547 8.219 1 98.81 212 TYR B C 1
ATOM 3646 O O . TYR B 1 212 ? -17.609 4.785 7.52 1 98.81 212 TYR B O 1
ATOM 3654 N N . GLY B 1 213 ? -15.984 5.535 8.891 1 98.88 213 GLY B N 1
ATOM 3655 C CA . GLY B 1 213 ? -16.094 6.91 8.422 1 98.88 213 GLY B CA 1
ATOM 3656 C C . GLY B 1 213 ? -15.445 7.129 7.07 1 98.88 213 GLY B C 1
ATOM 3657 O O . GLY B 1 213 ? -14.453 6.484 6.738 1 98.88 213 GLY B O 1
ATOM 3658 N N . VAL B 1 214 ? -16.016 7.949 6.312 1 98.94 214 VAL B N 1
ATOM 3659 C CA . VAL B 1 214 ? -15.508 8.219 4.969 1 98.94 214 VAL B CA 1
ATOM 3660 C C . VAL B 1 214 ? -15.117 9.695 4.852 1 98.94 214 VAL B C 1
ATOM 3662 O O . VAL B 1 214 ? -15.984 10.562 4.777 1 98.94 214 VAL B O 1
ATOM 3665 N N . ASN B 1 215 ? -13.852 9.992 4.867 1 98.94 215 ASN B N 1
ATOM 3666 C CA . ASN B 1 215 ? -13.344 11.344 4.672 1 98.94 215 ASN B CA 1
ATOM 3667 C C . ASN B 1 215 ? -12.68 11.5 3.307 1 98.94 215 ASN B C 1
ATOM 3669 O O . ASN B 1 215 ? -11.625 10.906 3.051 1 98.94 215 ASN B O 1
ATOM 3673 N N . VAL B 1 216 ? -13.211 12.312 2.451 1 98.94 216 VAL B N 1
ATOM 3674 C CA . VAL B 1 216 ? -12.828 12.367 1.045 1 98.94 216 VAL B CA 1
ATOM 3675 C C . VAL B 1 216 ? -11.891 13.555 0.813 1 98.94 216 VAL B C 1
ATOM 3677 O O . VAL B 1 216 ? -12.148 14.656 1.3 1 98.94 216 VAL B O 1
ATOM 3680 N N . TRP B 1 217 ? -10.766 13.32 0.162 1 98.75 217 TRP B N 1
ATOM 3681 C CA . TRP B 1 217 ? -9.82 14.391 -0.155 1 98.75 217 TRP B CA 1
ATOM 3682 C C . TRP B 1 217 ? -9.633 14.516 -1.663 1 98.75 217 TRP B C 1
ATOM 3684 O O . TRP B 1 217 ? -9.883 13.57 -2.41 1 98.75 217 TRP B O 1
ATOM 3694 N N . THR B 1 218 ? -9.219 15.633 -2.188 1 98.31 218 THR B N 1
ATOM 3695 C CA . THR B 1 218 ? -9.422 17 -1.735 1 98.31 218 THR B CA 1
ATOM 3696 C C . THR B 1 218 ? -10.594 17.641 -2.463 1 98.31 218 THR B C 1
ATOM 3698 O O . THR B 1 218 ? -10.656 17.641 -3.695 1 98.31 218 THR B O 1
ATOM 3701 N N . VAL B 1 219 ? -11.492 18.125 -1.8 1 98.75 219 VAL B N 1
ATOM 3702 C CA . VAL B 1 219 ? -12.766 18.594 -2.334 1 98.75 219 VAL B CA 1
ATOM 3703 C C . VAL B 1 219 ? -12.844 20.109 -2.225 1 98.75 219 VAL B C 1
ATOM 3705 O O . VAL B 1 219 ? -13.078 20.656 -1.14 1 98.75 219 VAL B O 1
ATOM 3708 N N . ASN B 1 220 ? -12.82 20.859 -3.406 1 98.38 220 ASN B N 1
ATOM 3709 C CA . ASN B 1 220 ? -12.766 22.312 -3.398 1 98.38 220 ASN B CA 1
ATOM 3710 C C . ASN B 1 220 ? -13.961 22.922 -4.117 1 98.38 220 ASN B C 1
ATOM 3712 O O . ASN B 1 220 ? -13.844 23.969 -4.75 1 98.38 220 ASN B O 1
ATOM 3716 N N . SER B 1 221 ? -15.039 22.188 -4.082 1 97.75 221 SER B N 1
ATOM 3717 C CA . SER B 1 221 ? -16.328 22.625 -4.594 1 97.75 221 SER B CA 1
ATOM 3718 C C . SER B 1 221 ? -17.438 22.422 -3.562 1 97.75 221 SER B C 1
ATOM 3720 O O . SER B 1 221 ? -17.609 21.297 -3.061 1 97.75 221 SER B O 1
ATOM 3722 N N . LYS B 1 222 ? -18.156 23.531 -3.266 1 97.81 222 LYS B N 1
ATOM 3723 C CA . LYS B 1 222 ? -19.266 23.422 -2.324 1 97.81 222 LYS B CA 1
ATOM 3724 C C . LYS B 1 222 ? -20.297 22.422 -2.811 1 97.81 222 LYS B C 1
ATOM 3726 O O . LYS B 1 222 ? -20.812 21.609 -2.025 1 97.81 222 LYS B O 1
ATOM 3731 N N . ALA B 1 223 ? -20.594 22.469 -4.07 1 98.12 223 ALA B N 1
ATOM 3732 C CA . ALA B 1 223 ? -21.547 21.531 -4.66 1 98.12 223 ALA B CA 1
ATOM 3733 C C . ALA B 1 223 ? -21.094 20.094 -4.504 1 98.12 223 ALA B C 1
ATOM 3735 O O . ALA B 1 223 ? -21.875 19.219 -4.145 1 98.12 223 ALA B O 1
ATOM 3736 N N . ARG B 1 224 ? -19.812 19.844 -4.707 1 98.56 224 ARG B N 1
ATOM 3737 C CA . ARG B 1 224 ? -19.281 18.5 -4.594 1 98.56 224 ARG B CA 1
ATOM 3738 C C . ARG B 1 224 ? -19.281 18.031 -3.141 1 98.56 224 ARG B C 1
ATOM 3740 O O . ARG B 1 224 ? -19.609 16.875 -2.855 1 98.56 224 ARG B O 1
ATOM 3747 N N . ALA B 1 225 ? -18.906 18.906 -2.271 1 98.69 225 ALA B N 1
ATOM 3748 C CA . ALA B 1 225 ? -18.953 18.578 -0.851 1 98.69 225 ALA B CA 1
ATOM 3749 C C . ALA B 1 225 ? -20.359 18.156 -0.438 1 98.69 225 ALA B C 1
ATOM 3751 O O . ALA B 1 225 ? -20.547 17.141 0.234 1 98.69 225 ALA B O 1
ATOM 3752 N N . ASN B 1 226 ? -21.344 18.969 -0.864 1 98.31 226 ASN B N 1
ATOM 3753 C CA . ASN B 1 226 ? -22.734 18.656 -0.544 1 98.31 226 ASN B CA 1
ATOM 3754 C C . ASN B 1 226 ? -23.156 17.312 -1.113 1 98.31 226 ASN B C 1
ATOM 3756 O O . ASN B 1 226 ? -23.859 16.547 -0.448 1 98.31 226 ASN B O 1
ATOM 3760 N N . GLU B 1 227 ? -22.734 17.062 -2.318 1 98.5 227 GLU B N 1
ATOM 3761 C CA . GLU B 1 227 ? -23.031 15.781 -2.953 1 98.5 227 GLU B CA 1
ATOM 3762 C C . GLU B 1 227 ? -22.469 14.625 -2.135 1 98.5 227 GLU B C 1
ATOM 3764 O O . GLU B 1 227 ? -23.172 13.664 -1.844 1 98.5 227 GLU B O 1
ATOM 3769 N N . LEU B 1 228 ? -21.25 14.719 -1.703 1 98.88 228 LEU B N 1
ATOM 3770 C CA . LEU B 1 228 ? -20.562 13.68 -0.94 1 98.88 228 LEU B CA 1
ATOM 3771 C C . LEU B 1 228 ? -21.234 13.477 0.418 1 98.88 228 LEU B C 1
ATOM 3773 O O . LEU B 1 228 ? -21.438 12.344 0.851 1 98.88 228 LEU B O 1
ATOM 3777 N N . PHE B 1 229 ? -21.578 14.547 1.064 1 98.75 229 PHE B N 1
ATOM 3778 C CA . PHE B 1 229 ? -22.266 14.461 2.346 1 98.75 229 PHE B CA 1
ATOM 3779 C C . PHE B 1 229 ? -23.625 13.781 2.186 1 98.75 229 PHE B C 1
ATOM 3781 O O . PHE B 1 229 ? -24 12.953 3.014 1 98.75 229 PHE B O 1
ATOM 3788 N N . ASN B 1 230 ? -24.312 14.164 1.069 1 98.62 230 ASN B N 1
ATOM 3789 C CA . ASN B 1 230 ? -25.594 13.539 0.795 1 98.62 230 ASN B CA 1
ATOM 3790 C C . ASN B 1 230 ? -25.453 12.039 0.563 1 98.62 230 ASN B C 1
ATOM 3792 O O . ASN B 1 230 ? -26.359 11.273 0.882 1 98.62 230 ASN B O 1
ATOM 3796 N N . TRP B 1 231 ? -24.312 11.656 0.042 1 98.75 231 TRP B N 1
ATOM 3797 C CA . TRP B 1 231 ? -24.047 10.242 -0.21 1 98.75 231 TRP B CA 1
ATOM 3798 C C . TRP B 1 231 ? -23.625 9.531 1.07 1 98.75 231 TRP B C 1
ATOM 3800 O O . TRP B 1 231 ? -23.578 8.297 1.113 1 98.75 231 TRP B O 1
ATOM 3810 N N . GLY B 1 232 ? -23.203 10.266 2.17 1 98.69 232 GLY B N 1
ATOM 3811 C CA . GLY B 1 232 ? -22.906 9.648 3.449 1 98.69 232 GLY B CA 1
ATOM 3812 C C . GLY B 1 232 ? -21.469 9.867 3.883 1 98.69 232 GLY B C 1
ATOM 3813 O O . GLY B 1 232 ? -21.016 9.297 4.883 1 98.69 232 GLY B O 1
ATOM 3814 N N . ALA B 1 233 ? -20.719 10.711 3.17 1 98.88 233 ALA B N 1
ATOM 3815 C CA . ALA B 1 233 ? -19.359 11.016 3.6 1 98.88 233 ALA B CA 1
ATOM 3816 C C . ALA B 1 233 ? -19.344 11.641 4.988 1 98.88 233 ALA B C 1
ATOM 3818 O O . ALA B 1 233 ? -20.203 12.469 5.312 1 98.88 233 ALA B O 1
ATOM 3819 N N . SER B 1 234 ? -18.391 11.203 5.766 1 98.94 234 SER B N 1
ATOM 3820 C CA . SER B 1 234 ? -18.297 11.727 7.125 1 98.94 234 SER B CA 1
ATOM 3821 C C . SER B 1 234 ? -17.609 13.086 7.148 1 98.94 234 SER B C 1
ATOM 3823 O O . SER B 1 234 ? -17.922 13.938 7.98 1 98.94 234 SER B O 1
ATOM 3825 N N . ALA B 1 235 ? -16.656 13.281 6.227 1 98.94 235 ALA B N 1
ATOM 3826 C CA . ALA B 1 235 ? -15.938 14.555 6.156 1 98.94 235 ALA B CA 1
ATOM 3827 C C . ALA B 1 235 ? -15.352 14.781 4.766 1 98.94 235 ALA B C 1
ATOM 3829 O O . ALA B 1 235 ? -15.32 13.859 3.943 1 98.94 235 ALA B O 1
ATOM 3830 N N . VAL B 1 236 ? -14.953 15.977 4.52 1 98.94 236 VAL B N 1
ATOM 3831 C CA . VAL B 1 236 ? -14.164 16.328 3.34 1 98.94 236 VAL B CA 1
ATOM 3832 C C . VAL B 1 236 ? -12.93 17.109 3.76 1 98.94 236 VAL B C 1
ATOM 3834 O O . VAL B 1 236 ? -12.992 17.938 4.672 1 98.94 236 VAL B O 1
ATOM 3837 N N . PHE B 1 237 ? -11.805 16.734 3.201 1 98.94 237 PHE B N 1
ATOM 3838 C CA . PHE B 1 237 ? -10.633 17.594 3.238 1 98.94 237 PHE B CA 1
ATOM 3839 C C . PHE B 1 237 ? -10.703 18.656 2.152 1 98.94 237 PHE B C 1
ATOM 3841 O O . PHE B 1 237 ? -10.969 18.359 0.989 1 98.94 237 PHE B O 1
ATOM 3848 N N . THR B 1 238 ? -10.43 19.875 2.504 1 98.94 238 THR B N 1
ATOM 3849 C CA . THR B 1 238 ? -10.625 20.938 1.524 1 98.94 238 THR B CA 1
ATOM 3850 C C . THR B 1 238 ? -9.602 22.062 1.725 1 98.94 238 THR B C 1
ATOM 3852 O O . THR B 1 238 ? -9.156 22.312 2.848 1 98.94 238 THR B O 1
ATOM 3855 N N . ASP B 1 239 ? -9.281 22.75 0.619 1 98.81 239 ASP B N 1
ATOM 3856 C CA . ASP B 1 239 ? -8.391 23.906 0.647 1 98.81 239 ASP B CA 1
ATOM 3857 C C . ASP B 1 239 ? -9.156 25.172 0.979 1 98.81 239 ASP B C 1
ATOM 3859 O O . ASP B 1 239 ? -8.555 26.219 1.263 1 98.81 239 ASP B O 1
ATOM 3863 N N . ILE B 1 240 ? -10.461 25.156 0.978 1 98.56 240 ILE B N 1
ATOM 3864 C CA . ILE B 1 240 ? -11.281 26.344 1.138 1 98.56 240 ILE B CA 1
ATOM 3865 C C . ILE B 1 240 ? -12.281 26.141 2.275 1 98.56 240 ILE B C 1
ATOM 3867 O O . ILE B 1 240 ? -13.469 26.422 2.121 1 98.56 240 ILE B O 1
ATOM 3871 N N . ALA B 1 241 ? -11.766 25.703 3.355 1 98.69 241 ALA B N 1
ATOM 3872 C CA . ALA B 1 241 ? -12.617 25.297 4.473 1 98.69 241 ALA B CA 1
ATOM 3873 C C . ALA B 1 241 ? -13.516 26.453 4.918 1 98.69 241 ALA B C 1
ATOM 3875 O O . ALA B 1 241 ? -14.688 26.25 5.242 1 98.69 241 ALA B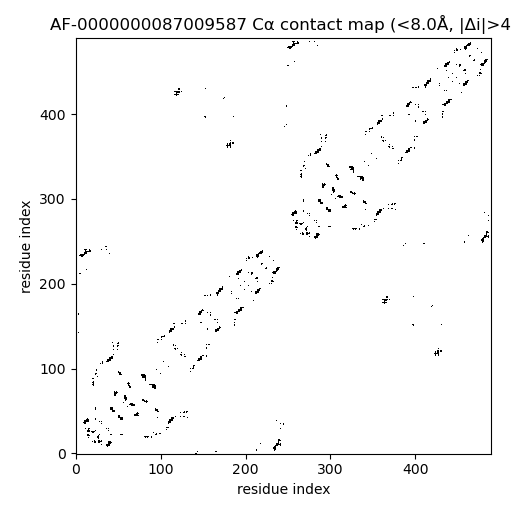 O 1
ATOM 3876 N N . ASP B 1 242 ? -13.023 27.656 4.91 1 97.69 242 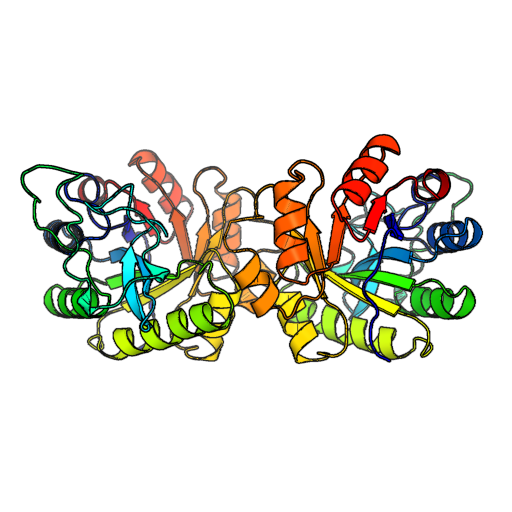ASP B N 1
ATOM 3877 C CA . ASP B 1 242 ? -13.773 28.812 5.387 1 97.69 242 ASP B CA 1
ATOM 3878 C C . ASP B 1 242 ? -14.961 29.125 4.477 1 97.69 242 ASP B C 1
ATOM 3880 O O . ASP B 1 242 ? -15.914 29.781 4.887 1 97.69 242 ASP B O 1
ATOM 3884 N N . GLU B 1 243 ? -14.891 28.594 3.293 1 97.06 243 GLU B N 1
ATOM 3885 C CA . GLU B 1 243 ? -15.977 28.812 2.346 1 97.06 243 GLU B CA 1
ATOM 3886 C C . GLU B 1 243 ? -17.016 27.688 2.436 1 97.06 243 GLU B C 1
ATOM 3888 O O . GLU B 1 243 ? -18.109 27.797 1.861 1 97.06 243 GLU B O 1
ATOM 3893 N N . LEU B 1 244 ? -16.656 26.625 3.072 1 96.5 244 LEU B N 1
ATOM 3894 C CA . LEU B 1 244 ? -17.547 25.469 3.123 1 96.5 244 LEU B CA 1
ATOM 3895 C C . LEU B 1 244 ? -18.297 25.422 4.453 1 96.5 244 LEU B C 1
ATOM 3897 O O . LEU B 1 244 ? -19.266 24.672 4.602 1 96.5 244 LEU B O 1
ATOM 3901 N N . LEU B 1 245 ? -17.828 26.125 5.43 1 92.38 245 LEU B N 1
ATOM 3902 C CA . LEU B 1 245 ? -18.453 26.109 6.746 1 92.38 245 LEU B CA 1
ATOM 3903 C C . LEU B 1 245 ? -19.766 26.891 6.746 1 92.38 245 LEU B C 1
ATOM 3905 O O . LEU B 1 245 ? -19.891 27.875 6.012 1 92.38 245 LEU B O 1
#

Solvent-accessible surface area (backbone atoms only — not comparable to full-atom values): 24769 Å² total; per-residue (Å²): 128,86,86,75,76,62,68,70,38,60,24,15,37,25,13,30,34,80,80,31,34,53,39,24,64,67,4,41,50,50,27,44,75,61,65,40,54,30,29,26,40,34,34,38,47,29,55,73,46,48,40,28,33,44,82,62,69,45,33,55,81,56,29,83,46,72,50,58,46,53,82,36,44,75,84,65,54,78,44,36,28,11,49,73,70,35,78,90,31,54,70,36,37,53,32,38,47,60,57,48,41,52,48,26,61,72,72,63,37,24,36,37,45,26,48,52,68,41,62,73,22,37,71,53,38,52,40,34,53,53,45,45,52,57,46,57,67,70,44,50,86,87,54,50,62,33,44,27,25,73,42,57,61,57,44,29,54,46,29,74,74,39,70,86,52,43,24,27,44,40,33,51,70,88,68,62,53,84,28,50,57,13,53,37,52,63,29,56,41,44,26,42,27,39,34,49,92,70,65,46,58,66,55,43,43,53,45,45,74,74,67,32,36,32,34,32,31,74,49,82,39,68,69,56,48,50,50,42,42,74,42,58,32,12,28,34,28,11,50,49,37,72,76,67,106,126,86,85,74,77,62,67,70,38,61,24,15,36,26,12,30,36,79,80,31,34,53,39,25,63,68,3,41,51,50,26,45,76,61,65,39,56,31,30,28,41,33,34,36,46,30,54,73,48,49,39,29,32,43,83,63,70,45,33,56,82,55,28,84,48,73,52,57,46,53,83,35,42,75,83,66,55,78,43,34,29,9,49,72,70,36,79,89,32,56,71,36,38,54,32,38,46,60,58,48,41,52,47,26,59,72,72,64,35,24,35,37,44,25,47,53,67,40,62,71,23,38,70,53,39,50,40,36,53,54,44,45,53,57,46,57,67,70,43,47,87,88,52,51,62,33,45,25,25,72,44,58,62,58,44,30,54,46,29,74,73,39,68,85,52,45,24,27,46,39,34,50,70,88,68,63,51,83,28,49,58,13,53,37,52,60,28,56,42,43,26,42,27,39,34,48,94,68,64,47,59,68,54,44,42,52,45,44,74,74,68,32,36,32,36,31,31,73,48,82,41,68,68,56,50,52,51,41,42,74,43,60,29,11,27,35,29,13,49,49,38,72,75,66,105

Organism: NCBI:txid2722751